Protein AF-0000000067862791 (afdb_homodimer)

Radius of gyration: 26.15 Å; Cα contacts (8 Å, |Δi|>4): 998; chains: 2; bounding box: 47×84×60 Å

pLDDT: mean 82.41, std 15.33, range [27.98, 96.81]

Nearest PDB structures (foldseek):
  5cky-assembly1_O  TM=2.745E-01  e=9.395E-01  Homo sapiens
  5crk-assembly1_O  TM=2.678E-01  e=3.124E+00  Homo sapiens
  5qt4-assembly1_A  TM=1.601E-01  e=5.355E+00  Trypanosoma brucei
  5h5m-assembly1_A  TM=1.090E-01  e=4.929E+00  Caenorhabditis elegans
  5cky-assembly1_O  TM=2.744E-01  e=4.461E-01  Homo sapiens

Foldseek 3Di:
DDPPPDDDPVLLVVQLVQQLVLLVVLPDPDDDSVVSSVVSNVQSVVVHHDDSPVVVVVVVVVCVVVPVQDDQDPLLVVLLCVLCVVVVNNDPVLVVQLVVLLVLLVVLPADRDNLSSLLSNLLSLPPDSNQLSVQLVVLLVLVCVVPVPARDSNCSNLSSLLSRDPDSPSVLLSVQLVLQLVLVVVVPDDDHVLSSLLSSLVCNVPVHRDCVLVVLLSVLCVLCVVVVHDDDSLQRLLSSLLSVLCVPPHDDCQLVVQLVVQCPDPPNVPDSNVSSNVSSLVSSLVSNVPDDNVSNSSSSSSSSSSNSVVVVVCVVVCVVVVVVVVVD/DDPPPDDDPVLLVVQLVQQLVLLVVLPDPDDDSVVSSVVSNVQSVVVHHDDSPVVVVVVVVVCVVVPVQDDLPPLLVVLLCVLCVVVVNNDPVLVVQLVVLLVLLVVLPADRDNLSSLLSNLLSLPPDSNQLSVQLVVLLVLVCVVPVPARDSNCSNLSSLLSRDPDSPSVQLSVQLVLQLVLVVVVPADDHVLSSLLSSLVCLVPVHRDCVLVVLLSVLCVLCVVVVHDDDSLQRLLSSLLSVLCVPPHDDCQLVVQLVVQCPDPPNVPDSNVSSNVSSLVVSLVSNVPDDNVSNSSSSSSSSSSNSVVVVVVVVVCVVVVVVVVVD

Secondary structure (DSSP, 8-state):
--GGG---HHHHHHHHHHHHHHHHTSS-----HHHHHHHHHHHHHTT----HHHHHHHHHHHHHHH-S-----HHHHHHHHHHHHHTT--SHHHHHHHHHHHHHHHHHT---SHHHHHHHHHGGG-SSHHHHHHHHHHHHHHHHHH-TTT--TTHHHHHHHHHTSS---HHHHHHHHHHHHHHHHHTT--SSHHHHHHHHHHHHHHSS--HHHHHHHHHHHHHHHHTTPPP-GGGHHHHHHHHHHHTTPPP-HHHHHHHHHHHHSTT-SS-HHHHHHHHHHHHHHHH-TTS-HHHHHHHHHHHHHHHHHHHHHHHHHHHHHHHHHTT-/--GGG---HHHHHHHHHHHHHHHHTSS-----HHHHHHHHHHHHHTT----HHHHHHHHHHHHHHH-S-----HHHHHHHHHHHHHTT--SHHHHHHHHHHHHHHHHHT---SHHHHHHHHHGGG-SSHHHHHHHHHHHHHHHHHH-TTT--TTHHHHHHHHHTSS---HHHHHHHHHHHHHHHHHTT--SSHHHHHHHHHHHHHHSS--HHHHHHHHHHHHHHHHTTPPP-GGGHHHHHHHHHHHTTPPP-HHHHHHHHHHHHSTT-SS-HHHHHHHHHHHHHHH--TTS-HHHHHHHHHHHHHHHHHHHHHHHHHHHHHHHHHTT-

Organism: Listeria monocytogenes serovar 1/2a (strain ATCC BAA-679 / EGD-e) (NCBI:txid169963)

InterPro domains:
  IPR025062 Protein of unknown function DUF4003 [PF13170] (19-312)

Sequence (656 aa):
MDSAYVFDSEQATKLLMKNYELVKTSGVSFIDKRIRFLIARLFAGNNEVVNPERFNEINKEIKRQLGMFTALNGNVRASLVGLLMANNNASRESVQQVIANYNTLIQAGFQRTEYTYFAAYLLLESENPTKTAQKAKTIHQLFKKDHPFLTKSEDVTTAVFLANLPEENTTELAEVTEYYFQEFAAKGFRKNDSLQFLATTGTLLYGEKDSKFIRRVDNIVEELRQKGIKVKPIHYSSIGILAFVMDGRKIDSGLVNLIDELQQQPGLRFGREFVTALAISLYTEKQSGQMSKEQLEGLMVNVHILIAMEQAAAVSAAAAASAAAASSMDSAYVFDSEQATKLLMKNYELVKTSGVSFIDKRIRFLIARLFAGNNEVVNPERFNEINKEIKRQLGMFTALNGNVRASLVGLLMANNNASRESVQQVIANYNTLIQAGFQRTEYTYFAAYLLLESENPTKTAQKAKTIHQLFKKDHPFLTKSEDVTTAVFLANLPEENTTELAEVTEYYFQEFAAKGFRKNDSLQFLATTGTLLYGEKDSKFIRRVDNIVEELRQKGIKVKPIHYSSIGILAFVMDGRKIDSGLVNLIDELQQQPGLRFGREFVTALAISLYTEKQSGQMSKEQLEGLMVNVHILIAMEQAAAVSAAAAASAAAASS

Solvent-accessible surface area (backbone atoms only — not comparable to full-atom values): 33905 Å² total; per-residue (Å²): 129,80,80,83,76,67,60,60,35,66,60,51,50,51,42,27,52,51,24,27,52,36,52,66,68,24,75,55,73,78,55,49,69,68,54,40,46,52,39,11,42,51,24,33,51,67,73,45,74,69,55,27,66,59,50,34,50,48,45,50,48,48,37,63,72,55,40,78,46,54,20,62,47,58,49,59,45,51,46,50,39,38,52,27,49,63,68,71,47,66,44,73,66,46,48,51,46,28,56,51,34,32,49,45,33,42,71,49,66,47,69,93,49,64,49,35,51,57,23,9,50,60,38,68,78,43,92,47,49,63,61,34,31,43,46,12,43,54,32,41,51,52,47,28,71,78,31,62,85,64,52,50,75,68,41,46,35,57,21,38,59,56,32,66,42,86,70,76,56,49,68,56,55,46,48,36,21,49,49,40,36,52,52,44,40,72,75,65,47,49,84,27,54,34,37,50,45,24,12,43,48,48,33,70,74,63,71,47,81,54,69,64,56,56,52,37,33,51,50,46,53,51,52,38,43,75,72,70,43,82,87,38,25,82,34,37,39,44,43,46,52,34,25,60,55,40,66,83,56,78,84,60,69,33,54,61,50,27,32,57,52,48,42,67,34,89,88,36,69,64,55,67,67,58,41,43,36,52,32,48,46,46,48,39,52,72,48,34,78,86,52,53,69,67,64,49,48,58,53,48,47,52,42,49,51,52,51,46,49,42,50,52,17,35,50,36,7,45,57,8,34,50,40,45,54,23,26,101,128,81,82,83,78,67,61,58,35,66,59,53,50,50,41,26,50,51,22,27,52,35,52,67,67,23,76,56,74,80,56,49,69,70,54,42,46,53,39,10,40,52,24,31,50,68,75,44,74,69,56,28,65,60,49,34,50,50,46,49,50,48,37,63,72,54,40,79,46,54,20,61,46,55,49,57,44,52,47,51,40,36,51,27,49,62,68,73,48,66,44,73,66,45,49,51,48,28,56,50,34,32,50,44,33,41,73,50,65,47,69,93,48,62,49,34,50,57,25,10,50,61,39,70,78,41,92,48,50,63,62,33,31,44,46,11,43,53,32,41,51,53,47,28,72,77,32,62,85,65,53,50,76,68,41,48,36,57,21,36,59,55,34,66,41,87,72,78,57,48,68,58,56,45,49,35,23,48,49,42,36,50,52,43,40,72,73,65,47,48,81,28,54,35,37,49,45,24,12,43,48,47,33,72,74,62,70,49,83,52,70,65,57,54,51,37,33,50,50,46,53,52,51,37,44,76,72,68,44,82,87,40,28,83,34,36,38,44,44,45,52,35,26,61,52,41,65,84,56,78,84,62,68,32,55,61,50,26,32,57,53,47,41,68,34,90,88,36,67,65,53,67,68,58,40,42,35,54,31,48,48,46,47,38,52,72,46,33,77,88,53,54,68,67,62,47,49,59,54,46,48,53,42,50,51,53,50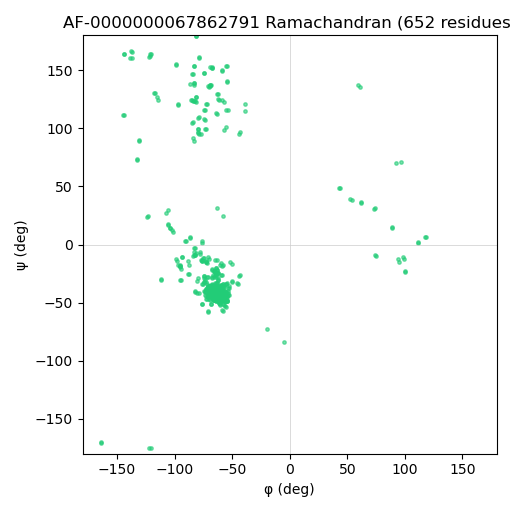,48,50,45,49,53,18,35,51,36,7,45,59,6,35,51,41,46,54,24,25,101

Structure (mmCIF, N/CA/C/O backbone):
data_AF-0000000067862791-model_v1
#
loop_
_entity.id
_entity.type
_entity.pdbx_description
1 polymer 'Lmo2643 protein'
#
loop_
_atom_site.group_PDB
_atom_site.id
_atom_site.type_symbol
_atom_site.label_atom_id
_atom_site.label_alt_id
_atom_site.label_comp_id
_atom_site.label_asym_id
_atom_site.label_entity_id
_atom_site.label_seq_id
_atom_site.pdbx_PDB_ins_code
_atom_site.Cartn_x
_atom_site.Cartn_y
_atom_site.Cartn_z
_atom_site.occupancy
_atom_site.B_iso_or_equiv
_atom_site.auth_seq_id
_atom_site.auth_comp_id
_atom_site.auth_asym_id
_atom_site.auth_atom_id
_atom_site.pdbx_PDB_model_num
ATOM 1 N N . MET A 1 1 ? 5.395 48.75 0.329 1 32.78 1 MET A N 1
ATOM 2 C CA . MET A 1 1 ? 5.285 47.344 0.597 1 32.78 1 MET A CA 1
ATOM 3 C C . MET A 1 1 ? 6.238 46.906 1.708 1 32.78 1 MET A C 1
ATOM 5 O O . MET A 1 1 ? 7.445 47.156 1.616 1 32.78 1 MET A O 1
ATOM 9 N N . ASP A 1 2 ? 5.918 46.875 2.928 1 36.31 2 ASP A N 1
ATOM 10 C CA . ASP A 1 2 ? 6.801 46.844 4.086 1 36.31 2 ASP A CA 1
ATOM 11 C C . ASP A 1 2 ? 7.801 45.688 3.986 1 36.31 2 ASP A C 1
ATOM 13 O O . ASP A 1 2 ? 7.445 44.594 3.574 1 36.31 2 ASP A O 1
ATOM 17 N N . SER A 1 3 ? 9.031 45.875 3.895 1 44.28 3 SER A N 1
ATOM 18 C CA . SER A 1 3 ? 10.305 45.188 3.732 1 44.28 3 SER A CA 1
ATOM 19 C C . SER A 1 3 ? 10.375 43.938 4.621 1 44.28 3 SER A C 1
ATOM 21 O O . SER A 1 3 ? 11.289 43.125 4.484 1 44.28 3 SER A O 1
ATOM 23 N N . ALA A 1 4 ? 9.68 43.812 5.734 1 47.25 4 ALA A N 1
ATOM 24 C CA . ALA A 1 4 ? 9.836 42.938 6.91 1 47.25 4 ALA A CA 1
ATOM 25 C C . ALA A 1 4 ? 9.297 41.531 6.641 1 47.25 4 ALA A C 1
ATOM 27 O O . ALA A 1 4 ? 9.758 40.562 7.238 1 47.25 4 ALA A O 1
ATOM 28 N N . TYR A 1 5 ? 8.312 41.375 5.773 1 54.78 5 TYR A N 1
ATOM 29 C CA . TYR A 1 5 ? 7.719 40.062 5.699 1 54.78 5 TYR A CA 1
ATOM 30 C C . TYR A 1 5 ? 8.125 39.344 4.41 1 54.78 5 TYR A C 1
ATOM 32 O O . TYR A 1 5 ? 7.32 38.625 3.799 1 54.78 5 TYR A O 1
ATOM 40 N N . VAL A 1 6 ? 9.328 39.719 3.867 1 63.31 6 VAL A N 1
ATOM 41 C CA . VAL A 1 6 ? 9.711 39.062 2.623 1 63.31 6 VAL A CA 1
ATOM 42 C C . VAL A 1 6 ? 10.156 37.625 2.906 1 63.31 6 VAL A C 1
ATOM 44 O O . VAL A 1 6 ? 11.062 37.406 3.709 1 63.31 6 VAL A O 1
ATOM 47 N N . PHE A 1 7 ? 9.414 36.656 2.375 1 78.25 7 PHE A N 1
ATOM 48 C CA . PHE A 1 7 ? 9.766 35.25 2.498 1 78.25 7 PHE A CA 1
ATOM 49 C C . PHE A 1 7 ? 11.078 34.969 1.778 1 78.25 7 PHE A C 1
ATOM 51 O O . PHE A 1 7 ? 11.227 35.281 0.594 1 78.25 7 PHE A O 1
ATOM 58 N N . ASP A 1 8 ? 12.109 34.625 2.523 1 82.19 8 ASP A N 1
ATOM 59 C CA . ASP A 1 8 ? 13.406 34.25 1.972 1 82.19 8 ASP A CA 1
ATOM 60 C C . ASP A 1 8 ? 13.391 32.812 1.455 1 82.19 8 ASP A C 1
ATOM 62 O O . ASP A 1 8 ? 13.711 31.891 2.193 1 82.19 8 ASP A O 1
ATOM 66 N N . SER A 1 9 ? 13.148 32.688 0.189 1 86.62 9 SER A N 1
ATOM 67 C CA . SER A 1 9 ? 13.008 31.375 -0.435 1 86.62 9 SER A CA 1
ATOM 68 C C . SER A 1 9 ? 14.336 30.641 -0.46 1 86.62 9 SER A C 1
ATOM 70 O O . SER A 1 9 ? 14.367 29.422 -0.273 1 86.62 9 SER A O 1
ATOM 72 N N . GLU A 1 10 ? 15.375 31.328 -0.644 1 87.12 10 GLU A N 1
ATOM 73 C CA . GLU A 1 10 ? 16.688 30.688 -0.723 1 87.12 10 GLU A CA 1
ATOM 74 C C . GLU A 1 10 ? 17.078 30.062 0.609 1 87.12 10 GLU A C 1
ATOM 76 O O . GLU A 1 10 ? 17.609 28.953 0.642 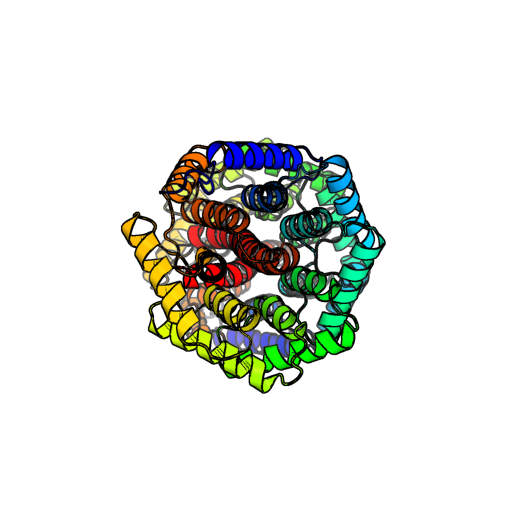1 87.12 10 GLU A O 1
ATOM 81 N N . GLN A 1 11 ? 16.844 30.828 1.634 1 89.19 11 GLN A N 1
ATOM 82 C CA . GLN A 1 11 ? 17.141 30.297 2.959 1 89.19 11 GLN A CA 1
ATOM 83 C C . GLN A 1 11 ? 16.281 29.078 3.279 1 89.19 11 GLN A C 1
ATOM 85 O O . GLN A 1 11 ? 16.766 28.109 3.873 1 89.19 11 GLN A O 1
ATOM 90 N N . ALA A 1 12 ? 15.039 29.141 2.959 1 88.38 12 ALA A N 1
ATOM 91 C CA . ALA A 1 12 ? 14.125 28.031 3.186 1 88.38 12 ALA A CA 1
ATOM 92 C C . ALA A 1 12 ? 14.57 26.781 2.424 1 88.38 12 ALA A C 1
ATOM 94 O O . ALA A 1 12 ? 14.547 25.672 2.961 1 88.38 12 ALA A O 1
ATOM 95 N N . THR A 1 13 ? 15 26.984 1.169 1 90.81 13 THR A N 1
ATOM 96 C CA . THR A 1 13 ? 15.461 25.875 0.332 1 90.81 13 THR A CA 1
ATOM 97 C C . THR A 1 13 ? 16.734 25.266 0.907 1 90.81 13 THR A C 1
ATOM 99 O O . THR A 1 13 ? 16.859 24.031 0.967 1 90.81 13 THR A O 1
ATOM 102 N N . LYS A 1 14 ? 17.609 26.094 1.325 1 91.75 14 LYS A N 1
ATOM 103 C CA . LYS A 1 14 ? 18.875 25.625 1.879 1 91.75 14 LYS A CA 1
ATOM 104 C C . LYS A 1 14 ? 18.656 24.781 3.137 1 91.75 14 LYS A C 1
ATOM 106 O O . LYS A 1 14 ? 19.266 23.734 3.309 1 91.75 14 LYS A O 1
ATOM 111 N N . LEU A 1 15 ? 17.797 25.344 3.967 1 92.88 15 LEU A N 1
ATOM 112 C CA . LEU A 1 15 ? 17.531 24.641 5.215 1 92.88 15 LEU A CA 1
ATOM 113 C C . LEU A 1 15 ? 16.797 23.328 4.945 1 92.88 15 LEU A C 1
ATOM 115 O O . LEU A 1 15 ? 17.062 22.328 5.621 1 92.88 15 LEU A O 1
ATOM 119 N N . LEU A 1 16 ? 15.875 23.328 3.996 1 92.38 16 LEU A N 1
ATOM 120 C CA . LEU A 1 16 ? 15.18 22.109 3.592 1 92.38 16 LEU A CA 1
ATOM 121 C C . LEU A 1 16 ? 16.172 21.062 3.086 1 92.38 16 LEU A C 1
ATOM 123 O O . LEU A 1 16 ? 16.109 19.891 3.5 1 92.38 16 LEU A O 1
ATOM 127 N N . MET A 1 17 ? 17.047 21.469 2.207 1 92.81 17 MET A N 1
ATOM 128 C CA . MET A 1 17 ? 18 20.547 1.594 1 92.81 17 MET A CA 1
ATOM 129 C C . MET A 1 17 ? 18.984 20.016 2.627 1 92.81 17 MET A C 1
ATOM 131 O O . MET A 1 17 ? 19.422 18.875 2.551 1 92.81 17 MET A O 1
ATOM 135 N N . LYS A 1 18 ? 19.344 20.859 3.518 1 94.25 18 LYS A N 1
ATOM 136 C CA . LYS A 1 18 ? 20.234 20.438 4.598 1 94.25 18 LYS A CA 1
ATOM 137 C C . LYS A 1 18 ? 19.578 19.328 5.422 1 94.25 18 LYS A C 1
ATOM 139 O O . LYS A 1 18 ? 20.203 18.297 5.688 1 94.25 18 LYS A O 1
ATOM 144 N N . ASN A 1 19 ? 18.359 19.562 5.863 1 93.25 19 ASN A N 1
ATOM 145 C CA . ASN A 1 19 ? 17.656 18.562 6.637 1 93.25 19 ASN A CA 1
ATOM 146 C C . ASN A 1 19 ? 17.422 17.281 5.824 1 93.25 19 ASN A C 1
ATOM 148 O O . ASN A 1 19 ? 17.469 16.188 6.363 1 93.25 19 ASN A O 1
ATOM 152 N N . TYR A 1 20 ? 17.125 17.438 4.512 1 92.38 20 TYR A N 1
ATOM 153 C CA . TYR A 1 20 ? 16.969 16.281 3.633 1 92.38 20 TYR A CA 1
ATOM 154 C C . TYR A 1 20 ? 18.203 15.398 3.65 1 92.38 20 TYR A C 1
ATOM 156 O O . TYR A 1 20 ? 18.109 14.172 3.795 1 92.38 20 TYR A O 1
ATOM 164 N N . GLU A 1 21 ? 19.344 16.016 3.516 1 92.12 21 GLU A N 1
ATOM 165 C CA . GLU A 1 21 ? 20.594 15.281 3.473 1 92.12 21 GLU A CA 1
ATOM 166 C C . GLU A 1 21 ? 20.875 14.586 4.805 1 92.12 21 GLU A C 1
ATOM 168 O O . GLU A 1 21 ? 21.422 13.477 4.828 1 92.12 21 GLU A O 1
ATOM 173 N N . LEU A 1 22 ? 20.516 15.211 5.836 1 93.19 22 LEU A N 1
ATOM 174 C CA . LEU A 1 22 ? 20.766 14.648 7.16 1 93.19 22 LEU A CA 1
ATOM 175 C C . LEU A 1 22 ? 19.859 13.453 7.426 1 93.19 22 LEU A C 1
ATOM 177 O O . LEU A 1 22 ? 20.281 12.477 8.047 1 93.19 22 LEU A O 1
ATOM 181 N N . VAL A 1 23 ? 18.625 13.484 6.992 1 91.12 23 VAL A N 1
ATOM 182 C CA . VAL A 1 23 ? 17.719 12.336 7.113 1 91.12 23 VAL A CA 1
ATOM 183 C C . VAL A 1 23 ? 18.219 11.188 6.242 1 91.12 23 VAL A C 1
ATOM 185 O O . VAL A 1 23 ? 18.203 10.031 6.656 1 91.12 23 VAL A O 1
ATOM 188 N N . LYS A 1 24 ? 18.656 11.57 5.02 1 88.5 24 LYS A N 1
ATOM 189 C CA . LYS A 1 24 ? 19.156 10.594 4.062 1 88.5 24 LYS A CA 1
ATOM 190 C C . LYS A 1 24 ? 20.359 9.844 4.629 1 88.5 24 LYS A C 1
ATOM 192 O O . LYS A 1 24 ? 20.516 8.641 4.402 1 88.5 24 LYS A O 1
ATOM 197 N N . THR A 1 25 ? 21.172 10.516 5.398 1 89.38 25 THR A N 1
ATOM 198 C CA . THR A 1 25 ? 22.406 9.938 5.895 1 89.38 25 THR A CA 1
ATOM 199 C C . THR A 1 25 ? 22.266 9.547 7.363 1 89.38 25 THR A C 1
ATOM 201 O O . THR A 1 25 ? 23.281 9.406 8.07 1 89.38 25 THR A O 1
ATOM 204 N N . SER A 1 26 ? 21.125 9.484 7.887 1 87.88 26 SER A N 1
ATOM 205 C CA . SER A 1 26 ? 20.859 9.234 9.305 1 87.88 26 SER A CA 1
ATOM 206 C C . SER A 1 26 ? 21.125 7.785 9.672 1 87.88 26 SER A C 1
ATOM 208 O O . SER A 1 26 ? 21.203 7.441 10.852 1 87.88 26 SER A O 1
ATOM 210 N N . GLY A 1 27 ? 21.25 6.922 8.688 1 82.06 27 GLY A N 1
ATOM 211 C CA . GLY A 1 27 ? 21.406 5.496 8.922 1 82.06 27 GLY A CA 1
ATOM 212 C C . GLY A 1 27 ? 20.109 4.719 8.781 1 82.06 27 GLY A C 1
ATOM 213 O O . GLY A 1 27 ? 20.125 3.486 8.805 1 82.06 27 GLY A O 1
ATOM 214 N N . VAL A 1 28 ? 19 5.402 8.695 1 76.38 28 VAL A N 1
ATOM 215 C CA . VAL A 1 28 ? 17.734 4.734 8.43 1 76.38 28 VAL A CA 1
ATOM 216 C C . VAL A 1 28 ? 17.578 4.5 6.93 1 76.38 28 VAL A C 1
ATOM 218 O O . VAL A 1 28 ? 17.594 5.445 6.145 1 76.38 28 VAL A O 1
ATOM 221 N N . SER A 1 29 ? 17.391 3.297 6.562 1 66.75 29 SER A N 1
ATOM 222 C CA . SER A 1 29 ? 17.391 2.93 5.148 1 66.75 29 SER A CA 1
ATOM 223 C C . SER A 1 29 ? 15.969 2.814 4.609 1 66.75 29 SER A C 1
ATOM 225 O O . SER A 1 29 ? 15.008 2.783 5.379 1 66.75 29 SER A O 1
ATOM 227 N N . PHE A 1 30 ? 15.781 3 3.303 1 58.81 30 PHE A N 1
ATOM 228 C CA . PHE A 1 30 ? 14.602 2.658 2.521 1 58.81 30 PHE A CA 1
ATOM 229 C C . PHE A 1 30 ? 13.461 3.627 2.814 1 58.81 30 PHE A C 1
ATOM 231 O O . PHE A 1 30 ? 12.305 3.221 2.898 1 58.81 30 PHE A O 1
ATOM 238 N N . ILE A 1 31 ? 13.922 4.863 3.129 1 73.12 31 ILE A N 1
ATOM 239 C CA . ILE A 1 31 ? 12.914 5.91 3.162 1 73.12 31 ILE A CA 1
ATOM 240 C C . ILE A 1 31 ? 12.703 6.477 1.758 1 73.12 31 ILE A C 1
ATOM 242 O O . ILE A 1 31 ? 13.664 6.879 1.099 1 73.12 31 ILE A O 1
ATOM 246 N N . ASP A 1 32 ? 11.469 6.438 1.326 1 67.19 32 ASP A N 1
ATOM 247 C CA . ASP A 1 32 ? 11.148 7.062 0.046 1 67.19 32 ASP A CA 1
ATOM 248 C C . ASP A 1 32 ? 11.594 8.523 0.021 1 67.19 32 ASP A C 1
ATOM 250 O O . ASP A 1 32 ? 11.461 9.234 1.018 1 67.19 32 ASP A O 1
ATOM 254 N N . LYS A 1 33 ? 12.109 8.945 -1.125 1 76.62 33 LYS A N 1
ATOM 255 C CA . LYS A 1 33 ? 12.641 10.297 -1.283 1 76.62 33 LYS A CA 1
ATOM 256 C C . LYS A 1 33 ? 11.609 11.344 -0.875 1 76.62 33 LYS A C 1
ATOM 258 O O . LYS A 1 33 ? 11.953 12.344 -0.243 1 76.62 33 LYS A O 1
ATOM 263 N N . ARG A 1 34 ? 10.336 11.25 -1.233 1 80.81 34 ARG A N 1
ATOM 264 C CA . ARG A 1 34 ? 9.281 12.211 -0.931 1 80.81 34 ARG A CA 1
ATOM 265 C C . ARG A 1 34 ? 9.031 12.297 0.572 1 80.81 34 ARG A C 1
ATOM 267 O O . ARG A 1 34 ? 8.797 13.383 1.104 1 80.81 34 ARG A O 1
ATOM 274 N N . ILE A 1 35 ? 9.102 11.07 1.202 1 80.69 35 ILE A N 1
ATOM 275 C CA . ILE A 1 35 ? 8.93 11.055 2.65 1 80.69 35 ILE A CA 1
ATOM 276 C C . ILE A 1 35 ? 10.109 11.742 3.324 1 80.69 35 ILE A C 1
ATOM 278 O O . ILE A 1 35 ? 9.938 12.453 4.316 1 80.69 35 ILE A O 1
ATOM 282 N N . ARG A 1 36 ? 11.273 11.609 2.85 1 86.5 36 ARG A N 1
ATOM 283 C CA . ARG A 1 36 ? 12.461 12.281 3.371 1 86.5 36 ARG A CA 1
ATOM 284 C C . ARG A 1 36 ? 12.305 13.797 3.309 1 86.5 36 ARG A C 1
ATOM 286 O O . ARG A 1 36 ? 12.672 14.5 4.25 1 86.5 36 ARG A O 1
ATOM 293 N N . PHE A 1 37 ? 11.773 14.328 2.213 1 88.06 37 PHE A N 1
ATOM 294 C CA . PHE A 1 37 ? 11.547 15.758 2.061 1 88.06 37 PHE A CA 1
ATOM 295 C C . PHE A 1 37 ? 10.492 16.25 3.043 1 88.06 37 PHE A C 1
ATOM 297 O O . PHE A 1 37 ? 10.594 17.359 3.576 1 88.06 37 PHE A O 1
ATOM 304 N N . LEU A 1 38 ? 9.445 15.406 3.248 1 85.94 38 LEU A N 1
ATOM 305 C CA . LEU A 1 38 ? 8.414 15.797 4.199 1 85.94 38 LEU A CA 1
ATOM 306 C C . LEU A 1 38 ? 8.984 15.914 5.609 1 85.94 38 LEU A C 1
ATOM 308 O O . LEU A 1 38 ? 8.633 16.828 6.352 1 85.94 38 LEU A O 1
ATOM 312 N N . ILE A 1 39 ? 9.836 14.953 5.953 1 89.88 39 ILE A N 1
ATOM 313 C CA . ILE A 1 39 ? 10.484 15 7.258 1 89.88 39 ILE A CA 1
ATOM 314 C C . ILE A 1 39 ? 11.391 16.219 7.344 1 89.88 39 ILE A C 1
ATOM 316 O O . ILE A 1 39 ? 11.383 16.938 8.344 1 89.88 39 ILE A O 1
ATOM 320 N N . ALA A 1 40 ? 12.164 16.484 6.293 1 91.75 40 ALA A N 1
ATOM 321 C CA . ALA A 1 40 ? 13.031 17.656 6.234 1 91.75 40 ALA A CA 1
ATOM 322 C C . ALA A 1 40 ? 12.227 18.938 6.422 1 91.75 40 ALA A C 1
ATOM 324 O O . ALA A 1 40 ? 12.68 19.875 7.09 1 91.75 40 ALA A O 1
ATOM 325 N N . ARG A 1 41 ? 11.062 18.953 5.801 1 89.12 41 ARG A N 1
ATOM 326 C CA . ARG A 1 41 ? 10.18 20.125 5.883 1 89.12 41 ARG A CA 1
ATOM 327 C C . ARG A 1 41 ? 9.766 20.391 7.328 1 89.12 41 ARG A C 1
ATOM 329 O O . ARG A 1 41 ? 9.648 21.547 7.738 1 89.12 41 ARG A O 1
ATOM 336 N N . LEU A 1 42 ? 9.492 19.312 8.117 1 86.88 42 LEU A N 1
ATOM 337 C CA . LEU A 1 42 ? 9.109 19.484 9.516 1 86.88 42 LEU A CA 1
ATOM 338 C C . LEU A 1 42 ? 10.141 20.312 10.273 1 86.88 42 LEU A C 1
ATOM 340 O O . LEU A 1 42 ? 9.797 21.266 10.961 1 86.88 42 LEU A O 1
ATOM 344 N N . PHE A 1 43 ? 11.383 20.047 10.078 1 89.69 43 PHE A N 1
ATOM 345 C CA . PHE A 1 43 ? 12.461 20.703 10.805 1 89.69 43 PHE A CA 1
ATOM 346 C C . PHE A 1 43 ? 12.75 22.078 10.203 1 89.69 43 PHE A C 1
ATOM 348 O O . PHE A 1 43 ? 12.977 23.047 10.93 1 89.69 43 PHE A O 1
ATOM 355 N N . ALA A 1 44 ? 12.75 22.141 8.875 1 89.38 44 ALA A N 1
ATOM 356 C CA . ALA A 1 44 ? 12.969 23.422 8.219 1 89.38 44 ALA A CA 1
ATOM 357 C C . ALA A 1 44 ? 11.906 24.438 8.625 1 89.38 44 ALA A C 1
ATOM 359 O O . ALA A 1 44 ? 12.203 25.625 8.828 1 89.38 44 ALA A O 1
ATOM 360 N N . GLY A 1 45 ? 10.688 23.969 8.672 1 83.81 45 GLY A N 1
ATOM 361 C CA . GLY A 1 45 ? 9.602 24.828 9.102 1 83.81 45 GLY A CA 1
ATOM 362 C C . GLY A 1 45 ? 9.805 25.406 10.492 1 83.81 45 GLY A C 1
ATOM 363 O O . GLY A 1 45 ? 9.422 26.547 10.758 1 83.81 45 GLY A O 1
ATOM 364 N N . ASN A 1 46 ? 10.43 24.656 11.391 1 82.56 46 ASN A N 1
ATOM 365 C CA . ASN A 1 46 ? 10.719 25.062 12.758 1 82.56 46 ASN A CA 1
ATOM 366 C C . ASN A 1 46 ? 12.039 25.828 12.844 1 82.56 46 ASN A C 1
ATOM 368 O O . ASN A 1 46 ? 12.492 26.172 13.938 1 82.56 46 ASN A O 1
ATOM 372 N N . ASN A 1 47 ? 12.617 26.094 11.711 1 87.62 47 ASN A N 1
ATOM 373 C CA . ASN A 1 47 ? 13.953 26.688 11.672 1 87.62 47 ASN A CA 1
ATOM 374 C C . ASN A 1 47 ? 14.953 25.875 12.484 1 87.62 47 ASN A C 1
ATOM 376 O O . ASN A 1 47 ? 15.75 26.438 13.234 1 87.62 47 ASN A O 1
ATOM 380 N N . GLU A 1 48 ? 14.805 24.547 12.406 1 90.81 48 GLU A N 1
ATOM 381 C CA . GLU A 1 48 ? 15.672 23.609 13.125 1 90.81 48 GLU A CA 1
ATOM 382 C C . GLU A 1 48 ? 16.391 22.672 12.164 1 90.81 48 GLU A C 1
ATOM 384 O O . GLU A 1 48 ? 16.047 22.609 10.977 1 90.81 48 GLU A O 1
ATOM 389 N N . VAL A 1 49 ? 17.375 22.078 12.711 1 95 49 VAL A N 1
ATOM 390 C CA . VAL A 1 49 ? 18.125 21.062 11.977 1 95 49 VAL A CA 1
ATOM 391 C C . VAL A 1 49 ? 18 19.719 12.68 1 95 49 VAL A C 1
ATOM 393 O O . VAL A 1 49 ? 18.172 19.625 13.898 1 95 49 VAL A O 1
ATOM 396 N N . VAL A 1 50 ? 17.656 18.688 11.914 1 94.31 50 VAL A N 1
ATOM 397 C CA . VAL A 1 50 ? 17.422 17.359 12.469 1 94.31 50 VAL A CA 1
ATOM 398 C C . VAL A 1 50 ? 18.734 16.766 12.961 1 94.31 50 VAL A C 1
ATOM 400 O O . VAL A 1 50 ? 19.797 16.984 12.352 1 94.31 50 VAL A O 1
ATOM 403 N N . ASN A 1 51 ? 18.688 16.156 14.109 1 93.81 51 ASN A N 1
ATOM 404 C CA . ASN A 1 51 ? 19.797 15.344 14.594 1 93.81 51 ASN A CA 1
ATOM 405 C C . ASN A 1 51 ? 19.719 13.914 14.047 1 93.81 51 ASN A C 1
ATOM 407 O O . ASN A 1 51 ? 18.906 13.109 14.516 1 93.81 51 ASN A O 1
ATOM 411 N N . PRO A 1 52 ? 20.578 13.609 13.07 1 93.12 52 PRO A N 1
ATOM 412 C CA . PRO A 1 52 ? 20.453 12.32 12.391 1 93.12 52 PRO A CA 1
ATOM 413 C C . PRO A 1 52 ? 20.672 11.133 13.32 1 93.12 52 PRO A C 1
ATOM 415 O O . PRO A 1 52 ? 20.047 10.086 13.156 1 93.12 52 PRO A O 1
ATOM 418 N N . GLU A 1 53 ? 21.531 11.242 14.312 1 90.69 53 GLU A N 1
ATOM 419 C CA . GLU A 1 53 ? 21.766 10.164 15.266 1 90.69 53 GLU A CA 1
ATOM 420 C C . GLU A 1 53 ? 20.531 9.891 16.109 1 90.69 53 GLU A C 1
ATOM 422 O O . GLU A 1 53 ? 20.156 8.734 16.328 1 90.69 53 GLU A O 1
ATOM 427 N N . ARG A 1 54 ? 20.016 11.008 16.594 1 91 54 ARG A N 1
ATOM 428 C CA . ARG A 1 54 ? 18.797 10.867 17.406 1 91 54 ARG A CA 1
ATOM 429 C C . ARG A 1 54 ? 17.656 10.305 16.562 1 91 54 ARG A C 1
ATOM 431 O O . ARG A 1 54 ? 16.859 9.508 17.062 1 91 54 ARG A O 1
ATOM 438 N N . PHE A 1 55 ? 17.562 10.766 15.32 1 93.12 55 PHE A N 1
ATOM 439 C CA . PHE A 1 55 ? 16.562 10.258 14.383 1 93.12 55 PHE A CA 1
ATOM 440 C C . PHE A 1 55 ? 16.672 8.742 14.25 1 93.12 55 PHE A C 1
ATOM 442 O O . PHE A 1 55 ? 15.664 8.031 14.336 1 93.12 55 PHE A O 1
ATOM 449 N N . ASN A 1 56 ? 17.828 8.211 14.047 1 90.5 56 ASN A N 1
ATOM 450 C CA . ASN A 1 56 ? 18.094 6.777 13.93 1 90.5 56 ASN A CA 1
ATOM 451 C C . ASN A 1 56 ? 17.75 6.035 15.219 1 90.5 56 ASN A C 1
ATOM 453 O O . ASN A 1 56 ? 17.203 4.926 15.172 1 90.5 56 ASN A O 1
ATOM 457 N N . GLU A 1 57 ? 18.062 6.609 16.297 1 88.5 57 GLU A N 1
ATOM 458 C CA . GLU A 1 57 ? 17.812 6.004 17.609 1 88.5 57 GLU A CA 1
ATOM 459 C C . GLU A 1 57 ? 16.312 5.809 17.844 1 88.5 57 GLU A C 1
ATOM 461 O O . GLU A 1 57 ? 15.891 4.754 18.312 1 88.5 57 GLU A O 1
ATOM 466 N N . ILE A 1 58 ? 15.586 6.848 17.578 1 88.06 58 ILE A N 1
ATOM 467 C CA . ILE A 1 58 ? 14.141 6.773 17.797 1 88.06 58 ILE A CA 1
ATOM 468 C C . ILE A 1 58 ? 13.523 5.773 16.828 1 88.06 58 ILE A C 1
ATOM 470 O O . ILE A 1 58 ? 12.594 5.043 17.188 1 88.06 58 ILE A O 1
ATOM 474 N N . ASN A 1 59 ? 14.008 5.785 15.57 1 85.25 59 ASN A N 1
ATOM 475 C CA . ASN A 1 59 ? 13.547 4.809 14.586 1 85.25 59 ASN A CA 1
ATOM 476 C C . ASN A 1 59 ? 13.758 3.379 15.078 1 85.25 59 ASN A C 1
ATOM 478 O O . ASN A 1 59 ? 12.859 2.537 14.961 1 85.25 59 ASN A O 1
ATOM 482 N N . LYS A 1 60 ? 14.898 3.121 15.617 1 79.62 60 LYS A N 1
ATOM 483 C CA . LYS A 1 60 ? 15.219 1.803 16.156 1 79.62 60 LYS A CA 1
ATOM 484 C C . LYS A 1 60 ? 14.328 1.461 17.344 1 79.62 60 LYS A C 1
ATOM 486 O O . LYS A 1 60 ? 13.953 0.301 17.531 1 79.62 60 LYS A O 1
ATOM 491 N N . GLU A 1 61 ? 14.078 2.453 18.172 1 81.88 61 GLU A N 1
ATOM 492 C CA . GLU A 1 61 ? 13.211 2.25 19.328 1 81.88 61 GLU A CA 1
ATOM 493 C C . GLU A 1 61 ? 11.812 1.815 18.906 1 81.88 61 GLU A C 1
ATOM 495 O O . GLU A 1 61 ? 11.219 0.923 19.516 1 81.88 61 GLU A O 1
ATOM 500 N N . ILE A 1 62 ? 11.242 2.473 17.891 1 79.06 62 ILE A N 1
ATOM 501 C CA . ILE A 1 62 ? 9.93 2.1 17.359 1 79.06 62 ILE A CA 1
ATOM 502 C C . ILE A 1 62 ? 9.969 0.664 16.844 1 79.06 62 ILE A C 1
ATOM 504 O O . ILE A 1 62 ? 9.062 -0.127 17.125 1 79.06 62 ILE A O 1
ATOM 508 N N . LYS A 1 63 ? 10.977 0.322 16.125 1 72.06 63 LYS A N 1
ATOM 509 C CA . LYS A 1 63 ? 11.133 -1.028 15.586 1 72.06 63 LYS A CA 1
ATOM 510 C C . LYS A 1 63 ? 11.18 -2.061 16.703 1 72.06 63 LYS A C 1
ATOM 512 O O . LYS A 1 63 ? 10.586 -3.135 16.594 1 72.06 63 LYS A O 1
ATOM 517 N N . ARG A 1 64 ? 11.984 -1.728 17.656 1 71.31 64 ARG A N 1
ATOM 518 C CA . ARG A 1 64 ? 12.172 -2.639 18.781 1 71.31 64 ARG A CA 1
ATOM 519 C C . ARG A 1 64 ? 10.844 -2.92 19.469 1 71.31 64 ARG A C 1
ATOM 521 O O . ARG A 1 64 ? 10.562 -4.059 19.859 1 71.31 64 ARG A O 1
ATOM 528 N N . GLN A 1 65 ? 10.133 -1.909 19.719 1 68.5 65 GLN A N 1
ATOM 529 C CA . GLN A 1 65 ? 8.875 -2.045 20.453 1 68.5 65 GLN A CA 1
ATOM 530 C C . GLN A 1 65 ? 7.812 -2.732 19.609 1 68.5 65 GLN A C 1
ATOM 532 O O . GLN A 1 65 ? 6.953 -3.441 20.125 1 68.5 65 GLN A O 1
ATOM 537 N N . LEU A 1 66 ? 7.715 -2.338 18.375 1 63.09 66 LEU A N 1
ATOM 538 C CA . LEU A 1 66 ? 6.695 -2.912 17.5 1 63.09 66 LEU A CA 1
ATOM 539 C C . LEU A 1 66 ? 7.098 -4.309 17.047 1 63.09 66 LEU A C 1
ATOM 541 O O . LEU A 1 66 ? 6.25 -5.09 16.609 1 63.09 66 LEU A O 1
ATOM 545 N N . GLY A 1 67 ? 8.164 -4.758 17.469 1 52.78 67 GLY A N 1
ATOM 546 C CA . GLY A 1 67 ? 8.672 -5.969 16.844 1 52.78 67 GLY A CA 1
ATOM 547 C C . GLY A 1 67 ? 8.945 -5.805 15.359 1 52.78 67 GLY A C 1
ATOM 548 O O . GLY A 1 67 ? 8.477 -4.844 14.742 1 52.78 67 GLY A O 1
ATOM 549 N N . MET A 1 68 ? 10.016 -6.277 14.898 1 48.75 68 MET A N 1
ATOM 550 C CA . MET A 1 68 ? 10.539 -6.125 13.539 1 48.75 68 MET A CA 1
ATOM 551 C C . MET A 1 68 ? 9.469 -6.48 12.508 1 48.75 68 MET A C 1
ATOM 553 O O . MET A 1 68 ? 9.742 -6.465 11.305 1 48.75 68 MET A O 1
ATOM 557 N N . PHE A 1 69 ? 8.406 -7.176 12.953 1 48.41 69 PHE A N 1
ATOM 558 C CA . PHE A 1 69 ? 7.676 -7.758 11.836 1 48.41 69 PHE A CA 1
ATOM 559 C C . PHE A 1 69 ? 6.781 -6.715 11.172 1 48.41 69 PHE A C 1
ATOM 561 O O . PHE A 1 69 ? 6.168 -5.891 11.852 1 48.41 69 PHE A O 1
ATOM 568 N N . THR A 1 70 ? 7.309 -6.238 10.133 1 48.56 70 THR A N 1
ATOM 569 C CA . THR A 1 70 ? 6.535 -5.414 9.211 1 48.56 70 THR A CA 1
ATOM 570 C C . THR A 1 70 ? 5.121 -5.961 9.055 1 48.56 70 THR A C 1
ATOM 572 O O . THR A 1 70 ? 4.91 -7.176 9.102 1 48.56 70 THR A O 1
ATOM 575 N N . ALA A 1 71 ? 4.078 -5.371 9.414 1 49.69 71 ALA A N 1
ATOM 576 C CA . ALA A 1 71 ? 2.65 -5.676 9.461 1 49.69 71 ALA A CA 1
ATOM 577 C C . ALA A 1 71 ? 2.201 -6.375 8.18 1 49.69 71 ALA A C 1
ATOM 579 O O . ALA A 1 71 ? 2.34 -5.824 7.082 1 49.69 71 ALA A O 1
ATOM 580 N N . LEU A 1 72 ? 2.139 -7.711 8.211 1 62.81 72 LEU A N 1
ATOM 581 C CA . LEU A 1 72 ? 1.4 -8.508 7.242 1 62.81 72 LEU A CA 1
ATOM 582 C C . LEU A 1 72 ? -0.057 -8.07 7.172 1 62.81 72 LEU A C 1
ATOM 584 O O . LEU A 1 72 ? -0.784 -8.141 8.164 1 62.81 72 LEU A O 1
ATOM 588 N N . ASN A 1 73 ? -0.332 -7.305 6.141 1 64 73 ASN A N 1
ATOM 589 C CA . ASN A 1 73 ? -1.715 -6.871 5.977 1 64 73 ASN A CA 1
ATOM 590 C C . ASN A 1 73 ? -2.674 -8.055 5.926 1 64 73 ASN A C 1
ATOM 592 O O . ASN A 1 73 ? -2.258 -9.188 5.652 1 64 73 ASN A O 1
ATOM 596 N N . GLY A 1 74 ? -3.889 -7.836 6.305 1 66.94 74 GLY A N 1
ATOM 597 C CA . GLY A 1 74 ? -4.895 -8.883 6.41 1 66.94 74 GLY A CA 1
ATOM 598 C C . GLY A 1 74 ? -5.078 -9.664 5.125 1 66.94 74 GLY A C 1
ATOM 599 O O . GLY A 1 74 ? -5.297 -10.875 5.156 1 66.94 74 GLY A O 1
ATOM 600 N N . ASN A 1 75 ? -4.945 -9.031 3.99 1 69.88 75 ASN A N 1
ATOM 601 C CA . ASN A 1 75 ? -5.113 -9.688 2.701 1 69.88 75 ASN A CA 1
ATOM 602 C C . ASN A 1 75 ? -3.975 -10.672 2.418 1 69.88 75 ASN A C 1
ATOM 604 O O . ASN A 1 75 ? -4.211 -11.797 1.979 1 69.88 75 ASN A O 1
ATOM 608 N N . VAL A 1 76 ? -2.762 -10.18 2.643 1 76.06 76 VAL A N 1
ATOM 609 C CA . VAL A 1 76 ? -1.605 -11.047 2.42 1 76.06 76 VAL A CA 1
ATOM 610 C C . VAL A 1 76 ? -1.62 -12.203 3.418 1 76.06 76 VAL A C 1
ATOM 612 O O . VAL A 1 76 ? -1.341 -13.344 3.055 1 76.06 76 VAL A O 1
ATOM 615 N N . ARG A 1 77 ? -1.989 -11.914 4.617 1 81.5 77 ARG A N 1
ATOM 616 C CA . ARG A 1 77 ? -2.082 -12.953 5.641 1 81.5 77 ARG A CA 1
ATOM 617 C C . ARG A 1 77 ? -3.1 -14.016 5.25 1 81.5 77 ARG A C 1
ATOM 619 O O . ARG A 1 77 ? -2.816 -15.211 5.336 1 81.5 77 ARG A O 1
ATOM 626 N N . ALA A 1 78 ? -4.297 -13.555 4.879 1 81.31 78 ALA A N 1
ATOM 627 C CA . ALA A 1 78 ? -5.344 -14.492 4.473 1 81.31 78 ALA A CA 1
ATOM 628 C C . ALA A 1 78 ? -4.898 -15.336 3.283 1 81.31 78 ALA A C 1
ATOM 630 O O . ALA A 1 78 ? -5.195 -16.531 3.213 1 81.31 78 ALA A O 1
ATOM 631 N N . SER A 1 79 ? -4.25 -14.688 2.35 1 85.25 79 SER A N 1
ATOM 632 C CA . SER A 1 79 ? -3.734 -15.406 1.189 1 85.25 79 SER A CA 1
ATOM 633 C C . SER A 1 79 ? -2.752 -16.5 1.607 1 85.25 79 SER A C 1
ATOM 635 O O . SER A 1 79 ? -2.779 -17.609 1.066 1 85.25 79 SER A O 1
ATOM 637 N N . LEU A 1 80 ? -1.896 -16.172 2.578 1 86.38 80 LEU A N 1
ATOM 638 C CA . LEU A 1 80 ? -0.922 -17.141 3.072 1 86.38 80 LEU A CA 1
ATOM 639 C C . LEU A 1 80 ? -1.619 -18.312 3.748 1 86.38 80 LEU A C 1
ATOM 641 O O . LEU A 1 80 ? -1.213 -19.453 3.576 1 86.38 80 LEU A O 1
ATOM 645 N N . VAL A 1 81 ? -2.637 -18 4.512 1 88.44 81 VAL A N 1
ATOM 646 C CA . VAL A 1 81 ? -3.412 -19.062 5.156 1 88.44 81 VAL A CA 1
ATOM 647 C C . VAL A 1 81 ? -4.008 -19.984 4.094 1 88.44 81 VAL A C 1
ATOM 649 O O . VAL A 1 81 ? -3.92 -21.203 4.211 1 88.44 81 VAL A O 1
ATOM 652 N N . GLY A 1 82 ? -4.652 -19.391 3.033 1 89.5 82 GLY A N 1
ATOM 653 C CA . GLY A 1 82 ? -5.207 -20.172 1.939 1 89.5 82 GLY A CA 1
ATOM 654 C C . GLY A 1 82 ? -4.184 -21.078 1.273 1 89.5 82 GLY A C 1
ATOM 655 O O . GLY A 1 82 ? -4.461 -22.25 0.998 1 89.5 82 GLY A O 1
ATOM 656 N N . LEU A 1 83 ? -2.992 -20.531 1.048 1 89.38 83 LEU A N 1
ATOM 657 C CA . LEU A 1 83 ? -1.927 -21.297 0.394 1 89.38 83 LEU A CA 1
ATOM 658 C C . LEU A 1 83 ? -1.475 -22.453 1.266 1 89.38 83 LEU A C 1
ATOM 660 O O . LEU A 1 83 ? -1.331 -23.578 0.779 1 89.38 83 LEU A O 1
ATOM 664 N N . LEU A 1 84 ? -1.271 -22.188 2.523 1 89.44 84 LEU A N 1
ATOM 665 C CA . LEU A 1 84 ? -0.833 -23.219 3.441 1 89.44 84 LEU A CA 1
ATOM 666 C C . LEU A 1 84 ? -1.866 -24.344 3.525 1 89.44 84 LEU A C 1
ATOM 668 O O . LEU A 1 84 ? -1.514 -25.531 3.484 1 89.44 84 LEU A O 1
ATOM 672 N N . MET A 1 85 ? -3.086 -24 3.602 1 88.62 85 MET A N 1
ATOM 673 C CA . MET A 1 85 ? -4.156 -24.984 3.758 1 88.62 85 MET A CA 1
ATOM 674 C C . MET A 1 85 ? -4.379 -25.75 2.461 1 88.62 85 MET A C 1
ATOM 676 O O . MET A 1 85 ? -4.539 -26.969 2.48 1 88.62 85 MET A O 1
ATOM 680 N N . ALA A 1 86 ? -4.402 -25.016 1.312 1 85.56 86 ALA A N 1
ATOM 681 C CA . ALA A 1 86 ? -4.664 -25.656 0.025 1 85.56 86 ALA A CA 1
ATOM 682 C C . ALA A 1 86 ? -3.557 -26.656 -0.33 1 85.56 86 ALA A C 1
ATOM 684 O O . ALA A 1 86 ? -3.785 -27.609 -1.075 1 85.56 86 ALA A O 1
ATOM 685 N N . ASN A 1 87 ? -2.344 -26.453 0.192 1 84.5 87 ASN A N 1
ATOM 686 C CA . ASN A 1 87 ? -1.223 -27.344 -0.093 1 84.5 87 ASN A CA 1
ATOM 687 C C . ASN A 1 87 ? -0.959 -28.297 1.066 1 84.5 87 ASN A C 1
ATOM 689 O O . ASN A 1 87 ? 0.125 -28.875 1.164 1 84.5 87 ASN A O 1
ATOM 693 N N . ASN A 1 88 ? -1.853 -28.344 1.94 1 80.69 88 ASN A N 1
ATOM 694 C CA . ASN A 1 88 ? -1.862 -29.297 3.055 1 80.69 88 ASN A CA 1
ATOM 695 C C . ASN A 1 88 ? -0.647 -29.109 3.959 1 80.69 88 ASN A C 1
ATOM 697 O O . ASN A 1 88 ? -0.05 -30.078 4.414 1 80.69 88 ASN A O 1
ATOM 701 N N . ASN A 1 89 ? -0.272 -27.938 4.121 1 84.25 89 ASN A N 1
ATOM 702 C CA . ASN A 1 89 ? 0.871 -27.609 4.961 1 84.25 89 ASN A CA 1
ATOM 703 C C . ASN A 1 89 ? 0.49 -26.609 6.051 1 84.25 89 ASN A C 1
ATOM 705 O O . ASN A 1 89 ? 1.331 -25.828 6.512 1 84.25 89 ASN A O 1
ATOM 709 N N . ALA A 1 90 ? -0.786 -26.609 6.34 1 85.56 90 ALA A N 1
ATOM 710 C CA . ALA A 1 90 ? -1.242 -25.641 7.328 1 85.56 90 ALA A CA 1
ATOM 711 C C . ALA A 1 90 ? -1.019 -26.156 8.75 1 85.56 90 ALA A C 1
ATOM 713 O O . ALA A 1 90 ? -1.84 -26.906 9.281 1 85.56 90 ALA A O 1
ATOM 714 N N . SER A 1 91 ? 0.069 -25.922 9.328 1 87.69 91 SER A N 1
ATOM 715 C CA . SER A 1 91 ? 0.427 -26.281 10.695 1 87.69 91 SER A CA 1
ATOM 716 C C . SER A 1 91 ? 1.142 -25.141 11.406 1 87.69 91 SER A C 1
ATOM 718 O O . SER A 1 91 ? 1.585 -24.188 10.766 1 87.69 91 SER A O 1
ATOM 720 N N . ARG A 1 92 ? 1.154 -25.203 12.664 1 85.62 92 ARG A N 1
ATOM 721 C CA . ARG A 1 92 ? 1.886 -24.234 13.469 1 85.62 92 ARG A CA 1
ATOM 722 C C . ARG A 1 92 ? 3.354 -24.172 13.055 1 85.62 92 ARG A C 1
ATOM 724 O O . ARG A 1 92 ? 3.947 -23.094 13 1 85.62 92 ARG A O 1
ATOM 731 N N . GLU A 1 93 ? 3.857 -25.312 12.812 1 88.38 93 GLU A N 1
ATOM 732 C CA . GLU A 1 93 ? 5.258 -25.422 12.406 1 88.38 93 GLU A CA 1
ATOM 733 C C . GLU A 1 93 ? 5.5 -24.719 11.07 1 88.38 93 GLU A C 1
ATOM 735 O O . GLU A 1 93 ? 6.52 -24.047 10.891 1 88.38 93 GLU A O 1
ATOM 740 N N . SER A 1 94 ? 4.555 -24.953 10.141 1 90.38 94 SER A N 1
ATOM 741 C CA . SER A 1 94 ? 4.695 -24.328 8.836 1 90.38 94 SER A CA 1
ATOM 742 C C . SER A 1 94 ? 4.621 -22.797 8.953 1 90.38 94 SER A C 1
ATOM 744 O O . SER A 1 94 ? 5.344 -22.094 8.25 1 90.38 94 SER A O 1
ATOM 746 N N . VAL A 1 95 ? 3.754 -22.344 9.812 1 88.5 95 VAL A N 1
ATOM 747 C CA . VAL A 1 95 ? 3.625 -20.906 10.039 1 88.5 95 VAL A CA 1
ATOM 748 C C . VAL A 1 95 ? 4.93 -20.359 10.609 1 88.5 95 VAL A C 1
ATOM 750 O O . VAL A 1 95 ? 5.426 -19.312 10.148 1 88.5 95 VAL A O 1
ATOM 753 N N . GLN A 1 96 ? 5.438 -20.984 11.547 1 87.25 96 GLN A N 1
ATOM 754 C CA . GLN A 1 96 ? 6.707 -20.594 12.148 1 87.25 96 GLN A CA 1
ATOM 755 C C . GLN A 1 96 ? 7.82 -20.562 11.102 1 87.25 96 GLN A C 1
ATOM 757 O O . GLN A 1 96 ? 8.664 -19.672 11.109 1 87.25 96 GLN A O 1
ATOM 762 N N . GLN A 1 97 ? 7.758 -21.609 10.312 1 91.25 97 GLN A N 1
ATOM 763 C CA . GLN A 1 97 ? 8.781 -21.703 9.273 1 91.25 97 GLN A CA 1
ATOM 764 C C . GLN A 1 97 ? 8.664 -20.547 8.273 1 91.25 97 GLN A C 1
ATOM 766 O O . GLN A 1 97 ? 9.68 -20.016 7.812 1 91.25 97 GLN A O 1
ATOM 771 N N . VAL A 1 98 ? 7.434 -20.203 7.91 1 90.56 98 VAL A N 1
ATOM 772 C CA . VAL A 1 98 ? 7.234 -19.078 6.996 1 90.56 98 VAL A CA 1
ATOM 773 C C . VAL A 1 98 ? 7.805 -17.812 7.609 1 90.56 98 VAL A C 1
ATOM 775 O O . VAL A 1 98 ? 8.469 -17.031 6.93 1 90.56 98 VAL A O 1
ATOM 778 N N . ILE A 1 99 ? 7.551 -17.578 8.867 1 84.31 99 ILE A N 1
ATOM 779 C CA . ILE A 1 99 ? 8.031 -16.391 9.57 1 84.31 99 ILE A CA 1
ATOM 780 C C . ILE A 1 99 ? 9.555 -16.422 9.641 1 84.31 99 ILE A C 1
ATOM 782 O O . ILE A 1 99 ? 10.211 -15.391 9.445 1 84.31 99 ILE A O 1
ATOM 786 N N . ALA A 1 100 ? 10.094 -17.562 9.906 1 87 100 ALA A N 1
ATOM 787 C CA . ALA A 1 100 ? 11.547 -17.703 9.922 1 87 100 ALA A CA 1
ATOM 788 C C . ALA A 1 100 ? 12.141 -17.453 8.539 1 87 100 ALA A C 1
ATOM 790 O O . ALA A 1 100 ? 13.195 -16.828 8.414 1 87 100 ALA A O 1
ATOM 791 N N . ASN A 1 101 ? 11.477 -18.016 7.543 1 92.81 101 ASN A N 1
ATOM 792 C CA . ASN A 1 101 ? 11.914 -17.812 6.168 1 92.81 101 ASN A CA 1
ATOM 793 C C . ASN A 1 101 ? 11.898 -16.328 5.797 1 92.81 101 ASN A C 1
ATOM 795 O O . ASN A 1 101 ? 12.742 -15.875 5.023 1 92.81 101 ASN A O 1
ATOM 799 N N . TYR A 1 102 ? 10.883 -15.633 6.266 1 87.56 102 TYR A N 1
ATOM 800 C CA . TYR A 1 102 ? 10.82 -14.195 6.059 1 87.56 102 TYR A CA 1
ATOM 801 C C . TYR A 1 102 ? 12.086 -13.516 6.555 1 87.56 102 TYR A C 1
ATOM 803 O O . TYR A 1 102 ? 12.688 -12.703 5.84 1 87.56 102 TYR A O 1
ATOM 811 N N . ASN A 1 103 ? 12.461 -13.852 7.719 1 83.56 103 ASN A N 1
ATOM 812 C CA . ASN A 1 103 ? 13.672 -13.281 8.297 1 83.56 103 ASN A CA 1
ATOM 813 C C . ASN A 1 103 ? 14.914 -13.68 7.508 1 83.56 103 ASN A C 1
ATOM 815 O O . ASN A 1 103 ? 15.852 -12.898 7.375 1 83.56 103 ASN A O 1
ATOM 819 N N . THR A 1 104 ? 14.93 -14.883 7.062 1 91.06 104 THR A N 1
ATOM 820 C CA . THR A 1 104 ? 16.031 -15.367 6.246 1 91.06 104 THR A CA 1
ATOM 821 C C . THR A 1 104 ? 16.172 -14.523 4.98 1 91.06 104 THR A C 1
ATOM 823 O O . THR A 1 104 ? 17.297 -14.203 4.566 1 91.06 104 THR A O 1
ATOM 826 N N . LEU A 1 105 ? 15.094 -14.188 4.418 1 90.75 105 LEU A N 1
ATOM 827 C CA . LEU A 1 105 ? 15.109 -13.367 3.213 1 90.75 105 LEU A CA 1
ATOM 828 C C . LEU A 1 105 ? 15.602 -11.961 3.521 1 90.75 105 LEU A C 1
ATOM 830 O O . LEU A 1 105 ? 16.344 -11.367 2.73 1 90.75 105 LEU A O 1
ATOM 834 N N . ILE A 1 106 ? 15.133 -11.438 4.672 1 83.06 106 ILE A N 1
ATOM 835 C CA . ILE A 1 106 ? 15.586 -10.117 5.094 1 83.06 106 ILE A CA 1
ATOM 836 C C . ILE A 1 106 ? 17.094 -10.133 5.305 1 83.06 106 ILE A C 1
ATOM 838 O O . ILE A 1 106 ? 17.797 -9.211 4.891 1 83.06 106 ILE A O 1
ATOM 842 N N . GLN A 1 107 ? 17.531 -11.117 5.891 1 85 107 GLN A N 1
ATOM 843 C CA . GLN A 1 107 ? 18.969 -11.25 6.16 1 85 107 GLN A CA 1
ATOM 844 C C . GLN A 1 107 ? 19.766 -11.367 4.863 1 85 107 GLN A C 1
ATOM 846 O O . GLN A 1 107 ? 20.906 -10.906 4.789 1 85 107 GLN A O 1
ATOM 851 N N . ALA A 1 108 ? 19.188 -11.977 3.875 1 90.62 108 ALA A N 1
ATOM 852 C CA . ALA A 1 108 ? 19.828 -12.117 2.572 1 90.62 108 ALA A CA 1
ATOM 853 C C . ALA A 1 108 ? 19.859 -10.781 1.833 1 90.62 108 ALA A C 1
ATOM 855 O O . ALA A 1 108 ? 20.547 -10.641 0.82 1 90.62 108 ALA A O 1
ATOM 856 N N . GLY A 1 109 ? 19.078 -9.891 2.311 1 83.44 109 GLY A N 1
ATOM 857 C CA . GLY A 1 109 ? 19.156 -8.547 1.75 1 83.44 109 GLY A CA 1
ATOM 858 C C . GLY A 1 109 ? 17.875 -8.094 1.088 1 83.44 109 GLY A C 1
ATOM 859 O O . GLY A 1 109 ? 17.828 -7.02 0.489 1 83.44 109 GLY A O 1
ATOM 860 N N . PHE A 1 110 ? 16.844 -8.859 1.198 1 83.44 110 PHE A N 1
ATOM 861 C CA . PHE A 1 110 ? 15.555 -8.438 0.633 1 83.44 110 PHE A CA 1
ATOM 862 C C . PHE A 1 110 ? 14.867 -7.43 1.542 1 83.44 110 PHE A C 1
ATOM 864 O O . PHE A 1 110 ? 15.18 -7.348 2.732 1 83.44 110 PHE A O 1
ATOM 871 N N . GLN A 1 111 ? 13.945 -6.723 0.972 1 71.75 111 GLN A N 1
ATOM 872 C CA . GLN A 1 111 ? 13.242 -5.676 1.704 1 71.75 111 GLN A CA 1
ATOM 873 C C . GLN A 1 111 ? 12.094 -6.254 2.527 1 71.75 111 GLN A C 1
ATOM 875 O O . GLN A 1 111 ? 11.531 -7.289 2.172 1 71.75 111 GLN A O 1
ATOM 880 N N . ARG A 1 112 ? 11.797 -5.531 3.561 1 69.88 112 ARG A N 1
ATOM 881 C CA . ARG A 1 112 ? 10.641 -5.875 4.379 1 69.88 112 ARG A CA 1
ATOM 882 C C . ARG A 1 112 ? 9.344 -5.387 3.736 1 69.88 112 ARG A C 1
ATOM 884 O O . ARG A 1 112 ? 9 -4.207 3.844 1 69.88 112 ARG A O 1
ATOM 891 N N . THR A 1 113 ? 8.711 -6.297 3.027 1 69 113 THR A N 1
ATOM 892 C CA . THR A 1 113 ? 7.441 -5.953 2.393 1 69 113 THR A CA 1
ATOM 893 C C . THR A 1 113 ? 6.426 -7.078 2.564 1 69 113 THR A C 1
ATOM 895 O O . THR A 1 113 ? 6.785 -8.188 2.965 1 69 113 THR A O 1
ATOM 898 N N . GLU A 1 114 ? 5.223 -6.793 2.309 1 70.38 114 GLU A N 1
ATOM 899 C CA . GLU A 1 114 ? 4.188 -7.824 2.344 1 70.38 114 GLU A CA 1
ATOM 900 C C . GLU A 1 114 ? 4.445 -8.898 1.294 1 70.38 114 GLU A C 1
ATOM 902 O O . GLU A 1 114 ? 4.113 -10.07 1.502 1 70.38 114 GLU A O 1
ATOM 907 N N . TYR A 1 115 ? 5.164 -8.578 0.234 1 75.69 115 TYR A N 1
ATOM 908 C CA . TYR A 1 115 ? 5.473 -9.523 -0.833 1 75.69 115 TYR A CA 1
ATOM 909 C C . TYR A 1 115 ? 6.52 -10.539 -0.382 1 75.69 115 TYR A C 1
ATOM 911 O O . TYR A 1 115 ? 6.512 -11.688 -0.829 1 75.69 115 TYR A O 1
ATOM 919 N N . THR A 1 116 ? 7.363 -10.055 0.499 1 84.44 116 THR A N 1
ATOM 920 C CA . THR A 1 116 ? 8.414 -10.93 1.012 1 84.44 116 THR A CA 1
ATOM 921 C C . THR A 1 116 ? 7.812 -12.109 1.772 1 84.44 116 THR A C 1
ATOM 923 O O . THR A 1 116 ? 8.406 -13.188 1.825 1 84.44 116 THR A O 1
ATOM 926 N N . TYR A 1 117 ? 6.527 -11.945 2.256 1 84.31 117 TYR A N 1
ATOM 927 C CA . TYR A 1 117 ? 5.863 -13.055 2.932 1 84.31 117 TYR A CA 1
ATOM 928 C C . TYR A 1 117 ? 5.504 -14.156 1.945 1 84.31 117 TYR A C 1
ATOM 930 O O . TYR A 1 117 ? 5.566 -15.344 2.281 1 84.31 117 TYR A O 1
ATOM 938 N N . PHE A 1 118 ? 5.129 -13.75 0.737 1 87.75 118 PHE A N 1
ATOM 939 C CA . PHE A 1 118 ? 4.855 -14.75 -0.289 1 87.75 118 PHE A CA 1
ATOM 940 C C . PHE A 1 118 ? 6.125 -15.508 -0.661 1 87.75 118 PHE A C 1
ATOM 942 O O . PHE A 1 118 ? 6.098 -16.719 -0.85 1 87.75 118 PHE A O 1
ATOM 949 N N . ALA A 1 119 ? 7.219 -14.727 -0.78 1 91.25 119 ALA A N 1
ATOM 950 C CA . ALA A 1 119 ? 8.5 -15.359 -1.062 1 91.25 119 ALA A CA 1
ATOM 951 C C . ALA A 1 119 ? 8.906 -16.312 0.06 1 91.25 119 ALA A C 1
ATOM 953 O O . ALA A 1 119 ? 9.461 -17.375 -0.195 1 91.25 119 ALA A O 1
ATOM 954 N N . ALA A 1 120 ? 8.641 -15.875 1.279 1 91.75 120 ALA A N 1
ATOM 955 C CA . ALA A 1 120 ? 8.922 -16.703 2.445 1 91.75 120 ALA A CA 1
ATOM 956 C C . ALA A 1 120 ? 8.148 -18.016 2.387 1 91.75 120 ALA A C 1
ATOM 958 O O . ALA A 1 120 ? 8.664 -19.078 2.768 1 91.75 120 ALA A O 1
ATOM 959 N N . TYR A 1 121 ? 6.934 -17.969 1.975 1 92.5 121 TYR A N 1
ATOM 960 C CA . TYR A 1 121 ? 6.125 -19.172 1.771 1 92.5 121 TYR A CA 1
ATOM 961 C C . TYR A 1 121 ? 6.785 -20.109 0.767 1 92.5 121 TYR A C 1
ATOM 963 O O . TYR A 1 121 ? 6.824 -21.328 0.976 1 92.5 121 TYR A O 1
ATOM 971 N N . LEU A 1 122 ? 7.293 -19.562 -0.317 1 92.44 122 LEU A N 1
ATOM 972 C CA . LEU A 1 122 ? 7.906 -20.375 -1.366 1 92.44 122 LEU A CA 1
ATOM 973 C C . LEU A 1 122 ? 9.156 -21.062 -0.853 1 92.44 122 LEU A C 1
ATOM 975 O O . LEU A 1 122 ? 9.523 -22.141 -1.346 1 92.44 122 LEU A O 1
ATOM 979 N N . LEU A 1 123 ? 9.734 -20.5 0.167 1 94.19 123 LEU A N 1
ATOM 980 C CA . LEU A 1 123 ? 10.961 -21.062 0.727 1 94.19 123 LEU A CA 1
ATOM 981 C C . LEU A 1 123 ? 10.664 -22.328 1.53 1 94.19 123 LEU A C 1
ATOM 983 O O . LEU A 1 123 ? 11.578 -23.078 1.88 1 94.19 123 LEU A O 1
ATOM 987 N N . LEU A 1 124 ? 9.414 -22.562 1.793 1 92 124 LEU A N 1
ATOM 988 C CA . LEU A 1 124 ? 9.047 -23.766 2.52 1 92 124 LEU A CA 1
ATOM 989 C C . LEU A 1 124 ? 9.5 -25.016 1.766 1 92 124 LEU A C 1
ATOM 991 O O . LEU A 1 124 ? 9.758 -26.047 2.375 1 92 124 LEU A O 1
ATOM 995 N N . GLU A 1 125 ? 9.625 -24.891 0.429 1 87.62 125 GLU A N 1
ATOM 996 C CA . GLU A 1 125 ? 9.984 -26.031 -0.417 1 87.62 125 GLU A CA 1
ATOM 997 C C . GLU A 1 125 ? 11.492 -26.266 -0.427 1 87.62 125 GLU A C 1
ATOM 999 O O . GLU A 1 125 ? 11.961 -27.312 -0.874 1 87.62 125 GLU A O 1
ATOM 1004 N N . SER A 1 126 ? 12.211 -25.359 0.13 1 92 126 SER A N 1
ATOM 1005 C CA . SER A 1 126 ? 13.664 -25.438 0.086 1 92 126 SER A CA 1
ATOM 1006 C C . SER A 1 126 ? 14.211 -26.344 1.187 1 92 126 SER A C 1
ATOM 1008 O O . SER A 1 126 ? 13.719 -26.312 2.316 1 92 126 SER A O 1
ATOM 1010 N N . GLU A 1 127 ? 15.18 -27.125 0.831 1 90.25 127 GLU A N 1
ATOM 1011 C CA . GLU A 1 127 ? 15.883 -27.938 1.824 1 90.25 127 GLU A CA 1
ATOM 1012 C C . GLU A 1 127 ? 16.828 -27.078 2.668 1 90.25 127 GLU A C 1
ATOM 1014 O O . GLU A 1 127 ? 17.078 -27.391 3.834 1 90.25 127 GLU A O 1
ATOM 1019 N N . ASN A 1 128 ? 17.312 -26.125 2.082 1 94.19 128 ASN A N 1
ATOM 1020 C CA . ASN A 1 128 ? 18.203 -25.156 2.736 1 94.19 128 ASN A CA 1
ATOM 1021 C C . ASN A 1 128 ? 17.766 -23.719 2.453 1 94.19 128 ASN A C 1
ATOM 1023 O O . ASN A 1 128 ? 18.344 -23.062 1.581 1 94.19 128 ASN A O 1
ATOM 1027 N N . PRO A 1 129 ? 16.906 -23.156 3.285 1 95.19 129 PRO A N 1
ATOM 1028 C CA . PRO A 1 129 ? 16.312 -21.828 3.043 1 95.19 129 PRO A CA 1
ATOM 1029 C C . PRO A 1 129 ? 17.375 -20.734 2.961 1 95.19 129 PRO A C 1
ATOM 1031 O O . PRO A 1 129 ? 17.234 -19.797 2.166 1 95.19 129 PRO A O 1
ATOM 1034 N N . THR A 1 130 ? 18.406 -20.828 3.746 1 95.44 130 THR A N 1
ATOM 1035 C CA . THR A 1 130 ? 19.438 -19.797 3.754 1 95.44 130 THR A CA 1
ATOM 1036 C C . THR A 1 130 ? 20.172 -19.75 2.414 1 95.44 130 THR A C 1
ATOM 1038 O O . THR A 1 130 ? 20.359 -18.672 1.84 1 95.44 130 THR A O 1
ATOM 1041 N N . LYS A 1 131 ? 20.562 -20.906 1.953 1 95.94 131 LYS A N 1
ATOM 1042 C CA . LYS A 1 131 ? 21.234 -21 0.664 1 95.94 131 LYS A CA 1
ATOM 1043 C C . LYS A 1 131 ? 20.328 -20.547 -0.47 1 95.94 131 LYS A C 1
ATOM 1045 O O . LYS A 1 131 ? 20.75 -19.828 -1.38 1 95.94 131 LYS A O 1
ATOM 1050 N N . THR A 1 132 ? 19.125 -20.969 -0.4 1 96.75 132 THR A N 1
ATOM 1051 C CA . THR A 1 132 ? 18.156 -20.609 -1.425 1 96.75 132 THR A CA 1
ATOM 1052 C C . THR A 1 132 ? 17.906 -19.094 -1.428 1 96.75 132 THR A C 1
ATOM 1054 O O . THR A 1 132 ? 17.781 -18.484 -2.49 1 96.75 132 THR A O 1
ATOM 1057 N N . ALA A 1 133 ? 17.812 -18.516 -0.234 1 96.38 133 ALA A N 1
ATOM 1058 C CA . ALA A 1 133 ? 17.609 -17.062 -0.118 1 96.38 133 ALA A CA 1
ATOM 1059 C C . ALA A 1 133 ? 18.781 -16.297 -0.728 1 96.38 133 ALA A C 1
ATOM 1061 O O . ALA A 1 133 ? 18.578 -15.281 -1.396 1 96.38 133 ALA A O 1
ATOM 1062 N N . GLN A 1 134 ? 19.938 -16.75 -0.508 1 96.31 134 GLN A N 1
ATOM 1063 C CA . GLN A 1 134 ? 21.125 -16.109 -1.073 1 96.31 134 GLN A CA 1
ATOM 1064 C C . GLN A 1 134 ? 21.156 -16.25 -2.592 1 96.31 134 GLN A C 1
ATOM 1066 O O . GLN A 1 134 ? 21.484 -15.289 -3.303 1 96.31 134 GLN A O 1
ATOM 1071 N N . LYS A 1 135 ? 20.875 -17.438 -3.025 1 96.81 135 LYS A N 1
ATOM 1072 C CA . LYS A 1 135 ? 20.734 -17.688 -4.461 1 96.81 135 LYS A CA 1
ATOM 1073 C C . LYS A 1 135 ? 19.688 -16.766 -5.074 1 96.81 135 LYS A C 1
ATOM 1075 O O . LYS A 1 135 ? 19.906 -16.188 -6.145 1 96.81 135 LYS A O 1
ATOM 1080 N N . ALA A 1 136 ? 18.578 -16.609 -4.422 1 96.12 136 ALA A N 1
ATOM 1081 C CA . ALA A 1 136 ? 17.5 -15.734 -4.875 1 96.12 136 ALA A CA 1
ATOM 1082 C C . ALA A 1 136 ? 17.969 -14.289 -4.961 1 96.12 136 ALA A C 1
ATOM 1084 O O . ALA A 1 136 ? 17.625 -13.57 -5.898 1 96.12 136 ALA A O 1
ATOM 1085 N N . LYS A 1 137 ? 18.672 -13.844 -3.971 1 94.75 137 LYS A N 1
ATOM 1086 C CA . LYS A 1 137 ? 19.188 -12.477 -3.957 1 94.75 137 LYS A CA 1
ATOM 1087 C C . LYS A 1 137 ? 20.094 -12.211 -5.156 1 94.75 137 LYS A C 1
ATOM 1089 O O . LYS A 1 137 ? 20.016 -11.148 -5.773 1 94.75 137 LYS A O 1
ATOM 1094 N N . THR A 1 138 ? 20.922 -13.156 -5.434 1 95.31 138 THR A N 1
ATOM 1095 C CA . THR A 1 138 ? 21.797 -13.039 -6.594 1 95.31 138 THR A CA 1
ATOM 1096 C C . THR A 1 138 ? 20.984 -12.93 -7.879 1 95.31 138 THR A C 1
ATOM 1098 O O . THR A 1 138 ? 21.281 -12.102 -8.742 1 95.31 138 THR A O 1
ATOM 1101 N N . ILE A 1 139 ? 20 -13.742 -8.008 1 94.75 139 ILE A N 1
ATOM 1102 C CA . ILE A 1 139 ? 19.125 -13.703 -9.18 1 94.75 139 ILE A CA 1
ATOM 1103 C C . ILE A 1 139 ? 18.438 -12.344 -9.266 1 94.75 139 ILE A C 1
ATOM 1105 O O . ILE A 1 139 ? 18.359 -11.75 -10.344 1 94.75 139 ILE A O 1
ATOM 1109 N N . HIS A 1 140 ? 17.953 -11.898 -8.148 1 92.56 140 HIS A N 1
ATOM 1110 C CA . HIS A 1 140 ? 17.281 -10.609 -8.07 1 92.56 140 HIS A CA 1
ATOM 1111 C C . HIS A 1 140 ? 18.203 -9.477 -8.539 1 92.56 140 HIS A C 1
ATOM 1113 O O . HIS A 1 140 ? 17.75 -8.562 -9.234 1 92.56 140 HIS A O 1
ATOM 1119 N N . GLN A 1 141 ? 19.422 -9.484 -8.141 1 90.88 141 GLN A N 1
ATOM 1120 C CA . GLN A 1 141 ? 20.391 -8.469 -8.547 1 90.88 141 GLN A CA 1
ATOM 1121 C C . GLN A 1 141 ? 20.641 -8.508 -10.047 1 90.88 141 GLN A C 1
ATOM 1123 O O . GLN A 1 141 ? 20.828 -7.469 -10.68 1 90.88 141 GLN A O 1
ATOM 1128 N N . LEU A 1 142 ? 20.672 -9.688 -10.57 1 91.06 142 LEU A N 1
ATOM 1129 C CA . LEU A 1 142 ? 20.828 -9.828 -12.016 1 91.06 142 LEU A CA 1
ATOM 1130 C C . LEU A 1 142 ? 19.641 -9.258 -12.766 1 91.06 142 LEU A C 1
ATOM 1132 O O . LEU A 1 142 ? 19.797 -8.602 -13.797 1 91.06 142 LEU A O 1
ATOM 1136 N N . PHE A 1 143 ? 18.422 -9.562 -12.227 1 86.56 143 PHE A N 1
ATOM 1137 C CA . PHE A 1 143 ? 17.219 -8.961 -12.789 1 86.56 143 PHE A CA 1
ATOM 1138 C C . PHE A 1 143 ? 17.328 -7.438 -12.773 1 86.56 143 PHE A C 1
ATOM 1140 O O . PHE A 1 143 ? 16.969 -6.773 -13.75 1 86.56 143 PHE A O 1
ATOM 1147 N N . LYS A 1 144 ? 17.719 -6.887 -11.617 1 84.56 144 LYS A N 1
ATOM 1148 C CA . LYS A 1 144 ? 17.812 -5.441 -11.422 1 84.56 144 LYS A CA 1
ATOM 1149 C C . LYS A 1 144 ? 18.828 -4.824 -12.391 1 84.56 144 LYS A C 1
ATOM 1151 O O . LYS A 1 144 ? 18.625 -3.701 -12.859 1 84.56 144 LYS A O 1
ATOM 1156 N N . LYS A 1 145 ? 19.859 -5.461 -12.625 1 83.94 145 LYS A N 1
ATOM 1157 C CA . LYS A 1 145 ? 20.844 -4.996 -13.586 1 83.94 145 LYS A CA 1
ATOM 1158 C C . LYS A 1 145 ? 20.25 -4.891 -14.984 1 83.94 145 LYS A C 1
ATOM 1160 O O . LYS A 1 145 ? 20.562 -3.945 -15.727 1 83.94 145 LYS A O 1
ATOM 1165 N N . ASP A 1 146 ? 19.5 -5.859 -15.352 1 79.69 146 ASP A N 1
ATOM 1166 C CA . ASP A 1 146 ? 18.891 -5.887 -16.672 1 79.69 146 ASP A CA 1
ATOM 1167 C C . ASP A 1 146 ? 17.734 -4.898 -16.766 1 79.69 146 ASP A C 1
ATOM 1169 O O . ASP A 1 146 ? 17.5 -4.301 -17.828 1 79.69 146 ASP A O 1
ATOM 1173 N N . HIS A 1 147 ? 17.016 -4.906 -15.625 1 75.44 147 HIS A N 1
ATOM 1174 C CA . HIS A 1 147 ? 15.836 -4.055 -15.617 1 75.44 147 HIS A CA 1
ATOM 1175 C C . HIS A 1 147 ? 15.773 -3.215 -14.344 1 75.44 147 HIS A C 1
ATOM 1177 O O . HIS A 1 147 ? 14.891 -3.412 -13.508 1 75.44 147 HIS A O 1
ATOM 1183 N N . PRO A 1 148 ? 16.531 -2.254 -14.164 1 67.25 148 PRO A N 1
ATOM 1184 C CA . PRO A 1 148 ? 16.641 -1.504 -12.906 1 67.25 148 PRO A CA 1
ATOM 1185 C C . PRO A 1 148 ? 15.336 -0.813 -12.523 1 67.25 148 PRO A C 1
ATOM 1187 O O . PRO A 1 148 ? 15.047 -0.647 -11.328 1 67.25 148 PRO A O 1
ATOM 1190 N N . PHE A 1 149 ? 14.586 -0.586 -13.516 1 57.34 149 PHE A N 1
ATOM 1191 C CA . PHE A 1 149 ? 13.383 0.191 -13.242 1 57.34 149 PHE A CA 1
ATOM 1192 C C . PHE A 1 149 ? 12.188 -0.725 -13 1 57.34 149 PHE A C 1
ATOM 1194 O O . PHE A 1 149 ? 11.211 -0.322 -12.375 1 57.34 149 PHE A O 1
ATOM 1201 N N . LEU A 1 150 ? 12.273 -1.941 -13.43 1 53.09 150 LEU A N 1
ATOM 1202 C CA . LEU A 1 150 ? 11.164 -2.879 -13.32 1 53.09 150 LEU A CA 1
ATOM 1203 C C . LEU A 1 150 ? 11.281 -3.723 -12.055 1 53.09 150 LEU A C 1
ATOM 1205 O O . LEU A 1 150 ? 10.266 -4.16 -11.5 1 53.09 150 LEU A O 1
ATOM 1209 N N . THR A 1 151 ? 12.43 -3.9 -11.734 1 57.25 151 THR A N 1
ATOM 1210 C CA . THR A 1 151 ? 12.656 -4.797 -10.609 1 57.25 151 THR A CA 1
ATOM 1211 C C . THR A 1 151 ? 12.383 -4.086 -9.289 1 57.25 151 THR A C 1
ATOM 1213 O O . THR A 1 151 ? 13.008 -3.07 -8.977 1 57.25 151 THR A O 1
ATOM 1216 N N . LYS A 1 152 ? 11.32 -4.523 -8.719 1 64.44 152 LYS A N 1
ATOM 1217 C CA . LYS A 1 152 ? 10.852 -3.93 -7.473 1 64.44 152 LYS A CA 1
ATOM 1218 C C . LYS A 1 152 ? 10.75 -4.98 -6.371 1 64.44 152 LYS A C 1
ATOM 1220 O O . LYS A 1 152 ? 11.234 -6.102 -6.527 1 64.44 152 LYS A O 1
ATOM 1225 N N . SER A 1 153 ? 10.273 -4.625 -5.289 1 58.66 153 SER A N 1
ATOM 1226 C CA . SER A 1 153 ? 10.133 -5.496 -4.129 1 58.66 153 SER A CA 1
ATOM 1227 C C . SER A 1 153 ? 9.273 -6.715 -4.453 1 58.66 153 SER A C 1
ATOM 1229 O O . SER A 1 153 ? 9.461 -7.781 -3.865 1 58.66 153 SER A O 1
ATOM 1231 N N . GLU A 1 154 ? 8.57 -6.559 -5.492 1 64.44 154 GLU A N 1
ATOM 1232 C CA . GLU A 1 154 ? 7.672 -7.641 -5.883 1 64.44 154 GLU A CA 1
ATOM 1233 C C . GLU A 1 154 ? 8.445 -8.789 -6.527 1 64.44 154 GLU A C 1
ATOM 1235 O O . GLU A 1 154 ? 7.965 -9.922 -6.562 1 64.44 154 GLU A O 1
ATOM 1240 N N . ASP A 1 155 ? 9.664 -8.516 -6.879 1 79.88 155 ASP A N 1
ATOM 1241 C CA . ASP A 1 155 ? 10.438 -9.5 -7.625 1 79.88 155 ASP A CA 1
ATOM 1242 C C . ASP A 1 155 ? 11.047 -10.547 -6.695 1 79.88 155 ASP A C 1
ATOM 1244 O O . ASP A 1 155 ? 11.57 -11.562 -7.152 1 79.88 155 ASP A O 1
ATOM 1248 N N . VAL A 1 156 ? 10.891 -10.266 -5.457 1 86.12 156 VAL A N 1
ATOM 1249 C CA . VAL A 1 156 ? 11.422 -11.227 -4.504 1 86.12 156 VAL A CA 1
ATOM 1250 C C . VAL A 1 156 ? 10.789 -12.594 -4.742 1 86.12 156 VAL A C 1
ATOM 1252 O O . VAL A 1 156 ? 11.461 -13.625 -4.645 1 86.12 156 VAL A O 1
ATOM 1255 N N . THR A 1 157 ? 9.578 -12.641 -5.105 1 88.94 157 THR A N 1
ATOM 1256 C CA . THR A 1 157 ? 8.859 -13.898 -5.27 1 88.94 157 THR A CA 1
ATOM 1257 C C . THR A 1 157 ? 9.359 -14.648 -6.504 1 88.94 157 THR A C 1
ATOM 1259 O O . THR A 1 157 ? 9.641 -15.844 -6.438 1 88.94 157 THR A O 1
ATOM 1262 N N . THR A 1 158 ? 9.531 -13.914 -7.637 1 89.75 158 THR A N 1
ATOM 1263 C CA . THR A 1 158 ? 10.016 -14.562 -8.852 1 89.75 158 THR A CA 1
ATOM 1264 C C . THR A 1 158 ? 11.438 -15.078 -8.656 1 89.75 158 THR A C 1
ATOM 1266 O O . THR A 1 158 ? 11.789 -16.156 -9.141 1 89.75 158 THR A O 1
ATOM 1269 N N . ALA A 1 159 ? 12.219 -14.305 -7.898 1 93.56 159 ALA A N 1
ATOM 1270 C CA . ALA A 1 159 ? 13.602 -14.711 -7.621 1 93.56 159 ALA A CA 1
ATOM 1271 C C . ALA A 1 159 ? 13.641 -16 -6.809 1 93.56 159 ALA A C 1
ATOM 1273 O O . ALA A 1 159 ? 14.422 -16.906 -7.109 1 93.56 159 ALA A O 1
ATOM 1274 N N . VAL A 1 160 ? 12.773 -16.094 -5.824 1 93.69 160 VAL A N 1
ATOM 1275 C CA . VAL A 1 160 ? 12.766 -17.266 -4.957 1 93.69 160 VAL A CA 1
ATOM 1276 C C . VAL A 1 160 ? 12.25 -18.469 -5.727 1 93.69 160 VAL A C 1
ATOM 1278 O O . VAL A 1 160 ? 12.727 -19.594 -5.535 1 93.69 160 VAL A O 1
ATOM 1281 N N . PHE A 1 161 ? 11.273 -18.281 -6.625 1 90.62 161 PHE A N 1
ATOM 1282 C CA . PHE A 1 161 ? 10.805 -19.359 -7.484 1 90.62 161 PHE A CA 1
ATOM 1283 C C . PHE A 1 161 ? 11.961 -19.984 -8.258 1 90.62 161 PHE A C 1
ATOM 1285 O O . PHE A 1 161 ? 12.117 -21.203 -8.273 1 90.62 161 PHE A O 1
ATOM 1292 N N . LEU A 1 162 ? 12.734 -19.156 -8.82 1 93.62 162 LEU A N 1
ATOM 1293 C CA . LEU A 1 162 ? 13.844 -19.625 -9.641 1 93.62 162 LEU A CA 1
ATOM 1294 C C . LEU A 1 162 ? 14.93 -20.25 -8.773 1 93.62 162 LEU A C 1
ATOM 1296 O O . LEU A 1 162 ? 15.555 -21.25 -9.172 1 93.62 162 LEU A O 1
ATOM 1300 N N . ALA A 1 163 ? 15.133 -19.656 -7.629 1 95.38 163 ALA A N 1
ATOM 1301 C CA . ALA A 1 163 ? 16.188 -20.125 -6.738 1 95.38 163 ALA A CA 1
ATOM 1302 C C . ALA A 1 163 ? 15.891 -21.531 -6.223 1 95.38 163 ALA A C 1
ATOM 1304 O O . ALA A 1 163 ? 16.797 -22.266 -5.816 1 95.38 163 ALA A O 1
ATOM 1305 N N . ASN A 1 164 ? 14.641 -21.922 -6.223 1 91.62 164 ASN A N 1
ATOM 1306 C CA . ASN A 1 164 ? 14.242 -23.25 -5.762 1 91.62 164 ASN A CA 1
ATOM 1307 C C . ASN A 1 164 ? 14.562 -24.328 -6.797 1 91.62 164 ASN A C 1
ATOM 1309 O O . ASN A 1 164 ? 14.539 -25.516 -6.488 1 91.62 164 ASN A O 1
ATOM 1313 N N . LEU A 1 165 ? 14.867 -23.906 -8.008 1 89.75 165 LEU A N 1
ATOM 1314 C CA . LEU A 1 165 ? 15.234 -24.875 -9.031 1 89.75 165 LEU A CA 1
ATOM 1315 C C . LEU A 1 165 ? 16.562 -25.531 -8.703 1 89.75 165 LEU A C 1
ATOM 1317 O O . LEU A 1 165 ? 17.422 -24.938 -8.055 1 89.75 165 LEU A O 1
ATOM 1321 N N . PRO A 1 166 ? 16.719 -26.75 -9.172 1 88.56 166 PRO A N 1
ATOM 1322 C CA . PRO A 1 166 ? 17.969 -27.438 -8.914 1 88.56 166 PRO A CA 1
ATOM 1323 C C . PRO A 1 166 ? 19.172 -26.781 -9.602 1 88.56 166 PRO A C 1
ATOM 1325 O O . PRO A 1 166 ? 20.297 -26.906 -9.133 1 88.56 166 PRO A O 1
ATOM 1328 N N . GLU A 1 167 ? 18.969 -26.094 -10.727 1 89.12 167 GLU A N 1
ATOM 1329 C CA . GLU A 1 167 ? 20.031 -25.375 -11.43 1 89.12 167 GLU A CA 1
ATOM 1330 C C . GLU A 1 167 ? 20.703 -24.344 -10.523 1 89.12 167 GLU A C 1
ATOM 1332 O O . GLU A 1 167 ? 20.031 -23.438 -10.016 1 89.12 167 GLU A O 1
ATOM 1337 N N . GLU A 1 168 ? 21.984 -24.438 -10.352 1 90.19 168 GLU A N 1
ATOM 1338 C CA . GLU A 1 168 ? 22.703 -23.578 -9.406 1 90.19 168 GLU A CA 1
ATOM 1339 C C . GLU A 1 168 ? 23.266 -22.344 -10.109 1 90.19 168 GLU A C 1
ATOM 1341 O O . GLU A 1 168 ? 23.578 -21.344 -9.461 1 90.19 168 GLU A O 1
ATOM 1346 N N . ASN A 1 169 ? 23.406 -22.453 -11.406 1 94.38 169 ASN A N 1
ATOM 1347 C CA . ASN A 1 169 ? 23.953 -21.328 -12.156 1 94.38 169 ASN A CA 1
ATOM 1348 C C . ASN A 1 169 ? 22.938 -20.188 -12.266 1 94.38 169 ASN A C 1
ATOM 1350 O O . ASN A 1 169 ? 22.141 -20.156 -13.195 1 94.38 169 ASN A O 1
ATOM 1354 N N . THR A 1 170 ? 23.125 -19.234 -11.43 1 95.5 170 THR A N 1
ATOM 1355 C CA . THR A 1 170 ? 22.188 -18.125 -11.352 1 95.5 170 THR A CA 1
ATOM 1356 C C . THR A 1 170 ? 22.234 -17.281 -12.625 1 95.5 170 THR A C 1
ATOM 1358 O O . THR A 1 170 ? 21.219 -16.75 -13.062 1 95.5 170 THR A O 1
ATOM 1361 N N . THR A 1 171 ? 23.391 -17.125 -13.258 1 94.69 171 THR A N 1
ATOM 1362 C CA . THR A 1 171 ? 23.531 -16.359 -14.484 1 94.69 171 THR A CA 1
ATOM 1363 C C . THR A 1 171 ? 22.734 -16.984 -15.617 1 94.69 171 THR A C 1
ATOM 1365 O O . THR A 1 171 ? 22.078 -16.281 -16.391 1 94.69 171 THR A O 1
ATOM 1368 N N . GLU A 1 172 ? 22.812 -18.281 -15.633 1 94.81 172 GLU A N 1
ATOM 1369 C CA . GLU A 1 172 ? 22.047 -19.016 -16.641 1 94.81 172 GLU A CA 1
ATOM 1370 C C . GLU A 1 172 ? 20.547 -18.828 -16.438 1 94.81 172 GLU A C 1
ATOM 1372 O O . GLU A 1 172 ? 19.812 -18.609 -17.406 1 94.81 172 GLU A O 1
ATOM 1377 N N . LEU A 1 173 ? 20.109 -19 -15.227 1 95.06 173 LEU A N 1
ATOM 1378 C CA . LEU A 1 173 ? 18.703 -18.812 -14.914 1 95.06 173 LEU A CA 1
ATOM 1379 C C . LEU A 1 173 ? 18.234 -17.422 -15.305 1 95.06 173 LEU A C 1
ATOM 1381 O O . LEU A 1 173 ? 17.156 -17.266 -15.883 1 95.06 173 LEU A O 1
ATOM 1385 N N . ALA A 1 174 ? 19.016 -16.406 -14.984 1 94.06 174 ALA A N 1
ATOM 1386 C CA . ALA A 1 174 ? 18.688 -15.016 -15.312 1 94.06 174 ALA A CA 1
ATOM 1387 C C . ALA A 1 174 ? 18.656 -14.805 -16.828 1 94.06 174 ALA A C 1
ATOM 1389 O O . ALA A 1 174 ? 17.797 -14.086 -17.328 1 94.06 174 ALA A O 1
ATOM 1390 N N . GLU A 1 175 ? 19.562 -15.422 -17.531 1 95.19 175 GLU A N 1
ATOM 1391 C CA . GLU A 1 175 ? 19.656 -15.266 -18.969 1 95.19 175 GLU A CA 1
ATOM 1392 C C . GLU A 1 175 ? 18.453 -15.898 -19.672 1 95.19 175 GLU A C 1
ATOM 1394 O O . GLU A 1 175 ? 17.906 -15.32 -20.609 1 95.19 175 GLU A O 1
ATOM 1399 N N . VAL A 1 176 ? 18.125 -17.078 -19.234 1 96.25 176 VAL A N 1
ATOM 1400 C CA . VAL A 1 176 ? 16.953 -17.766 -19.797 1 96.25 176 VAL A CA 1
ATOM 1401 C C . VAL A 1 176 ? 15.695 -16.938 -19.547 1 96.25 176 VAL A C 1
ATOM 1403 O O . VAL A 1 176 ? 14.867 -16.766 -20.438 1 96.25 176 VAL A O 1
ATOM 1406 N N . THR A 1 177 ? 15.547 -16.422 -18.328 1 95 177 THR A N 1
ATOM 1407 C CA . THR A 1 177 ? 14.391 -15.602 -17.984 1 95 177 THR A CA 1
ATOM 1408 C C . THR A 1 177 ? 14.359 -14.32 -18.812 1 95 177 THR A C 1
ATOM 1410 O O . THR A 1 177 ? 13.297 -13.906 -19.281 1 95 177 THR A O 1
ATOM 1413 N N . GLU A 1 178 ? 15.523 -13.695 -18.969 1 94.44 178 GLU A N 1
ATOM 1414 C CA . GLU A 1 178 ? 15.625 -12.492 -19.781 1 94.44 178 GLU A CA 1
ATOM 1415 C C . GLU A 1 178 ? 15.258 -12.766 -21.234 1 94.44 178 GLU A C 1
ATOM 1417 O O . GLU A 1 178 ? 14.633 -11.93 -21.891 1 94.44 178 GLU A O 1
ATOM 1422 N N . TYR A 1 179 ? 15.648 -13.922 -21.703 1 96.12 179 TYR A N 1
ATOM 1423 C CA . TYR A 1 179 ? 15.258 -14.344 -23.047 1 96.12 179 TYR A CA 1
ATOM 1424 C C . TYR A 1 179 ? 13.734 -14.336 -23.188 1 96.12 179 TYR A C 1
ATOM 1426 O O . TYR A 1 179 ? 13.203 -13.75 -24.141 1 96.12 179 TYR A O 1
ATOM 1434 N N . TYR A 1 180 ? 13.078 -14.984 -22.312 1 96.69 180 TYR A N 1
ATOM 1435 C CA . TYR A 1 180 ? 11.625 -15.047 -22.375 1 96.69 180 TYR A CA 1
ATOM 1436 C C . TYR A 1 180 ? 11.016 -13.656 -22.219 1 96.69 180 TYR A C 1
ATOM 1438 O O . TYR A 1 180 ? 10.039 -13.328 -22.891 1 96.69 180 TYR A O 1
ATOM 1446 N N . PHE A 1 181 ? 11.609 -12.852 -21.281 1 94.06 181 PHE A N 1
ATOM 1447 C CA . PHE A 1 181 ? 11.125 -11.492 -21.062 1 94.06 181 PHE A CA 1
ATOM 1448 C C . PHE A 1 181 ? 11.164 -10.688 -22.359 1 94.06 181 PHE A C 1
ATOM 1450 O O . PHE A 1 181 ? 10.156 -10.086 -22.75 1 94.06 181 PHE A O 1
ATOM 1457 N N . GLN A 1 182 ? 12.234 -10.758 -23.062 1 95.38 182 GLN A N 1
ATOM 1458 C CA . GLN A 1 182 ? 12.43 -9.969 -24.281 1 95.38 182 GLN A CA 1
ATOM 1459 C C . GLN A 1 182 ? 11.586 -10.508 -25.422 1 95.38 182 GLN A C 1
ATOM 1461 O O . GLN A 1 182 ? 11.023 -9.742 -26.203 1 95.38 182 GLN A O 1
ATOM 1466 N N . GLU A 1 183 ? 11.516 -11.766 -25.531 1 96.75 183 GLU A N 1
ATOM 1467 C CA . GLU A 1 183 ? 10.742 -12.375 -26.609 1 96.75 183 GLU A CA 1
ATOM 1468 C C . GLU A 1 183 ? 9.258 -12.047 -26.484 1 96.75 183 GLU A C 1
ATOM 1470 O O . GLU A 1 183 ? 8.602 -11.734 -27.484 1 96.75 183 GLU A O 1
ATOM 1475 N N . PHE A 1 184 ? 8.797 -12.188 -25.297 1 96.56 184 PHE A N 1
ATOM 1476 C CA . PHE A 1 184 ? 7.387 -11.875 -25.094 1 96.56 184 PHE A CA 1
ATOM 1477 C C . PHE A 1 184 ? 7.133 -10.383 -25.281 1 96.56 184 PHE A C 1
ATOM 1479 O O . PHE A 1 184 ? 6.09 -9.984 -25.797 1 96.56 184 PHE A O 1
ATOM 1486 N N . ALA A 1 185 ? 8.07 -9.539 -24.797 1 93.5 185 ALA A N 1
ATOM 1487 C CA . ALA A 1 185 ? 7.957 -8.102 -25.047 1 93.5 185 ALA A CA 1
ATOM 1488 C C . ALA A 1 185 ? 7.891 -7.809 -26.531 1 93.5 185 ALA A C 1
ATOM 1490 O O . ALA A 1 185 ? 7.117 -6.953 -26.969 1 93.5 185 ALA A O 1
ATOM 1491 N N . ALA A 1 186 ? 8.648 -8.5 -27.281 1 93.88 186 ALA A N 1
ATOM 1492 C CA . ALA A 1 186 ? 8.688 -8.32 -28.719 1 93.88 186 ALA A CA 1
ATOM 1493 C C . ALA A 1 186 ? 7.375 -8.742 -29.375 1 93.88 186 ALA A C 1
ATOM 1495 O O . ALA A 1 186 ? 6.996 -8.227 -30.422 1 93.88 186 ALA A O 1
ATOM 1496 N N . LYS A 1 187 ? 6.676 -9.695 -28.719 1 94.19 187 LYS A N 1
ATOM 1497 C CA . LYS A 1 187 ? 5.391 -10.18 -29.219 1 94.19 187 LYS A CA 1
ATOM 1498 C C . LYS A 1 187 ? 4.254 -9.242 -28.797 1 94.19 187 LYS A C 1
ATOM 1500 O O . LYS A 1 187 ? 3.09 -9.5 -29.109 1 94.19 187 LYS A O 1
ATOM 1505 N N . GLY A 1 188 ? 4.602 -8.234 -28.031 1 92 188 GLY A N 1
ATOM 1506 C CA . GLY A 1 188 ? 3.6 -7.223 -27.75 1 92 188 GLY A CA 1
ATOM 1507 C C . GLY A 1 188 ? 3.154 -7.227 -26.297 1 92 188 GLY A C 1
ATOM 1508 O O . GLY A 1 188 ? 2.307 -6.426 -25.891 1 92 188 GLY A O 1
ATOM 1509 N N . PHE A 1 189 ? 3.715 -8.078 -25.438 1 92.81 189 PHE A N 1
ATOM 1510 C CA . PHE A 1 189 ? 3.414 -8.023 -24.016 1 92.81 189 PHE A CA 1
ATOM 1511 C C . PHE A 1 189 ? 4 -6.773 -23.375 1 92.81 189 PHE A C 1
ATOM 1513 O O . PHE A 1 189 ? 5.137 -6.395 -23.672 1 92.81 189 PHE A O 1
ATOM 1520 N N . ARG A 1 190 ? 3.26 -6.16 -22.547 1 88.38 190 ARG A N 1
ATOM 1521 C CA . ARG A 1 190 ? 3.723 -4.949 -21.875 1 88.38 190 ARG A CA 1
ATOM 1522 C C . ARG A 1 190 ? 4.82 -5.27 -20.859 1 88.38 190 ARG A C 1
ATOM 1524 O O . ARG A 1 190 ? 4.695 -6.215 -20.078 1 88.38 190 ARG A O 1
ATOM 1531 N N . LYS A 1 191 ? 5.816 -4.465 -20.891 1 82.62 191 LYS A N 1
ATOM 1532 C CA . LYS A 1 191 ? 6.918 -4.637 -19.938 1 82.62 191 LYS A CA 1
ATOM 1533 C C . LYS A 1 191 ? 6.512 -4.199 -18.531 1 82.62 191 LYS A C 1
ATOM 1535 O O . LYS A 1 191 ? 6.328 -3.008 -18.281 1 82.62 191 LYS A O 1
ATOM 1540 N N . ASN A 1 192 ? 6.348 -5.184 -17.734 1 80.31 192 ASN A N 1
ATOM 1541 C CA . ASN A 1 192 ? 5.98 -4.938 -16.344 1 80.31 192 ASN A CA 1
ATOM 1542 C C . ASN A 1 192 ? 6.207 -6.172 -15.477 1 80.31 192 ASN A C 1
ATOM 1544 O O . ASN A 1 192 ? 6.848 -7.129 -15.906 1 80.31 192 ASN A O 1
ATOM 1548 N N . ASP A 1 193 ? 5.746 -6.164 -14.242 1 76.56 193 ASP A N 1
ATOM 1549 C CA . ASP A 1 193 ? 5.957 -7.262 -13.305 1 76.56 193 ASP A CA 1
ATOM 1550 C C . ASP A 1 193 ? 5.262 -8.531 -13.789 1 76.56 193 ASP A C 1
ATOM 1552 O O . ASP A 1 193 ? 5.766 -9.641 -13.57 1 76.56 193 ASP A O 1
ATOM 1556 N N . SER A 1 194 ? 4.09 -8.375 -14.406 1 83.5 194 SER A N 1
ATOM 1557 C CA . SER A 1 194 ? 3.359 -9.531 -14.922 1 83.5 194 SER A CA 1
ATOM 1558 C C . SER A 1 194 ? 4.156 -10.25 -16 1 83.5 194 SER A C 1
ATOM 1560 O O . SER A 1 194 ? 4.137 -11.484 -16.078 1 83.5 194 SER A O 1
ATOM 1562 N N . LEU A 1 195 ? 4.816 -9.422 -16.781 1 90.12 195 LEU A N 1
ATOM 1563 C CA . LEU A 1 195 ? 5.656 -10.016 -17.812 1 90.12 195 LEU A CA 1
ATOM 1564 C C . LEU A 1 195 ? 6.828 -10.766 -17.188 1 90.12 195 LEU A C 1
ATOM 1566 O O . LEU A 1 195 ? 7.238 -11.812 -17.703 1 90.12 195 LEU A O 1
ATOM 1570 N N . GLN A 1 196 ? 7.375 -10.172 -16.109 1 87.94 196 GLN A N 1
ATOM 1571 C CA . GLN A 1 196 ? 8.445 -10.852 -15.383 1 87.94 196 GLN A CA 1
ATOM 1572 C C . GLN A 1 196 ? 7.973 -12.203 -14.852 1 87.94 196 GLN A C 1
ATOM 1574 O O . GLN A 1 196 ? 8.711 -13.188 -14.891 1 87.94 196 GLN A O 1
ATOM 1579 N N . PHE A 1 197 ? 6.77 -12.273 -14.352 1 87.31 197 PHE A N 1
ATOM 1580 C CA . PHE A 1 197 ? 6.195 -13.523 -13.859 1 87.31 197 PHE A CA 1
ATOM 1581 C C . PHE A 1 197 ? 6.008 -14.516 -15 1 87.31 197 PHE A C 1
ATOM 1583 O O . PHE A 1 197 ? 6.254 -15.711 -14.836 1 87.31 197 PHE A O 1
ATOM 1590 N N . LEU A 1 198 ? 5.551 -14.016 -16.125 1 92.75 198 LEU A N 1
ATOM 1591 C CA . LEU A 1 198 ? 5.398 -14.883 -17.297 1 92.75 198 LEU A CA 1
ATOM 1592 C C . LEU A 1 198 ? 6.746 -15.445 -17.734 1 92.75 198 LEU A C 1
ATOM 1594 O O . LEU A 1 198 ? 6.863 -16.641 -18.016 1 92.75 198 LEU A O 1
ATOM 1598 N N . ALA A 1 199 ? 7.723 -14.547 -17.812 1 93.69 199 ALA A N 1
ATOM 1599 C CA . ALA A 1 199 ? 9.07 -14.969 -18.188 1 93.69 199 ALA A CA 1
ATOM 1600 C C . ALA A 1 199 ? 9.609 -16.016 -17.203 1 93.69 199 ALA A C 1
ATOM 1602 O O . ALA A 1 199 ? 10.195 -17.016 -17.625 1 93.69 199 ALA A O 1
ATOM 1603 N N . THR A 1 200 ? 9.391 -15.758 -15.906 1 91.81 200 THR A N 1
ATOM 1604 C CA . THR A 1 200 ? 9.797 -16.688 -14.859 1 91.81 200 THR A CA 1
ATOM 1605 C C . THR A 1 200 ? 9.109 -18.047 -15.047 1 91.81 200 THR A C 1
ATOM 1607 O O . THR A 1 200 ? 9.727 -19.094 -14.875 1 91.81 200 THR A O 1
ATOM 1610 N N . THR A 1 201 ? 7.832 -18 -15.406 1 91.94 201 THR A N 1
ATOM 1611 C CA . THR A 1 201 ? 7.07 -19.219 -15.656 1 91.94 201 THR A CA 1
ATOM 1612 C C . THR A 1 201 ? 7.715 -20.047 -16.781 1 91.94 201 THR A C 1
ATOM 1614 O O . THR A 1 201 ? 7.809 -21.266 -16.672 1 91.94 201 THR A O 1
ATOM 1617 N N . GLY A 1 202 ? 8.148 -19.375 -17.812 1 93.19 202 GLY A N 1
ATOM 1618 C CA . GLY A 1 202 ? 8.852 -20.062 -18.891 1 93.19 202 GLY A CA 1
ATOM 1619 C C . GLY A 1 202 ? 10.102 -20.781 -18.406 1 93.19 202 GLY A C 1
ATOM 1620 O O . GLY A 1 202 ? 10.336 -21.938 -18.781 1 93.19 202 GLY A O 1
ATOM 1621 N N . THR A 1 203 ? 10.883 -20.094 -17.594 1 93.69 203 THR A N 1
ATOM 1622 C CA . THR A 1 203 ? 12.102 -20.672 -17.047 1 93.69 203 THR A CA 1
ATOM 1623 C C . THR A 1 203 ? 11.781 -21.859 -16.141 1 93.69 203 THR A C 1
ATOM 1625 O O . THR A 1 203 ? 12.469 -22.875 -16.188 1 93.69 203 THR A O 1
ATOM 1628 N N . LEU A 1 204 ? 10.727 -21.766 -15.414 1 89.81 204 LEU A N 1
ATOM 1629 C CA . LEU A 1 204 ? 10.328 -22.828 -14.5 1 89.81 204 LEU A CA 1
ATOM 1630 C C . LEU A 1 204 ? 9.867 -24.062 -15.273 1 89.81 204 LEU A C 1
ATOM 1632 O O . LEU A 1 204 ? 10.148 -25.188 -14.867 1 89.81 204 LEU A O 1
ATOM 1636 N N . LEU A 1 205 ? 9.227 -23.859 -16.359 1 88.06 205 LEU A N 1
ATOM 1637 C CA . LEU A 1 205 ? 8.609 -24.938 -17.109 1 88.06 205 LEU A CA 1
ATOM 1638 C C . LEU A 1 205 ? 9.641 -25.641 -18 1 88.06 205 LEU A C 1
ATOM 1640 O O . LEU A 1 205 ? 9.633 -26.875 -18.109 1 88.06 205 LEU A O 1
ATOM 1644 N N . TYR A 1 206 ? 10.531 -24.828 -18.625 1 88.25 206 TYR A N 1
ATOM 1645 C CA . TYR A 1 206 ? 11.375 -25.406 -19.656 1 88.25 206 TYR A CA 1
ATOM 1646 C C . TYR A 1 206 ? 12.836 -25.453 -19.203 1 88.25 206 TYR A C 1
ATOM 1648 O O . TYR A 1 206 ? 13.609 -26.281 -19.688 1 88.25 206 TYR A O 1
ATOM 1656 N N . GLY A 1 207 ? 13.281 -24.562 -18.375 1 88.81 207 GLY A N 1
ATOM 1657 C CA . GLY A 1 207 ? 14.633 -24.516 -17.844 1 88.81 207 GLY A CA 1
ATOM 1658 C C . GLY A 1 207 ? 15.656 -24.047 -18.859 1 88.81 207 GLY A C 1
ATOM 1659 O O . GLY A 1 207 ? 16.828 -23.859 -18.531 1 88.81 207 GLY A O 1
ATOM 1660 N N . GLU A 1 208 ? 15.258 -23.922 -20.062 1 92.94 208 GLU A N 1
ATOM 1661 C CA . GLU A 1 208 ? 16.125 -23.453 -21.156 1 92.94 208 GLU A CA 1
ATOM 1662 C C . GLU A 1 208 ? 15.344 -22.594 -22.156 1 92.94 208 GLU A C 1
ATOM 1664 O O . GLU A 1 208 ? 14.117 -22.531 -22.094 1 92.94 208 GLU A O 1
ATOM 1669 N N . LYS A 1 209 ? 16.109 -21.922 -22.906 1 95.5 209 LYS A N 1
ATOM 1670 C CA . LYS A 1 209 ? 15.492 -21.125 -23.969 1 95.5 209 LYS A CA 1
ATOM 1671 C C . LYS A 1 209 ? 14.75 -22.031 -24.953 1 95.5 209 LYS A C 1
ATOM 1673 O O . LYS A 1 209 ? 15.32 -22.984 -25.484 1 95.5 209 LYS A O 1
ATOM 1678 N N . ASP A 1 210 ? 13.523 -21.734 -25.141 1 94.88 210 ASP A N 1
ATOM 1679 C CA . ASP A 1 210 ? 12.727 -22.547 -26.062 1 94.88 210 ASP A CA 1
ATOM 1680 C C . ASP A 1 210 ? 11.711 -21.672 -26.812 1 94.88 210 ASP A C 1
ATOM 1682 O O . ASP A 1 210 ? 10.734 -21.203 -26.219 1 94.88 210 ASP A O 1
ATOM 1686 N N . SER A 1 211 ? 11.891 -21.516 -28.016 1 94.25 211 SER A N 1
ATOM 1687 C CA . SER A 1 211 ? 11.016 -20.688 -28.844 1 94.25 211 SER A CA 1
ATOM 1688 C C . SER A 1 211 ? 9.625 -21.312 -28.969 1 94.25 211 SER A C 1
ATOM 1690 O O . SER A 1 211 ? 8.664 -20.609 -29.297 1 94.25 211 SER A O 1
ATOM 1692 N N . LYS A 1 212 ? 9.57 -22.625 -28.719 1 93 212 LYS A N 1
ATOM 1693 C CA . LYS A 1 212 ? 8.281 -23.297 -28.75 1 93 212 LYS A CA 1
ATOM 1694 C C . LYS A 1 212 ? 7.32 -22.719 -27.719 1 93 212 LYS A C 1
ATOM 1696 O O . LYS A 1 212 ? 6.121 -22.609 -27.984 1 93 212 LYS A O 1
ATOM 1701 N N . PHE A 1 213 ? 7.875 -22.406 -26.625 1 94.44 213 PHE A N 1
ATOM 1702 C CA . PHE A 1 213 ? 7.055 -21.812 -25.578 1 94.44 213 PHE A CA 1
ATOM 1703 C C . PHE A 1 213 ? 6.484 -20.469 -26.031 1 94.44 213 PHE A C 1
ATOM 1705 O O . PHE A 1 213 ? 5.316 -20.172 -25.781 1 94.44 213 PHE A O 1
ATOM 1712 N N . ILE A 1 214 ? 7.273 -19.656 -26.734 1 96.5 214 ILE A N 1
ATOM 1713 C CA . ILE A 1 214 ? 6.848 -18.359 -27.234 1 96.5 214 ILE A CA 1
ATOM 1714 C C . ILE A 1 214 ? 5.672 -18.547 -28.188 1 96.5 214 ILE A C 1
ATOM 1716 O O . ILE A 1 214 ? 4.672 -17.828 -28.109 1 96.5 214 ILE A O 1
ATOM 1720 N N . ARG A 1 215 ? 5.809 -19.484 -29.016 1 95.31 215 ARG A N 1
ATOM 1721 C CA . ARG A 1 215 ? 4.785 -19.75 -30.031 1 95.31 215 ARG A CA 1
ATOM 1722 C C . ARG A 1 215 ? 3.494 -20.234 -29.375 1 95.31 215 ARG A C 1
ATOM 1724 O O . ARG A 1 215 ? 2.398 -19.844 -29.797 1 95.31 215 ARG A O 1
ATOM 1731 N N . ARG A 1 216 ? 3.68 -21.125 -28.422 1 94.75 216 ARG A N 1
ATOM 1732 C CA . ARG A 1 216 ? 2.512 -21.672 -27.75 1 94.75 216 ARG A CA 1
ATOM 1733 C C . ARG A 1 216 ? 1.722 -20.578 -27.031 1 94.75 216 ARG A C 1
ATOM 1735 O O . ARG A 1 216 ? 0.49 -20.562 -27.078 1 94.75 216 ARG A O 1
ATOM 1742 N N . VAL A 1 217 ? 2.457 -19.703 -26.359 1 96.56 217 VAL A N 1
ATOM 1743 C CA . VAL A 1 217 ? 1.803 -18.609 -25.656 1 96.56 217 VAL A CA 1
ATOM 1744 C C . VAL A 1 217 ? 1.125 -17.672 -26.656 1 96.56 217 VAL A C 1
ATOM 1746 O O . VAL A 1 217 ? -0.007 -17.234 -26.438 1 96.56 217 VAL A O 1
ATOM 1749 N N . ASP A 1 218 ? 1.798 -17.406 -27.719 1 95.94 218 ASP A N 1
ATOM 1750 C CA . ASP A 1 218 ? 1.245 -16.562 -28.766 1 95.94 218 ASP A CA 1
ATOM 1751 C C . ASP A 1 218 ? -0.041 -17.156 -29.328 1 95.94 218 ASP A C 1
ATOM 1753 O O . ASP A 1 218 ? -0.996 -16.422 -29.609 1 95.94 218 ASP A O 1
ATOM 1757 N N . ASN A 1 219 ? -0.057 -18.422 -29.531 1 95.81 219 ASN A N 1
ATOM 1758 C CA . ASN A 1 219 ? -1.238 -19.109 -30.031 1 95.81 219 ASN A CA 1
ATOM 1759 C C . ASN A 1 219 ? -2.414 -19 -29.062 1 95.81 219 ASN A C 1
ATOM 1761 O O . ASN A 1 219 ? -3.555 -18.797 -29.484 1 95.81 219 ASN A O 1
ATOM 1765 N N . ILE A 1 220 ? -2.107 -19.188 -27.828 1 96.31 220 ILE A N 1
ATOM 1766 C CA . ILE A 1 220 ? -3.15 -19.078 -26.812 1 96.31 220 ILE A CA 1
ATOM 1767 C C . ILE A 1 220 ? -3.711 -17.656 -26.797 1 96.31 220 ILE A C 1
ATOM 1769 O O . ILE A 1 220 ? -4.926 -17.469 -26.688 1 96.31 220 ILE A O 1
ATOM 1773 N N . VAL A 1 221 ? -2.83 -16.641 -26.875 1 96.62 221 VAL A N 1
ATOM 1774 C CA . VAL A 1 221 ? -3.246 -15.242 -26.875 1 96.62 221 VAL A CA 1
ATOM 1775 C C . VAL A 1 221 ? -4.172 -14.984 -28.062 1 96.62 221 VAL A C 1
ATOM 1777 O O . VAL A 1 221 ? -5.211 -14.336 -27.922 1 96.62 221 VAL A O 1
ATOM 1780 N N . GLU A 1 222 ? -3.838 -15.477 -29.203 1 95.44 222 GLU A N 1
ATOM 1781 C CA . GLU A 1 222 ? -4.645 -15.32 -30.406 1 95.44 222 GLU A CA 1
ATOM 1782 C C . GLU A 1 222 ? -6 -16 -30.25 1 95.44 222 GLU A C 1
ATOM 1784 O O . GLU A 1 222 ? -7.023 -15.469 -30.688 1 95.44 222 GLU A O 1
ATOM 1789 N N . GLU A 1 223 ? -5.98 -17.188 -29.703 1 95.75 223 GLU A N 1
ATOM 1790 C CA . GLU A 1 223 ? -7.23 -17.906 -29.484 1 95.75 223 GLU A CA 1
ATOM 1791 C C . GLU A 1 223 ? -8.156 -17.141 -28.547 1 95.75 223 GLU A C 1
ATOM 1793 O O . GLU A 1 223 ? -9.367 -17.094 -28.766 1 95.75 223 GLU A O 1
ATOM 1798 N N . LEU A 1 224 ? -7.547 -16.641 -27.484 1 96.44 224 LEU A N 1
ATOM 1799 C CA . LEU A 1 224 ? -8.328 -15.844 -26.547 1 96.44 224 LEU A CA 1
ATOM 1800 C C . LEU A 1 224 ? -8.914 -14.617 -27.234 1 96.44 224 LEU A C 1
ATOM 1802 O O . LEU A 1 224 ? -10.086 -14.281 -27.031 1 96.44 224 LEU A O 1
ATOM 1806 N N . ARG A 1 225 ? -8.148 -13.969 -28.078 1 94.88 225 ARG A N 1
ATOM 1807 C CA . ARG A 1 225 ? -8.609 -12.789 -28.812 1 94.88 225 ARG A CA 1
ATOM 1808 C C . ARG A 1 225 ? -9.766 -13.148 -29.734 1 94.88 225 ARG A C 1
ATOM 1810 O O . ARG A 1 225 ? -10.727 -12.391 -29.844 1 94.88 225 ARG A O 1
ATOM 1817 N N . GLN A 1 226 ? -9.688 -14.211 -30.391 1 95.06 226 GLN A N 1
ATOM 1818 C CA . GLN A 1 226 ? -10.719 -14.672 -31.297 1 95.06 226 GLN A CA 1
ATOM 1819 C C . GLN A 1 226 ? -12.031 -14.945 -30.562 1 95.06 226 GLN A C 1
ATOM 1821 O O . GLN A 1 226 ? -13.109 -14.789 -31.141 1 95.06 226 GLN A O 1
ATOM 1826 N N . LYS A 1 227 ? -11.867 -15.297 -29.344 1 94 227 LYS A N 1
ATOM 1827 C CA . LYS A 1 227 ? -13.039 -15.602 -28.531 1 94 227 LYS A CA 1
ATOM 1828 C C . LYS A 1 227 ? -13.555 -14.359 -27.828 1 94 227 LYS A C 1
ATOM 1830 O O . LYS A 1 227 ? -14.477 -14.438 -27 1 94 227 LYS A O 1
ATOM 1835 N N . GLY A 1 228 ? -12.906 -13.258 -28.125 1 92.44 228 GLY A N 1
ATOM 1836 C CA . GLY A 1 228 ? -13.375 -11.984 -27.609 1 92.44 228 GLY A CA 1
ATOM 1837 C C . GLY A 1 228 ? -12.797 -11.641 -26.25 1 92.44 228 GLY A C 1
ATOM 1838 O O . GLY A 1 228 ? -13.32 -10.773 -25.547 1 92.44 228 GLY A O 1
ATOM 1839 N N . ILE A 1 229 ? -11.773 -12.32 -25.828 1 93.62 229 ILE A N 1
ATOM 1840 C CA . ILE A 1 229 ? -11.148 -12.062 -24.531 1 93.62 229 ILE A CA 1
ATOM 1841 C C . ILE A 1 229 ? -9.938 -11.148 -24.719 1 93.62 229 ILE A C 1
ATOM 1843 O O . ILE A 1 229 ? -9.008 -11.477 -25.453 1 93.62 229 ILE A O 1
ATOM 1847 N N . LYS A 1 230 ? -9.969 -10.031 -24.078 1 91.94 230 LYS A N 1
ATOM 1848 C CA . LYS A 1 230 ? -8.844 -9.102 -24.125 1 91.94 230 LYS A CA 1
ATOM 1849 C C . LYS A 1 230 ? -7.777 -9.492 -23.094 1 91.94 230 LYS A C 1
ATOM 1851 O O . LYS A 1 230 ? -8.055 -9.57 -21.906 1 91.94 230 LYS A O 1
ATOM 1856 N N . VAL A 1 231 ? -6.609 -9.703 -23.547 1 93.12 231 VAL A N 1
ATOM 1857 C CA . VAL A 1 231 ? -5.508 -10.117 -22.672 1 93.12 231 VAL A CA 1
ATOM 1858 C C . VAL A 1 231 ? -4.914 -8.898 -21.969 1 93.12 231 VAL A C 1
ATOM 1860 O O . VAL A 1 231 ? -4.594 -7.898 -22.625 1 93.12 231 VAL A O 1
ATOM 1863 N N . LYS A 1 232 ? -4.852 -9.016 -20.656 1 87.62 232 LYS A N 1
ATOM 1864 C CA . LYS A 1 232 ? -4.273 -7.988 -19.797 1 87.62 232 LYS A CA 1
ATOM 1865 C C . LYS A 1 232 ? -3.119 -8.547 -18.969 1 87.62 232 LYS A C 1
ATOM 1867 O O . LYS A 1 232 ? -3.002 -9.758 -18.797 1 87.62 232 LYS A O 1
ATOM 1872 N N . PRO A 1 233 ? -2.219 -7.699 -18.391 1 84.5 233 PRO A N 1
ATOM 1873 C CA . PRO A 1 233 ? -1.046 -8.164 -17.656 1 84.5 233 PRO A CA 1
ATOM 1874 C C . PRO A 1 233 ? -1.403 -9.133 -16.531 1 84.5 233 PRO A C 1
ATOM 1876 O O . PRO A 1 233 ? -0.69 -10.117 -16.312 1 84.5 233 PRO A O 1
ATOM 1879 N N . ILE A 1 234 ? -2.508 -8.961 -15.93 1 83.12 234 ILE A N 1
ATOM 1880 C CA . ILE A 1 234 ? -2.932 -9.812 -14.82 1 83.12 234 ILE A CA 1
ATOM 1881 C C . ILE A 1 234 ? -3.143 -11.242 -15.312 1 83.12 234 ILE A C 1
ATOM 1883 O O . ILE A 1 234 ? -3.164 -12.18 -14.523 1 83.12 234 ILE A O 1
ATOM 1887 N N . HIS A 1 235 ? -3.188 -11.469 -16.672 1 92.69 235 HIS A N 1
ATOM 1888 C CA . HIS A 1 235 ? -3.461 -12.781 -17.266 1 92.69 235 HIS A CA 1
ATOM 1889 C C . HIS A 1 235 ? -2.17 -13.477 -17.672 1 92.69 235 HIS A C 1
ATOM 1891 O O . HIS A 1 235 ? -2.172 -14.672 -17.969 1 92.69 235 HIS A O 1
ATOM 1897 N N . TYR A 1 236 ? -1.055 -12.766 -17.719 1 92.19 236 TYR A N 1
ATOM 1898 C CA . TYR A 1 236 ? 0.154 -13.203 -18.406 1 92.19 236 TYR A CA 1
ATOM 1899 C C . TYR A 1 236 ? 0.625 -14.555 -17.875 1 92.19 236 TYR A C 1
ATOM 1901 O O . TYR A 1 236 ? 0.786 -15.508 -18.641 1 92.19 236 TYR A O 1
ATOM 1909 N N . SER A 1 237 ? 0.762 -14.648 -16.578 1 88.12 237 SER A N 1
ATOM 1910 C CA . SER A 1 237 ? 1.304 -15.875 -15.992 1 88.12 237 SER A CA 1
ATOM 1911 C C . SER A 1 237 ? 0.372 -17.062 -16.219 1 88.12 237 SER A C 1
ATOM 1913 O O . SER A 1 237 ? 0.823 -18.156 -16.562 1 88.12 237 SER A O 1
ATOM 1915 N N . SER A 1 238 ? -0.929 -16.844 -16.047 1 90.5 238 SER A N 1
ATOM 1916 C CA . SER A 1 238 ? -1.905 -17.906 -16.234 1 90.5 238 SER A CA 1
ATOM 1917 C C . SER A 1 238 ? -1.935 -18.375 -17.688 1 90.5 238 SER A C 1
ATOM 1919 O O . SER A 1 238 ? -2.115 -19.562 -17.969 1 90.5 238 SER A O 1
ATOM 1921 N N . ILE A 1 239 ? -1.754 -17.422 -18.562 1 94.19 239 ILE A N 1
ATOM 1922 C CA . ILE A 1 239 ? -1.742 -17.734 -19.984 1 94.19 239 ILE A CA 1
ATOM 1923 C C . ILE A 1 239 ? -0.525 -18.594 -20.312 1 94.19 239 ILE A C 1
ATOM 1925 O O . ILE A 1 239 ? -0.617 -19.531 -21.109 1 94.19 239 ILE A O 1
ATOM 1929 N N . GLY A 1 240 ? 0.62 -18.266 -19.75 1 93.69 240 GLY A N 1
ATOM 1930 C CA . GLY A 1 240 ? 1.803 -19.094 -19.922 1 93.69 240 GLY A CA 1
ATOM 1931 C C . GLY A 1 240 ? 1.602 -20.531 -19.484 1 93.69 240 GLY A C 1
ATOM 1932 O O . GLY A 1 240 ? 1.958 -21.469 -20.219 1 93.69 240 GLY A O 1
ATOM 1933 N N . ILE A 1 241 ? 0.99 -20.719 -18.359 1 90.94 241 ILE A N 1
ATOM 1934 C CA . ILE A 1 241 ? 0.754 -22.047 -17.828 1 90.94 241 ILE A CA 1
ATOM 1935 C C . ILE A 1 241 ? -0.293 -22.766 -18.672 1 90.94 241 ILE A C 1
ATOM 1937 O O . ILE A 1 241 ? -0.149 -23.953 -18.969 1 90.94 241 ILE A O 1
ATOM 1941 N N . LEU A 1 242 ? -1.317 -22 -19.062 1 92.12 242 LEU A N 1
ATOM 1942 C CA . LEU A 1 242 ? -2.354 -22.562 -19.922 1 92.12 242 LEU A CA 1
ATOM 1943 C C . LEU A 1 242 ? -1.758 -23.062 -21.234 1 92.12 242 LEU A C 1
ATOM 1945 O O . LEU A 1 242 ? -2.105 -24.156 -21.703 1 92.12 242 LEU A O 1
ATOM 1949 N N . ALA A 1 243 ? -0.876 -22.266 -21.812 1 92.88 243 ALA A N 1
ATOM 1950 C CA . ALA A 1 243 ? -0.223 -22.641 -23.062 1 92.88 243 ALA A CA 1
ATOM 1951 C C . ALA A 1 243 ? 0.543 -23.953 -22.906 1 92.88 243 ALA A C 1
ATOM 1953 O O . ALA A 1 243 ? 0.536 -24.797 -23.797 1 92.88 243 ALA A O 1
ATOM 1954 N N . PHE A 1 244 ? 1.186 -24.094 -21.828 1 89.19 244 PHE A N 1
ATOM 1955 C CA . PHE A 1 244 ? 1.97 -25.297 -21.562 1 89.19 244 PHE A CA 1
ATOM 1956 C C . PHE A 1 244 ? 1.064 -26.516 -21.406 1 89.19 244 PHE A C 1
ATOM 1958 O O . PHE A 1 244 ? 1.316 -27.562 -22 1 89.19 244 PHE A O 1
ATOM 1965 N N . VAL A 1 245 ? -0.036 -26.422 -20.672 1 87.5 245 VAL A N 1
ATOM 1966 C CA . VAL A 1 245 ? -0.892 -27.562 -20.328 1 87.5 245 VAL A CA 1
ATOM 1967 C C . VAL A 1 245 ? -1.715 -27.969 -21.547 1 87.5 245 VAL A C 1
ATOM 1969 O O . VAL A 1 245 ? -2 -29.156 -21.734 1 87.5 245 VAL A O 1
ATOM 1972 N N . MET A 1 246 ? -2.094 -27.031 -22.344 1 88.56 246 MET A N 1
ATOM 1973 C CA . MET A 1 246 ? -2.916 -27.328 -23.5 1 88.56 246 MET A CA 1
ATOM 1974 C C . MET A 1 246 ? -2.104 -28.062 -24.578 1 88.56 246 MET A C 1
ATOM 1976 O O . MET A 1 246 ? -2.646 -28.844 -25.344 1 88.56 246 MET A O 1
ATOM 1980 N N . ASP A 1 247 ? -0.835 -27.781 -24.547 1 85.69 247 ASP A N 1
ATOM 1981 C CA . ASP A 1 247 ? 0.088 -28.469 -25.453 1 85.69 247 ASP A CA 1
ATOM 1982 C C . ASP A 1 247 ? -0.493 -28.578 -26.859 1 85.69 247 ASP A C 1
ATOM 1984 O O . ASP A 1 247 ? -0.569 -29.672 -27.438 1 85.69 247 ASP A O 1
ATOM 1988 N N . GLY A 1 248 ? -0.978 -27.5 -27.375 1 84.5 248 GLY A N 1
ATOM 1989 C CA . GLY A 1 248 ? -1.455 -27.469 -28.75 1 84.5 248 GLY A CA 1
ATOM 1990 C C . GLY A 1 248 ? -2.947 -27.703 -28.859 1 84.5 248 GLY A C 1
ATOM 1991 O O . GLY A 1 248 ? -3.543 -27.438 -29.906 1 84.5 248 GLY A O 1
ATOM 1992 N N . ARG A 1 249 ? -3.604 -28.203 -27.781 1 88.38 249 ARG A N 1
ATOM 1993 C CA . ARG A 1 249 ? -5.051 -28.375 -27.797 1 88.38 249 ARG A CA 1
ATOM 1994 C C . ARG A 1 249 ? -5.762 -27.016 -27.844 1 88.38 249 ARG A C 1
ATOM 1996 O O . ARG A 1 249 ? -5.219 -26.016 -27.375 1 88.38 249 ARG A O 1
ATOM 2003 N N . LYS A 1 250 ? -6.914 -27 -28.391 1 89.31 250 LYS A N 1
ATOM 2004 C CA . LYS A 1 250 ? -7.699 -25.781 -28.484 1 89.31 250 LYS A CA 1
ATOM 2005 C C . LYS A 1 250 ? -8.484 -25.531 -27.203 1 89.31 250 LYS A C 1
ATOM 2007 O O . LYS A 1 250 ? -8.922 -26.469 -26.531 1 89.31 250 LYS A O 1
ATOM 2012 N N . ILE A 1 251 ? -8.633 -24.266 -26.922 1 90.19 251 ILE A N 1
ATOM 2013 C CA . ILE A 1 251 ? -9.461 -23.875 -25.797 1 90.19 251 ILE A CA 1
ATOM 2014 C C . ILE A 1 251 ? -10.938 -24.094 -26.125 1 90.19 251 ILE A C 1
ATOM 2016 O O . ILE A 1 251 ? -11.43 -23.594 -27.141 1 90.19 251 ILE A O 1
ATOM 2020 N N . ASP A 1 252 ? -11.586 -24.844 -25.406 1 88.31 252 ASP A N 1
ATOM 2021 C CA . ASP A 1 252 ? -12.992 -25.109 -25.688 1 88.31 252 ASP A CA 1
ATOM 2022 C C . ASP A 1 252 ? -13.883 -24 -25.156 1 88.31 252 ASP A C 1
ATOM 2024 O O . ASP A 1 252 ? -13.391 -22.984 -24.641 1 88.31 252 ASP A O 1
ATOM 2028 N N . SER A 1 253 ? -15.25 -24.141 -25.375 1 89.75 253 SER A N 1
ATOM 2029 C CA . SER A 1 253 ? -16.203 -23.109 -25 1 89.75 253 SER A CA 1
ATOM 2030 C C . SER A 1 253 ? -16.359 -23 -23.484 1 89.75 253 SER A C 1
ATOM 2032 O O . SER A 1 253 ? -16.906 -22.031 -22.984 1 89.75 253 SER A O 1
ATOM 2034 N N . GLY A 1 254 ? -15.828 -23.984 -22.859 1 90 254 GLY A N 1
ATOM 2035 C CA . GLY A 1 254 ? -15.945 -24.016 -21.406 1 90 254 GLY A CA 1
ATOM 2036 C C . GLY A 1 254 ? -15.344 -22.812 -20.719 1 90 254 GLY A C 1
ATOM 2037 O O . GLY A 1 254 ? -15.867 -22.328 -19.703 1 90 254 GLY A O 1
ATOM 2038 N N . LEU A 1 255 ? -14.188 -22.328 -21.234 1 92.94 255 LEU A N 1
ATOM 2039 C CA . LEU A 1 255 ? -13.539 -21.172 -20.625 1 92.94 255 LEU A CA 1
ATOM 2040 C C . LEU A 1 255 ? -14.414 -19.922 -20.766 1 92.94 255 LEU A C 1
ATOM 2042 O O . LEU A 1 255 ? -14.602 -19.188 -19.797 1 92.94 255 LEU A O 1
ATOM 2046 N N . VAL A 1 256 ? -14.938 -19.641 -21.953 1 93.44 256 VAL A N 1
ATOM 2047 C CA . VAL A 1 256 ? -15.773 -18.484 -22.219 1 93.44 256 VAL A CA 1
ATOM 2048 C C . VAL A 1 256 ? -17.047 -18.562 -21.359 1 93.44 256 VAL A C 1
ATOM 2050 O O . VAL A 1 256 ? -17.484 -17.562 -20.797 1 93.44 256 VAL A O 1
ATOM 2053 N N . ASN A 1 257 ? -17.609 -19.766 -21.266 1 93.12 257 ASN A N 1
ATOM 2054 C CA . ASN A 1 257 ? -18.766 -19.984 -20.422 1 93.12 257 ASN A CA 1
ATOM 2055 C C . ASN A 1 257 ? -18.469 -19.656 -18.953 1 93.12 257 ASN A C 1
ATOM 2057 O O . ASN A 1 257 ? -19.297 -19.062 -18.266 1 93.12 257 ASN A O 1
ATOM 2061 N N . LEU A 1 258 ? -17.344 -20.125 -18.531 1 92.06 258 LEU A N 1
ATOM 2062 C CA . LEU A 1 258 ? -16.953 -19.891 -17.141 1 92.06 258 LEU A CA 1
ATOM 2063 C C . LEU A 1 258 ? -16.828 -18.391 -16.859 1 92.06 258 LEU A C 1
ATOM 2065 O O . LEU A 1 258 ? -17.266 -17.906 -15.82 1 92.06 258 LEU A O 1
ATOM 2069 N N . ILE A 1 259 ? -16.156 -17.625 -17.781 1 92.62 259 ILE A N 1
ATOM 2070 C CA . ILE A 1 259 ? -16 -16.188 -17.625 1 92.62 259 ILE A CA 1
ATOM 2071 C C . ILE A 1 259 ? -17.375 -15.516 -17.516 1 92.62 259 ILE A C 1
ATOM 2073 O O . ILE A 1 259 ? -17.594 -14.695 -16.625 1 92.62 259 ILE A O 1
ATOM 2077 N N . ASP A 1 260 ? -18.266 -15.883 -18.359 1 91.12 260 ASP A N 1
ATOM 2078 C CA . ASP A 1 260 ? -19.609 -15.297 -18.375 1 91.12 260 ASP A CA 1
ATOM 2079 C C . ASP A 1 260 ? -20.359 -15.641 -17.094 1 91.12 260 ASP A C 1
ATOM 2081 O O . ASP A 1 260 ? -21.078 -14.789 -16.547 1 91.12 260 ASP A O 1
ATOM 2085 N N . GLU A 1 261 ? -20.266 -16.859 -16.688 1 90.56 261 GLU A N 1
ATOM 2086 C CA . GLU A 1 261 ? -20.922 -17.297 -15.469 1 90.56 261 GLU A CA 1
ATOM 2087 C C . GLU A 1 261 ? -20.391 -16.547 -14.25 1 90.56 261 GLU A C 1
ATOM 2089 O O . GLU A 1 261 ? -21.172 -16.094 -13.398 1 90.56 261 GLU A O 1
ATOM 2094 N N . LEU A 1 262 ? -19.062 -16.516 -14.172 1 89.75 262 LEU A N 1
ATOM 2095 C CA . LEU A 1 262 ? -18.438 -15.844 -13.031 1 89.75 262 LEU A CA 1
ATOM 2096 C C . LEU A 1 262 ? -18.828 -14.367 -13 1 89.75 262 LEU A C 1
ATOM 2098 O O . LEU A 1 262 ? -19.047 -13.805 -11.922 1 89.75 262 LEU A O 1
ATOM 2102 N N . GLN A 1 263 ? -18.938 -13.766 -14.188 1 88.81 263 GLN A N 1
ATOM 2103 C CA . GLN A 1 263 ? -19.281 -12.352 -14.297 1 88.81 263 GLN A CA 1
ATOM 2104 C C . GLN A 1 263 ? -20.672 -12.086 -13.75 1 88.81 263 GLN A C 1
ATOM 2106 O O . GLN A 1 263 ? -20.984 -10.961 -13.352 1 88.81 263 GLN A O 1
ATOM 2111 N N . GLN A 1 264 ? -21.469 -13.086 -13.664 1 87.62 264 GLN A N 1
ATOM 2112 C CA . GLN A 1 264 ? -22.859 -12.93 -13.219 1 87.62 264 GLN A CA 1
ATOM 2113 C C . GLN A 1 264 ? -22.969 -13.172 -11.711 1 87.62 264 GLN A C 1
ATOM 2115 O O . GLN A 1 264 ? -24.016 -12.875 -11.117 1 87.62 264 GLN A O 1
ATOM 2120 N N . GLN A 1 265 ? -21.938 -13.656 -11.164 1 86.38 265 GLN A N 1
ATOM 2121 C CA . GLN A 1 265 ? -22 -13.961 -9.734 1 86.38 265 GLN A CA 1
ATOM 2122 C C . GLN A 1 265 ? -21.938 -12.688 -8.898 1 86.38 265 GLN A C 1
ATOM 2124 O O . GLN A 1 265 ? -21.234 -11.734 -9.242 1 86.38 265 GLN A O 1
ATOM 2129 N N . PRO A 1 266 ? -22.641 -12.742 -7.75 1 77.25 266 PRO A N 1
ATOM 2130 C CA . PRO A 1 266 ? -22.547 -11.594 -6.844 1 77.25 266 PRO A CA 1
ATOM 2131 C C . PRO A 1 266 ? -21.125 -11.359 -6.324 1 77.25 266 PRO A C 1
ATOM 2133 O O . PRO A 1 266 ? -20.438 -12.312 -5.957 1 77.25 266 PRO A O 1
ATOM 2136 N N . GLY A 1 267 ? -20.625 -10.211 -6.406 1 72.31 267 GLY A N 1
ATOM 2137 C CA . GLY A 1 267 ? -19.297 -9.875 -5.941 1 72.31 267 GLY A CA 1
ATOM 2138 C C . GLY A 1 267 ? -18.266 -9.812 -7.055 1 72.31 267 GLY A C 1
ATOM 2139 O O . GLY A 1 267 ? -17.156 -9.312 -6.863 1 72.31 267 GLY A O 1
ATOM 2140 N N . LEU A 1 268 ? -18.594 -10.508 -8.133 1 78.5 268 LEU A N 1
ATOM 2141 C CA . LEU A 1 268 ? -17.656 -10.531 -9.258 1 78.5 268 LEU A CA 1
ATOM 2142 C C . LEU A 1 268 ? -18.156 -9.656 -10.398 1 78.5 268 LEU A C 1
ATOM 2144 O O . LEU A 1 268 ? -17.703 -9.797 -11.539 1 78.5 268 LEU A O 1
ATOM 2148 N N . ARG A 1 269 ? -19.062 -8.805 -10.07 1 66.31 269 ARG A N 1
ATOM 2149 C CA . ARG A 1 269 ? -19.641 -7.988 -11.133 1 66.31 269 ARG A CA 1
ATOM 2150 C C . ARG A 1 269 ? -18.703 -6.848 -11.523 1 66.31 269 ARG A C 1
ATOM 2152 O O . ARG A 1 269 ? -18.953 -6.16 -12.516 1 66.31 269 ARG A O 1
ATOM 2159 N N . PHE A 1 270 ? -17.625 -6.758 -10.719 1 60.06 270 PHE A N 1
ATOM 2160 C CA . PHE A 1 270 ? -16.734 -5.648 -11.039 1 60.06 270 PHE A CA 1
ATOM 2161 C C . PHE A 1 270 ? -15.375 -6.16 -11.508 1 60.06 270 PHE A C 1
ATOM 2163 O O . PHE A 1 270 ? -14.93 -7.234 -11.086 1 60.06 270 PHE A O 1
ATOM 2170 N N . GLY A 1 271 ? -14.953 -5.648 -12.711 1 69.94 271 GLY A N 1
ATOM 2171 C CA . GLY A 1 271 ? -13.578 -5.875 -13.125 1 69.94 271 GLY A CA 1
ATOM 2172 C C . GLY A 1 271 ? -13.406 -7.113 -13.984 1 69.94 271 GLY A C 1
ATOM 2173 O O . GLY A 1 271 ? -12.914 -8.141 -13.516 1 69.94 271 GLY A O 1
ATOM 2174 N N . ARG A 1 272 ? -13.844 -7.125 -15.102 1 79.38 272 ARG A N 1
ATOM 2175 C CA . ARG A 1 272 ? -13.82 -8.258 -16.031 1 79.38 272 ARG A CA 1
ATOM 2176 C C . ARG A 1 272 ? -12.422 -8.859 -16.125 1 79.38 272 ARG A C 1
ATOM 2178 O O . ARG A 1 272 ? -12.273 -10.07 -16.297 1 79.38 272 ARG A O 1
ATOM 2185 N N . GLU A 1 273 ? -11.43 -8.023 -15.969 1 82.25 273 GLU A N 1
ATOM 2186 C CA . GLU A 1 273 ? -10.055 -8.523 -16.047 1 82.25 273 GLU A CA 1
ATOM 2187 C C . GLU A 1 273 ? -9.773 -9.516 -14.922 1 82.25 273 GLU A C 1
ATOM 2189 O O . GLU A 1 273 ? -9.125 -10.539 -15.141 1 82.25 273 GLU A O 1
ATOM 2194 N N . PHE A 1 274 ? -10.281 -9.148 -13.734 1 84.75 274 PHE A N 1
ATOM 2195 C CA . PHE A 1 274 ? -10.094 -10.047 -12.602 1 84.75 274 PHE A CA 1
ATOM 2196 C C . PHE A 1 274 ? -10.883 -11.336 -12.797 1 84.75 274 PHE A C 1
ATOM 2198 O O . PHE A 1 274 ? -10.367 -12.43 -12.539 1 84.75 274 PHE A O 1
ATOM 2205 N N . VAL A 1 275 ? -12.094 -11.219 -13.25 1 88.88 275 VAL A N 1
ATOM 2206 C CA . VAL A 1 275 ? -12.953 -12.375 -13.492 1 88.88 275 VAL A CA 1
ATOM 2207 C C . VAL A 1 275 ? -12.297 -13.297 -14.508 1 88.88 275 VAL A C 1
ATOM 2209 O O . VAL A 1 275 ? -12.281 -14.523 -14.336 1 88.88 275 VAL A O 1
ATOM 2212 N N . THR A 1 276 ? -11.773 -12.703 -15.516 1 92.19 276 THR A N 1
ATOM 2213 C CA . THR A 1 276 ? -11.094 -13.461 -16.547 1 92.19 276 THR A CA 1
ATOM 2214 C C . THR A 1 276 ? -9.859 -14.172 -15.992 1 92.19 276 THR A C 1
ATOM 2216 O O . THR A 1 276 ? -9.609 -15.336 -16.312 1 92.19 276 THR A O 1
ATOM 2219 N N . ALA A 1 277 ? -9.102 -13.461 -15.188 1 89.19 277 ALA A N 1
ATOM 2220 C CA . ALA A 1 277 ? -7.93 -14.07 -14.562 1 89.19 277 ALA A CA 1
ATOM 2221 C C . ALA A 1 277 ? -8.32 -15.281 -13.719 1 89.19 277 ALA A C 1
ATOM 2223 O O . ALA A 1 277 ? -7.672 -16.328 -13.773 1 89.19 277 ALA A O 1
ATOM 2224 N N . LEU A 1 278 ? -9.398 -15.148 -12.914 1 88.5 278 LEU A N 1
ATOM 2225 C CA . LEU A 1 278 ? -9.914 -16.234 -12.086 1 88.5 278 LEU A CA 1
ATOM 2226 C C . LEU A 1 278 ? -10.344 -17.422 -12.953 1 88.5 278 LEU A C 1
ATOM 2228 O O . LEU A 1 278 ? -10.047 -18.562 -12.625 1 88.5 278 LEU A O 1
ATOM 2232 N N . ALA A 1 279 ? -11.023 -17.078 -14 1 91.94 279 ALA A N 1
ATOM 2233 C CA . ALA A 1 279 ? -11.547 -18.125 -14.891 1 91.94 279 ALA A CA 1
ATOM 2234 C C . ALA A 1 279 ? -10.414 -18.891 -15.562 1 91.94 279 ALA A C 1
ATOM 2236 O O . ALA A 1 279 ? -10.438 -20.109 -15.625 1 91.94 279 ALA A O 1
ATOM 2237 N N . ILE A 1 280 ? -9.414 -18.156 -16.109 1 91.88 280 ILE A N 1
ATOM 2238 C CA . ILE A 1 280 ? -8.289 -18.812 -16.75 1 91.88 280 ILE A CA 1
ATOM 2239 C C . ILE A 1 280 ? -7.562 -19.719 -15.75 1 91.88 280 ILE A C 1
ATOM 2241 O O . ILE A 1 280 ? -7.176 -20.844 -16.078 1 91.88 280 ILE A O 1
ATOM 2245 N N . SER A 1 281 ? -7.367 -19.203 -14.57 1 88.81 281 SER A N 1
ATOM 2246 C CA . SER A 1 281 ? -6.691 -19.969 -13.523 1 88.81 281 SER A CA 1
ATOM 2247 C C . SER A 1 281 ? -7.441 -21.266 -13.211 1 88.81 281 SER A C 1
ATOM 2249 O O . SER A 1 281 ? -6.84 -22.344 -13.141 1 88.81 281 SER A O 1
ATOM 2251 N N . LEU A 1 282 ? -8.773 -21.219 -13.07 1 87.69 282 LEU A N 1
ATOM 2252 C CA . LEU A 1 282 ? -9.586 -22.391 -12.766 1 87.69 282 LEU A CA 1
ATOM 2253 C C . LEU A 1 282 ? -9.602 -23.375 -13.938 1 87.69 282 LEU A C 1
ATOM 2255 O O . LEU A 1 282 ? -9.492 -24.578 -13.734 1 87.69 282 LEU A O 1
ATOM 2259 N N . TYR A 1 283 ? -9.766 -22.812 -15.078 1 89.75 283 TYR A N 1
ATOM 2260 C CA . TYR A 1 283 ? -9.781 -23.609 -16.297 1 89.75 283 TYR A CA 1
ATOM 2261 C C . TYR A 1 283 ? -8.469 -24.375 -16.469 1 89.75 283 TYR A C 1
ATOM 2263 O O . TYR A 1 283 ? -8.469 -25.562 -16.797 1 89.75 283 TYR A O 1
ATOM 2271 N N . THR A 1 284 ? -7.359 -23.672 -16.297 1 87.25 284 THR A N 1
ATOM 2272 C CA . THR A 1 284 ? -6.027 -24.25 -16.438 1 87.25 284 THR A CA 1
ATOM 2273 C C . THR A 1 284 ? -5.836 -25.406 -15.477 1 87.25 284 THR A C 1
ATOM 2275 O O . THR A 1 284 ? -5.27 -26.438 -15.852 1 87.25 284 THR A O 1
ATOM 2278 N N . GLU A 1 285 ? -6.266 -25.234 -14.328 1 81.06 285 GLU A N 1
ATOM 2279 C CA . GLU A 1 285 ? -6.109 -26.266 -13.297 1 81.06 285 GLU A CA 1
ATOM 2280 C C . GLU A 1 285 ? -6.844 -27.547 -13.68 1 81.06 285 GLU A C 1
ATOM 2282 O O . GLU A 1 285 ? -6.418 -28.641 -13.32 1 81.06 285 GLU A O 1
ATOM 2287 N N . LYS A 1 286 ? -7.918 -27.422 -14.414 1 81.94 286 LYS A N 1
ATOM 2288 C CA . LYS A 1 286 ? -8.727 -28.578 -14.781 1 81.94 286 LYS A CA 1
ATOM 2289 C C . LYS A 1 286 ? -8.219 -29.219 -16.062 1 81.94 286 LYS A C 1
ATOM 2291 O O . LYS A 1 286 ? -8.586 -30.359 -16.391 1 81.94 286 LYS A O 1
ATOM 2296 N N . GLN A 1 287 ? -7.441 -28.5 -16.781 1 79 287 GLN A N 1
ATOM 2297 C CA . GLN A 1 287 ? -6.898 -29.031 -18.031 1 79 287 GLN A CA 1
ATOM 2298 C C . GLN A 1 287 ? -5.68 -29.906 -17.766 1 79 287 GLN A C 1
ATOM 2300 O O . GLN A 1 287 ? -5.16 -30.547 -18.688 1 79 287 GLN A O 1
ATOM 2305 N N . SER A 1 288 ? -5.137 -29.969 -16.594 1 69.38 288 SER A N 1
ATOM 2306 C CA . SER A 1 288 ? -3.803 -30.484 -16.312 1 69.38 288 SER A CA 1
ATOM 2307 C C . SER A 1 288 ? -3.693 -31.969 -16.672 1 69.38 288 SER A C 1
ATOM 2309 O O . SER A 1 288 ? -2.693 -32.625 -16.359 1 69.38 288 SER A O 1
ATOM 2311 N N . GLY A 1 289 ? -4.43 -32.312 -17.641 1 54.69 289 GLY A N 1
ATOM 2312 C CA . GLY A 1 289 ? -4.301 -33.625 -18.234 1 54.69 289 GLY A CA 1
ATOM 2313 C C . GLY A 1 289 ? -2.971 -34.281 -17.938 1 54.69 289 GLY A C 1
ATOM 2314 O O . GLY A 1 289 ? -2.908 -35.219 -17.125 1 54.69 289 GLY A O 1
ATOM 2315 N N . GLN A 1 290 ? -1.862 -33.875 -18.5 1 56.09 290 GLN A N 1
ATOM 2316 C CA . GLN A 1 290 ? -0.578 -34.562 -18.609 1 56.09 290 GLN A CA 1
ATOM 2317 C C . GLN A 1 290 ? 0.374 -34.094 -17.5 1 56.09 290 GLN A C 1
ATOM 2319 O O . GLN A 1 290 ? 1.4 -34.75 -17.25 1 56.09 290 GLN A O 1
ATOM 2324 N N . MET A 1 291 ? 0.101 -32.969 -16.859 1 70 291 MET A N 1
ATOM 2325 C CA . MET A 1 291 ? 1.017 -32.531 -15.805 1 70 291 MET A CA 1
ATOM 2326 C C . MET A 1 291 ? 0.655 -33.156 -14.469 1 70 291 MET A C 1
ATOM 2328 O O . MET A 1 291 ? -0.522 -33.375 -14.172 1 70 291 MET A O 1
ATOM 2332 N N . SER A 1 292 ? 1.84 -33.531 -13.891 1 73.25 292 SER A N 1
ATOM 2333 C CA . SER A 1 292 ? 1.58 -34.062 -12.555 1 73.25 292 SER A CA 1
ATOM 2334 C C . SER A 1 292 ? 0.886 -33.031 -11.68 1 73.25 292 SER A C 1
ATOM 2336 O O . SER A 1 292 ? 1.027 -31.812 -11.898 1 73.25 292 SER A O 1
ATOM 2338 N N . LYS A 1 293 ? 0.129 -33.469 -10.828 1 73.25 293 LYS A N 1
ATOM 2339 C CA . LYS A 1 293 ? -0.608 -32.594 -9.898 1 73.25 293 LYS A CA 1
ATOM 2340 C C . LYS A 1 293 ? 0.338 -31.703 -9.109 1 73.25 293 LYS A C 1
ATOM 2342 O O . LYS A 1 293 ? 0.042 -30.531 -8.891 1 73.25 293 LYS A O 1
ATOM 2347 N N . GLU A 1 294 ? 1.451 -32.25 -8.789 1 71.81 294 GLU A N 1
ATOM 2348 C CA . GLU A 1 294 ? 2.418 -31.516 -7.965 1 71.81 294 GLU A CA 1
ATOM 2349 C C . GLU A 1 294 ? 3.053 -30.375 -8.742 1 71.81 294 GLU A C 1
ATOM 2351 O O . GLU A 1 294 ? 3.223 -29.266 -8.211 1 71.81 294 GLU A O 1
ATOM 2356 N N . GLN A 1 295 ? 3.385 -30.703 -9.977 1 73.94 295 GLN A N 1
ATOM 2357 C CA . GLN A 1 295 ? 3.992 -29.672 -10.82 1 73.94 295 GLN A CA 1
ATOM 2358 C C . GLN A 1 295 ? 3.016 -28.531 -11.086 1 73.94 295 GLN A C 1
ATOM 2360 O O . GLN A 1 295 ? 3.389 -27.359 -11.008 1 73.94 295 GLN A O 1
ATOM 2365 N N . LEU A 1 296 ? 1.862 -28.906 -11.289 1 76.88 296 LEU A N 1
ATOM 2366 C CA . LEU A 1 296 ? 0.83 -27.922 -11.578 1 76.88 296 LEU A CA 1
ATOM 2367 C C . LEU A 1 296 ? 0.526 -27.078 -10.344 1 76.88 296 LEU A C 1
ATOM 2369 O O . LEU A 1 296 ? 0.33 -25.859 -10.453 1 76.88 296 LEU A O 1
ATOM 2373 N N . GLU A 1 297 ? 0.573 -27.656 -9.211 1 73.12 297 GLU A N 1
ATOM 2374 C CA . GLU A 1 297 ? 0.294 -26.938 -7.969 1 73.12 297 GLU A CA 1
ATOM 2375 C C . GLU A 1 297 ? 1.318 -25.828 -7.727 1 73.12 297 GLU A C 1
ATOM 2377 O O . GLU A 1 297 ? 0.961 -24.734 -7.312 1 73.12 297 GLU A O 1
ATOM 2382 N N . GLY A 1 298 ? 2.525 -26.156 -7.969 1 74.88 298 GLY A N 1
ATOM 2383 C CA . GLY A 1 298 ? 3.572 -25.156 -7.816 1 74.88 298 GLY A CA 1
ATOM 2384 C C . GLY A 1 298 ? 3.396 -23.969 -8.734 1 74.88 298 GLY A C 1
ATOM 2385 O O . GLY A 1 298 ? 3.607 -22.828 -8.32 1 74.88 298 GLY A O 1
ATOM 2386 N N . LEU A 1 299 ? 2.961 -24.281 -9.914 1 78.88 299 LEU A N 1
ATOM 2387 C CA . LEU A 1 299 ? 2.77 -23.219 -10.891 1 78.88 299 LEU A CA 1
ATOM 2388 C C . LEU A 1 299 ? 1.557 -22.359 -10.531 1 78.88 299 LEU A C 1
ATOM 2390 O O . LEU A 1 299 ? 1.572 -21.141 -10.727 1 78.88 299 LEU A O 1
ATOM 2394 N N . MET A 1 300 ? 0.605 -23.031 -9.969 1 78.06 300 MET A N 1
ATOM 2395 C CA . MET A 1 300 ? -0.62 -22.312 -9.633 1 78.06 300 MET A CA 1
ATOM 2396 C C . MET A 1 300 ? -0.406 -21.422 -8.414 1 78.06 300 MET A C 1
ATOM 2398 O O . MET A 1 300 ? -1.045 -20.375 -8.289 1 78.06 300 MET A O 1
ATOM 2402 N N . VAL A 1 301 ? 0.502 -21.797 -7.594 1 79.75 301 VAL A N 1
ATOM 2403 C CA . VAL A 1 301 ? 0.895 -20.938 -6.484 1 79.75 301 VAL A CA 1
ATOM 2404 C C . VAL A 1 301 ? 1.458 -19.625 -7.027 1 79.75 301 VAL A C 1
ATOM 2406 O O . VAL A 1 301 ? 1.15 -18.547 -6.508 1 79.75 301 VAL A O 1
ATOM 2409 N N . ASN A 1 302 ? 2.232 -19.781 -8.062 1 77 302 ASN A N 1
ATOM 2410 C CA . ASN A 1 302 ? 2.793 -18.594 -8.711 1 77 302 ASN A CA 1
ATOM 2411 C C . ASN A 1 302 ? 1.698 -17.672 -9.219 1 77 302 ASN A C 1
ATOM 2413 O O . ASN A 1 302 ? 1.798 -16.453 -9.07 1 77 302 ASN A O 1
ATOM 2417 N N . VAL A 1 303 ? 0.706 -18.266 -9.766 1 79.56 303 VAL A N 1
ATOM 2418 C CA . VAL A 1 303 ? -0.417 -17.484 -10.281 1 79.56 303 VAL A CA 1
ATOM 2419 C C . VAL A 1 303 ? -1.145 -16.812 -9.125 1 79.56 303 VAL A C 1
ATOM 2421 O O . VAL A 1 303 ? -1.47 -15.617 -9.203 1 79.56 303 VAL A O 1
ATOM 2424 N N . HIS A 1 304 ? -1.349 -17.578 -8.133 1 80.5 304 HIS A N 1
ATOM 2425 C CA . HIS A 1 304 ? -2.029 -17.031 -6.965 1 80.5 304 HIS A CA 1
ATOM 2426 C C . HIS A 1 304 ? -1.267 -15.836 -6.391 1 80.5 304 HIS A C 1
ATOM 2428 O O . HIS A 1 304 ? -1.861 -14.797 -6.102 1 80.5 304 HIS A O 1
ATOM 2434 N N . ILE A 1 305 ? -0.008 -16.016 -6.219 1 79.25 305 ILE A N 1
ATOM 2435 C CA . ILE A 1 305 ? 0.824 -14.992 -5.594 1 79.25 305 ILE A CA 1
ATOM 2436 C C . ILE A 1 305 ? 0.826 -13.727 -6.453 1 79.25 305 ILE A C 1
ATOM 2438 O O . ILE A 1 305 ? 0.654 -12.617 -5.941 1 79.25 305 ILE A O 1
ATOM 2442 N N . LEU A 1 306 ? 0.953 -13.922 -7.762 1 77.5 306 LEU A N 1
ATOM 2443 C CA . LEU A 1 306 ? 0.959 -12.773 -8.656 1 77.5 306 LEU A CA 1
ATOM 2444 C C . LEU A 1 306 ? -0.344 -11.984 -8.547 1 77.5 306 LEU A C 1
ATOM 2446 O O . LEU A 1 306 ? -0.326 -10.766 -8.367 1 77.5 306 LEU A O 1
ATOM 2450 N N . ILE A 1 307 ? -1.439 -12.695 -8.602 1 77.25 307 ILE A N 1
ATOM 2451 C CA . ILE A 1 307 ? -2.734 -12.023 -8.594 1 77.25 307 ILE A CA 1
ATOM 2452 C C . ILE A 1 307 ? -2.977 -11.391 -7.223 1 77.25 307 ILE A C 1
ATOM 2454 O O . ILE A 1 307 ? -3.463 -10.258 -7.133 1 77.25 307 ILE A O 1
ATOM 2458 N N . ALA A 1 308 ? -2.604 -12.094 -6.211 1 76.5 308 ALA A N 1
ATOM 2459 C CA . ALA A 1 308 ? -2.779 -11.57 -4.855 1 76.5 308 ALA A CA 1
ATOM 2460 C C . ALA A 1 308 ? -1.975 -10.289 -4.656 1 76.5 308 ALA A C 1
ATOM 2462 O O . ALA A 1 308 ? -2.461 -9.336 -4.047 1 76.5 308 ALA A O 1
ATOM 2463 N N . MET A 1 309 ? -0.782 -10.297 -5.145 1 73.38 309 MET A N 1
ATOM 2464 C CA . MET A 1 309 ? 0.08 -9.125 -5.023 1 73.38 309 MET A CA 1
ATOM 2465 C C . MET A 1 309 ? -0.508 -7.941 -5.777 1 73.38 309 MET A C 1
ATOM 2467 O O . MET A 1 309 ? -0.512 -6.816 -5.27 1 73.38 309 MET A O 1
ATOM 2471 N N . GLU A 1 310 ? -0.969 -8.234 -6.949 1 67.12 310 GLU A N 1
ATOM 2472 C CA . GLU A 1 310 ? -1.554 -7.18 -7.77 1 67.12 310 GLU A CA 1
ATOM 2473 C C . GLU A 1 310 ? -2.791 -6.582 -7.105 1 67.12 310 GLU A C 1
ATOM 2475 O O . GLU A 1 310 ? -2.994 -5.367 -7.141 1 67.12 310 GLU A O 1
ATOM 2480 N N . GLN A 1 311 ? -3.535 -7.527 -6.547 1 63.62 311 GLN A N 1
ATOM 2481 C CA . GLN A 1 311 ? -4.766 -7.07 -5.906 1 63.62 311 GLN A CA 1
ATOM 2482 C C . GLN A 1 311 ? -4.469 -6.328 -4.605 1 63.62 311 GLN A C 1
ATOM 2484 O O . GLN A 1 311 ? -5.133 -5.344 -4.281 1 63.62 311 GLN A O 1
ATOM 2489 N N . ALA A 1 312 ? -3.484 -6.84 -3.883 1 61.09 312 ALA A N 1
ATOM 2490 C CA . ALA A 1 312 ? -3.105 -6.191 -2.631 1 61.09 312 ALA A CA 1
ATOM 2491 C C . ALA A 1 312 ? -2.547 -4.793 -2.887 1 61.09 312 ALA A C 1
ATOM 2493 O O . ALA A 1 312 ? -2.844 -3.854 -2.146 1 61.09 312 ALA A O 1
ATOM 2494 N N . ALA A 1 313 ? -1.737 -4.758 -4 1 55.44 313 ALA A N 1
ATOM 2495 C CA . ALA A 1 313 ? -1.172 -3.467 -4.383 1 55.44 313 ALA A CA 1
ATOM 2496 C C . ALA A 1 313 ? -2.266 -2.5 -4.832 1 55.44 313 ALA A C 1
ATOM 2498 O O . ALA A 1 313 ? -2.203 -1.304 -4.543 1 55.44 313 ALA A O 1
ATOM 2499 N N . ALA A 1 314 ? -3.238 -3.127 -5.605 1 50.09 314 ALA A N 1
ATOM 2500 C CA . ALA A 1 314 ? -4.336 -2.295 -6.098 1 50.09 314 ALA A CA 1
ATOM 2501 C C . ALA A 1 314 ? -5.156 -1.734 -4.941 1 50.09 314 ALA A C 1
ATOM 2503 O O . ALA A 1 314 ? -5.586 -0.579 -4.98 1 50.09 314 ALA A O 1
ATOM 2504 N N . VAL A 1 315 ? -5.34 -2.559 -4.023 1 47.78 315 VAL A N 1
ATOM 2505 C CA . VAL A 1 315 ? -6.094 -2.119 -2.855 1 47.78 315 VAL A CA 1
ATOM 2506 C C . VAL A 1 315 ? -5.34 -0.999 -2.143 1 47.78 315 VAL A C 1
ATOM 2508 O O . VAL A 1 315 ? -5.938 -0 -1.734 1 47.78 315 VAL A O 1
ATOM 2511 N N . SER A 1 316 ? -4.027 -1.278 -2.107 1 45.66 316 SER A N 1
ATOM 2512 C CA . SER A 1 316 ? -3.193 -0.26 -1.476 1 45.66 316 SER A CA 1
ATOM 2513 C C . SER A 1 316 ? -3.168 1.021 -2.303 1 45.66 316 SER A C 1
ATOM 2515 O O . SER A 1 316 ? -3.215 2.123 -1.751 1 45.66 316 SER A O 1
ATOM 2517 N N . ALA A 1 317 ? -3.086 0.686 -3.734 1 41.5 317 ALA A N 1
ATOM 2518 C CA . ALA A 1 317 ? -3.072 1.821 -4.652 1 41.5 317 ALA A CA 1
ATOM 2519 C C . ALA A 1 317 ? -4.418 2.537 -4.66 1 41.5 317 ALA A C 1
ATOM 2521 O O . ALA A 1 317 ? -4.477 3.768 -4.707 1 41.5 317 ALA A O 1
ATOM 2522 N N . ALA A 1 318 ? -5.48 1.647 -4.871 1 39.97 318 ALA A N 1
ATOM 2523 C CA . ALA A 1 318 ? -6.805 2.258 -4.863 1 39.97 318 ALA A CA 1
ATOM 2524 C C . ALA A 1 318 ? -7.031 3.062 -3.586 1 39.97 318 ALA A C 1
ATOM 2526 O O . ALA A 1 318 ? -7.598 4.156 -3.627 1 39.97 318 ALA A O 1
ATOM 2527 N N . ALA A 1 319 ? -6.551 2.422 -2.652 1 38.12 319 ALA A N 1
ATOM 2528 C CA . ALA A 1 319 ? -6.625 3.189 -1.411 1 38.12 319 ALA A CA 1
ATOM 2529 C C . ALA A 1 319 ? -5.793 4.465 -1.505 1 38.12 319 ALA A C 1
ATOM 2531 O O . ALA A 1 319 ? -6.23 5.531 -1.066 1 38.12 319 ALA A O 1
ATOM 2532 N N . ALA A 1 320 ? -4.637 4.207 -2.273 1 36.94 320 ALA A N 1
ATOM 2533 C CA . ALA A 1 320 ? -3.779 5.367 -2.51 1 36.94 320 ALA A CA 1
ATOM 2534 C C . ALA A 1 320 ? -4.367 6.277 -3.582 1 36.94 320 ALA A C 1
ATOM 2536 O O . ALA A 1 320 ? -4.344 7.504 -3.447 1 36.94 320 ALA A O 1
ATOM 2537 N N . ALA A 1 321 ? -4.742 5.602 -4.852 1 35.84 321 ALA A N 1
ATOM 2538 C CA . ALA A 1 321 ? -5.32 6.355 -5.961 1 35.84 321 ALA A CA 1
ATOM 2539 C C . ALA A 1 321 ? -6.602 7.062 -5.535 1 35.84 321 ALA A C 1
ATOM 2541 O O . ALA A 1 321 ? -6.848 8.203 -5.93 1 35.84 321 ALA A O 1
ATOM 2542 N N . SER A 1 322 ? -7.453 6.285 -5.086 1 32.75 322 SER A N 1
ATOM 2543 C CA . SER A 1 322 ? -8.625 6.977 -4.57 1 32.75 322 SER A CA 1
ATOM 2544 C C . SER A 1 322 ? -8.234 8.18 -3.717 1 32.75 322 SER A C 1
ATOM 2546 O O . SER A 1 322 ? -8.867 9.234 -3.787 1 32.75 322 SER A O 1
ATOM 2548 N N . ALA A 1 323 ? -7.277 7.941 -3.182 1 34.16 323 ALA A N 1
ATOM 2549 C CA . ALA A 1 323 ? -6.688 9.094 -2.502 1 34.16 323 ALA A CA 1
ATOM 2550 C C . ALA A 1 323 ? -6.098 10.078 -3.506 1 34.16 323 ALA A C 1
ATOM 2552 O O . ALA A 1 323 ? -6.289 11.289 -3.383 1 34.16 323 ALA A O 1
ATOM 2553 N N . ALA A 1 324 ? -5.312 9.578 -4.5 1 32.25 324 ALA A N 1
ATOM 2554 C CA . ALA A 1 324 ? -4.727 10.398 -5.555 1 32.25 324 ALA A CA 1
ATOM 2555 C C . ALA A 1 324 ? -5.797 10.875 -6.535 1 32.25 324 ALA A C 1
ATOM 2557 O O . ALA A 1 324 ? -5.742 12.008 -7.023 1 32.25 324 ALA A O 1
ATOM 2558 N N . ALA A 1 325 ? -6.566 9.992 -7.191 1 32.09 325 ALA A N 1
ATOM 2559 C CA . ALA A 1 325 ? -7.594 10.406 -8.148 1 32.09 325 ALA A CA 1
ATOM 2560 C C . ALA A 1 325 ? -8.547 11.422 -7.52 1 32.09 325 ALA A C 1
ATOM 2562 O O . ALA A 1 325 ? -9.141 12.242 -8.219 1 32.09 325 ALA A O 1
ATOM 2563 N N . ALA A 1 326 ? -8.883 11.359 -6.449 1 30.27 326 ALA A N 1
ATOM 2564 C CA . ALA A 1 326 ? -9.633 12.461 -5.867 1 30.27 326 ALA A CA 1
ATOM 2565 C C . ALA A 1 326 ? -8.828 13.758 -5.914 1 30.27 326 ALA A C 1
ATOM 2567 O O . ALA A 1 326 ? -9.344 14.828 -5.582 1 30.27 326 ALA A O 1
ATOM 2568 N N . SER A 1 327 ? -7.617 13.688 -6.117 1 28.05 327 SER A N 1
ATOM 2569 C CA . SER A 1 327 ? -6.785 14.867 -6.324 1 28.05 327 SER A CA 1
ATOM 2570 C C . SER A 1 327 ? -6.742 15.266 -7.797 1 28.05 327 SER A C 1
ATOM 2572 O O . SER A 1 327 ? -6.195 16.312 -8.148 1 28.05 327 SER A O 1
ATOM 2574 N N . SER A 1 328 ? -6.961 14.367 -8.852 1 27.98 328 SER A N 1
ATOM 2575 C CA . SER A 1 328 ? -7.062 14.914 -10.203 1 27.98 328 SER A CA 1
ATOM 2576 C C . SER A 1 328 ? -8.453 15.477 -10.469 1 27.98 328 SER A C 1
ATOM 2578 O O . SER A 1 328 ? -9.445 14.961 -9.953 1 27.98 328 SER A O 1
ATOM 2580 N N . MET B 1 1 ? -15.094 -34.969 -31.766 1 33.28 1 MET B N 1
ATOM 2581 C CA . MET B 1 1 ? -14.57 -34.125 -30.688 1 33.28 1 MET B CA 1
ATOM 2582 C C . MET B 1 1 ? -14.758 -34.812 -29.328 1 33.28 1 MET B C 1
ATOM 2584 O O . MET B 1 1 ? -15.875 -35.156 -28.953 1 33.28 1 MET B O 1
ATOM 2588 N N . ASP B 1 2 ? -13.922 -35.562 -28.781 1 36.75 2 ASP B N 1
ATOM 2589 C CA . ASP B 1 2 ? -14.117 -36.562 -27.734 1 36.75 2 ASP B CA 1
ATOM 2590 C C . ASP B 1 2 ? -14.781 -35.938 -26.5 1 36.75 2 ASP B C 1
ATOM 2592 O O . ASP B 1 2 ? -14.438 -34.812 -26.109 1 36.75 2 ASP B O 1
ATOM 2596 N N . SER B 1 3 ? -15.922 -36.281 -26.094 1 44.56 3 SER B N 1
ATOM 2597 C CA . SER B 1 3 ? -16.938 -36 -25.094 1 44.56 3 SER B CA 1
ATOM 2598 C C . SER B 1 3 ? -16.328 -35.812 -23.719 1 44.56 3 SER B C 1
ATOM 2600 O O . SER B 1 3 ? -17 -35.375 -22.781 1 44.56 3 SER B O 1
ATOM 2602 N N . ALA B 1 4 ? -15.164 -36.375 -23.344 1 47.28 4 ALA B N 1
ATOM 2603 C CA . ALA B 1 4 ? -14.555 -36.688 -22.062 1 47.28 4 ALA B CA 1
ATOM 2604 C C . ALA B 1 4 ? -13.906 -35.438 -21.438 1 47.28 4 ALA B C 1
ATOM 2606 O O . ALA B 1 4 ? -13.781 -35.344 -20.219 1 47.28 4 ALA B O 1
ATOM 2607 N N . TYR B 1 5 ? -13.398 -34.5 -22.219 1 55 5 TYR B N 1
ATOM 2608 C CA . TYR B 1 5 ? -12.648 -33.438 -21.562 1 55 5 TYR B CA 1
ATOM 2609 C C . TYR B 1 5 ? -13.445 -32.125 -21.516 1 55 5 TYR B C 1
ATOM 2611 O O . TYR B 1 5 ? -12.891 -31.047 -21.719 1 55 5 TYR B O 1
ATOM 2619 N N . VAL B 1 6 ? -14.805 -32.25 -21.469 1 63.59 6 VAL B N 1
ATOM 2620 C CA . VAL B 1 6 ? -15.594 -31.016 -21.453 1 63.59 6 VAL B CA 1
ATOM 2621 C C . VAL B 1 6 ? -15.484 -30.344 -20.078 1 63.59 6 VAL B C 1
ATOM 2623 O O . VAL B 1 6 ? -15.789 -30.969 -19.062 1 63.59 6 VAL B O 1
ATOM 2626 N N . PHE B 1 7 ? -14.891 -29.141 -20.047 1 78.25 7 PHE B N 1
ATOM 2627 C CA . PHE B 1 7 ? -14.805 -28.359 -18.812 1 78.25 7 PHE B CA 1
ATOM 2628 C C . PHE B 1 7 ? -16.203 -27.984 -18.328 1 78.25 7 PHE B C 1
ATOM 2630 O O . PHE B 1 7 ? -16.984 -27.406 -19.078 1 78.25 7 PHE B O 1
ATOM 2637 N N . ASP B 1 8 ? -16.625 -28.531 -17.203 1 82.25 8 ASP B N 1
ATOM 2638 C CA . ASP B 1 8 ? -17.891 -28.203 -16.578 1 82.25 8 ASP B CA 1
ATOM 2639 C C . ASP B 1 8 ? -17.828 -26.875 -15.844 1 82.25 8 ASP B C 1
ATOM 2641 O O . ASP B 1 8 ? -17.516 -26.828 -14.656 1 82.25 8 ASP B O 1
ATOM 2645 N N . SER B 1 9 ? -18.234 -25.844 -16.516 1 86.75 9 SER B N 1
ATOM 2646 C CA . SER B 1 9 ? -18.125 -24.484 -15.992 1 86.75 9 SER B CA 1
ATOM 2647 C C . SER B 1 9 ? -19.078 -24.281 -14.812 1 86.75 9 SER B C 1
ATOM 2649 O O . SER B 1 9 ? -18.75 -23.609 -13.844 1 86.75 9 SER B O 1
ATOM 2651 N N . GLU B 1 10 ? -20.188 -24.891 -14.867 1 87.25 10 GLU B N 1
ATOM 2652 C CA . GLU B 1 10 ? -21.188 -24.719 -13.805 1 87.25 10 GLU B CA 1
ATOM 2653 C C . GLU B 1 10 ? -20.688 -25.312 -12.492 1 87.25 10 GLU B C 1
ATOM 2655 O O . GLU B 1 10 ? -20.859 -24.703 -11.43 1 87.25 10 GLU B O 1
ATOM 2660 N N . GLN B 1 11 ? -20.156 -26.484 -12.625 1 89.12 11 GLN B N 1
ATOM 2661 C CA . GLN B 1 11 ? -19.609 -27.125 -11.43 1 89.12 11 GLN B CA 1
ATOM 2662 C C . GLN B 1 11 ? -18.469 -26.312 -10.844 1 89.12 11 GLN B C 1
ATOM 2664 O O . GLN B 1 11 ? -18.344 -26.188 -9.625 1 89.12 11 GLN B O 1
ATOM 2669 N N . ALA B 1 12 ? -17.594 -25.828 -11.68 1 88.31 12 ALA B N 1
ATOM 2670 C CA . ALA B 1 12 ? -16.469 -25 -11.242 1 88.31 12 ALA B CA 1
ATOM 2671 C C . ALA B 1 12 ? -16.953 -23.734 -10.531 1 88.31 12 ALA B C 1
ATOM 2673 O O . ALA B 1 12 ? -16.406 -23.359 -9.492 1 88.31 12 ALA B O 1
ATOM 2674 N N . THR B 1 13 ? -17.984 -23.094 -11.086 1 90.81 13 THR B N 1
ATOM 2675 C CA . THR B 1 13 ? -18.547 -21.875 -10.508 1 90.81 13 THR B CA 1
ATOM 2676 C C . THR B 1 13 ? -19.172 -22.172 -9.148 1 90.81 13 THR B C 1
ATOM 2678 O O . THR B 1 13 ? -18.969 -21.406 -8.195 1 90.81 13 THR B O 1
ATOM 2681 N N . LYS B 1 14 ? -19.875 -23.234 -9.078 1 91.75 14 LYS B N 1
ATOM 2682 C CA . LYS B 1 14 ? -20.547 -23.609 -7.836 1 91.75 14 LYS B CA 1
ATOM 2683 C C . LYS B 1 14 ? -19.531 -23.859 -6.723 1 91.75 14 LYS B C 1
ATOM 2685 O O . LYS B 1 14 ? -19.719 -23.422 -5.59 1 91.75 14 LYS B O 1
ATOM 2690 N N . LEU B 1 15 ? -18.547 -24.625 -7.109 1 92.94 15 LEU B N 1
ATOM 2691 C CA . LEU B 1 15 ? -17.516 -24.938 -6.121 1 92.94 15 LEU B CA 1
ATOM 2692 C C . LEU B 1 15 ? -16.75 -23.688 -5.699 1 92.94 15 LEU B C 1
ATOM 2694 O O . LEU B 1 15 ? -16.391 -23.547 -4.527 1 92.94 15 LEU B O 1
ATOM 2698 N N . LEU B 1 16 ? -16.469 -22.797 -6.645 1 92.31 16 LEU B N 1
ATOM 2699 C CA . LEU B 1 16 ? -15.812 -21.531 -6.344 1 92.31 16 LEU B CA 1
ATOM 2700 C C . LEU B 1 16 ? -16.656 -20.703 -5.371 1 92.31 16 LEU B C 1
ATOM 2702 O O . LEU B 1 16 ? -16.141 -20.203 -4.375 1 92.31 16 LEU B O 1
ATOM 2706 N N . MET B 1 17 ? -17.922 -20.578 -5.664 1 92.88 17 MET B N 1
ATOM 2707 C CA . MET B 1 17 ? -18.812 -19.766 -4.855 1 92.88 17 MET B CA 1
ATOM 2708 C C . MET B 1 17 ? -19 -20.375 -3.465 1 92.88 17 MET B C 1
ATOM 2710 O O . MET B 1 17 ? -19.141 -19.641 -2.48 1 92.88 17 MET B O 1
ATOM 2714 N N . LYS B 1 18 ? -19.031 -21.641 -3.424 1 94.25 18 LYS B N 1
ATOM 2715 C CA . LYS B 1 18 ? -19.125 -22.312 -2.129 1 94.25 18 LYS B CA 1
ATOM 2716 C C . LYS B 1 18 ? -17.922 -21.969 -1.254 1 94.25 18 LYS B C 1
ATOM 2718 O O . LYS B 1 18 ? -18.062 -21.625 -0.084 1 94.25 18 LYS B O 1
ATOM 2723 N N . ASN B 1 19 ? -16.734 -22.156 -1.808 1 93.25 19 ASN B N 1
ATOM 2724 C CA . ASN B 1 19 ? -15.523 -21.844 -1.066 1 93.25 19 ASN B CA 1
ATOM 2725 C C . ASN B 1 19 ? -15.453 -20.359 -0.709 1 93.25 19 ASN B C 1
ATOM 2727 O O . ASN B 1 19 ? -14.984 -20 0.37 1 93.25 19 ASN B O 1
ATOM 2731 N N . TYR B 1 20 ? -15.914 -19.469 -1.618 1 92.44 20 TYR B N 1
ATOM 2732 C CA . TYR B 1 20 ? -15.969 -18.047 -1.344 1 92.44 20 TYR B CA 1
ATOM 2733 C C . TYR B 1 20 ? -16.797 -17.75 -0.096 1 92.44 20 TYR B C 1
ATOM 2735 O O . TYR B 1 20 ? -16.359 -17 0.784 1 92.44 20 TYR B O 1
ATOM 2743 N N . GLU B 1 21 ? -17.938 -18.359 -0.03 1 92.19 21 GLU B N 1
ATOM 2744 C CA . GLU B 1 21 ? -18.844 -18.125 1.093 1 92.19 21 GLU B CA 1
ATOM 2745 C C . GLU B 1 21 ? -18.25 -18.656 2.396 1 92.19 21 GLU B C 1
ATOM 2747 O O . GLU B 1 21 ? -18.422 -18.047 3.455 1 92.19 21 GLU B O 1
ATOM 2752 N N . LEU B 1 22 ? -17.562 -19.703 2.307 1 93.19 22 LEU B N 1
ATOM 2753 C CA . LEU B 1 22 ? -16.969 -20.297 3.496 1 93.19 22 LEU B CA 1
ATOM 2754 C C . LEU B 1 22 ? -15.805 -19.453 4.012 1 93.19 22 LEU B C 1
ATOM 2756 O O . LEU B 1 22 ? -15.617 -19.328 5.223 1 93.19 22 LEU B O 1
ATOM 2760 N N . VAL B 1 23 ? -15 -18.875 3.152 1 91.19 23 VAL B N 1
ATOM 2761 C CA . VAL B 1 23 ? -13.938 -17.969 3.562 1 91.19 23 VAL B CA 1
ATOM 2762 C C . VAL B 1 23 ? -14.539 -16.703 4.172 1 91.19 23 VAL B C 1
ATOM 2764 O O . VAL B 1 23 ? -14.039 -16.188 5.18 1 91.19 23 VAL B O 1
ATOM 2767 N N . LYS B 1 24 ? -15.609 -16.219 3.502 1 88.56 24 LYS B N 1
ATOM 2768 C CA . LYS B 1 24 ? -16.297 -15.016 3.953 1 88.56 24 LYS B CA 1
ATOM 2769 C C . LYS B 1 24 ? -16.844 -15.188 5.371 1 88.56 24 LYS B C 1
ATOM 2771 O O . LYS B 1 24 ? -16.797 -14.25 6.172 1 88.56 24 LYS B O 1
ATOM 2776 N N . THR B 1 25 ? -17.266 -16.375 5.688 1 89.5 25 THR B N 1
ATOM 2777 C CA . THR B 1 25 ? -17.906 -16.625 6.973 1 89.5 25 THR B CA 1
ATOM 2778 C C . THR B 1 25 ? -16.969 -17.344 7.926 1 89.5 25 THR B C 1
ATOM 2780 O O . THR B 1 25 ? -17.406 -17.984 8.883 1 89.5 25 THR B O 1
ATOM 2783 N N . SER B 1 26 ? -15.734 -17.391 7.656 1 88 26 SER B N 1
ATOM 2784 C CA . SER B 1 26 ? -14.742 -18.141 8.422 1 88 26 SER B CA 1
ATOM 2785 C C . SER B 1 26 ? -14.453 -17.469 9.766 1 88 26 SER B C 1
ATOM 2787 O O . SER B 1 26 ? -13.844 -18.078 10.641 1 88 26 SER B O 1
ATOM 2789 N N . GLY B 1 27 ? -14.859 -16.234 9.938 1 82.19 27 GLY B N 1
ATOM 2790 C CA . GLY B 1 27 ? -14.555 -15.477 11.133 1 82.19 27 GLY B CA 1
ATOM 2791 C C . GLY B 1 27 ? -13.375 -14.531 10.953 1 82.19 27 GLY B C 1
ATOM 2792 O O . GLY B 1 27 ? -13.086 -13.719 11.836 1 82.19 27 GLY B O 1
ATOM 2793 N N . VAL B 1 28 ? -12.641 -14.68 9.875 1 76.62 28 VAL B N 1
ATOM 2794 C CA . VAL B 1 28 ? -11.57 -13.734 9.57 1 76.62 28 VAL B CA 1
ATOM 2795 C C . VAL B 1 28 ? -12.148 -12.5 8.898 1 76.62 28 VAL B C 1
ATOM 2797 O O . VAL B 1 28 ? -12.781 -12.594 7.844 1 76.62 28 VAL B O 1
ATOM 2800 N N . SER B 1 29 ? -11.906 -11.375 9.469 1 67.19 29 SER B N 1
ATOM 2801 C CA . SER B 1 29 ? -12.539 -10.141 9 1 67.19 29 SER B CA 1
ATOM 2802 C C . SER B 1 29 ? -11.609 -9.352 8.094 1 67.19 29 SER B C 1
ATOM 2804 O O . SER B 1 29 ? -10.406 -9.641 8.023 1 67.19 29 SER B O 1
ATOM 2806 N N . PHE B 1 30 ? -12.164 -8.523 7.215 1 58.91 30 PHE B N 1
ATOM 2807 C CA . PHE B 1 30 ? -11.492 -7.469 6.465 1 58.91 30 PHE B CA 1
ATOM 2808 C C . PHE B 1 30 ? -10.617 -8.055 5.363 1 58.91 30 PHE B C 1
ATOM 2810 O O . PHE B 1 30 ? -9.523 -7.555 5.102 1 58.91 30 PHE B O 1
ATOM 2817 N N . ILE B 1 31 ? -11.117 -9.234 4.887 1 73.44 31 ILE B N 1
ATOM 2818 C CA . ILE B 1 31 ? -10.5 -9.719 3.66 1 73.44 31 ILE B CA 1
ATOM 2819 C C . ILE B 1 31 ? -11.164 -9.07 2.449 1 73.44 31 ILE B C 1
ATOM 2821 O O . ILE B 1 31 ? -12.391 -9.109 2.312 1 73.44 31 ILE B O 1
ATOM 2825 N N . ASP B 1 32 ? -10.344 -8.438 1.638 1 67.56 32 ASP B N 1
ATOM 2826 C CA . ASP B 1 32 ? -10.867 -7.895 0.389 1 67.56 32 ASP B CA 1
ATOM 2827 C C . ASP B 1 32 ? -11.578 -8.969 -0.425 1 67.56 32 ASP B C 1
ATOM 2829 O O . ASP B 1 32 ? -11.117 -10.117 -0.486 1 67.56 32 ASP B O 1
ATOM 2833 N N . LYS B 1 33 ? -12.703 -8.586 -1.04 1 76.81 33 LYS B N 1
ATOM 2834 C CA . LYS B 1 33 ? -13.531 -9.523 -1.801 1 76.81 33 LYS B CA 1
ATOM 2835 C C . LYS B 1 33 ? -12.703 -10.266 -2.842 1 76.81 33 LYS B C 1
ATOM 2837 O O . LYS B 1 33 ? -12.891 -11.469 -3.051 1 76.81 33 LYS B O 1
ATOM 2842 N N . ARG B 1 34 ? -11.797 -9.656 -3.605 1 81.56 34 ARG B N 1
ATOM 2843 C CA . ARG B 1 34 ? -10.984 -10.266 -4.652 1 81.56 34 ARG B CA 1
ATOM 2844 C C . ARG B 1 34 ? -10.039 -11.312 -4.074 1 81.56 34 ARG B C 1
ATOM 2846 O O . ARG B 1 34 ? -9.812 -12.359 -4.68 1 81.56 34 ARG B O 1
ATOM 2853 N N . ILE B 1 35 ? -9.492 -10.922 -2.865 1 80.88 35 ILE B N 1
ATOM 2854 C CA . ILE B 1 35 ? -8.602 -11.875 -2.207 1 80.88 35 ILE B CA 1
ATOM 2855 C C . ILE B 1 35 ? -9.398 -13.094 -1.75 1 80.88 35 ILE B C 1
ATOM 2857 O O . ILE B 1 35 ? -8.914 -14.227 -1.835 1 80.88 35 ILE B O 1
ATOM 2861 N N . ARG B 1 36 ? -10.578 -12.953 -1.312 1 86.62 36 ARG B N 1
ATOM 2862 C CA . ARG B 1 36 ? -11.445 -14.055 -0.92 1 86.62 36 ARG B CA 1
ATOM 2863 C C . ARG B 1 36 ? -11.695 -15 -2.09 1 86.62 36 ARG B C 1
ATOM 2865 O O . ARG B 1 36 ? -11.68 -16.219 -1.922 1 86.62 36 ARG B O 1
ATOM 2872 N N . PHE B 1 37 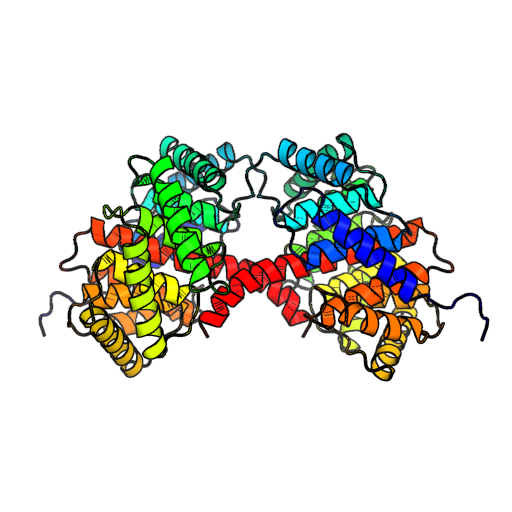? -11.93 -14.477 -3.289 1 88.19 37 PHE B N 1
ATOM 2873 C CA . PHE B 1 37 ? -12.148 -15.289 -4.48 1 88.19 37 PHE B CA 1
ATOM 2874 C C . PHE B 1 37 ? -10.875 -16.047 -4.852 1 88.19 37 PHE B C 1
ATOM 2876 O O . PHE B 1 37 ? -10.945 -17.188 -5.305 1 88.19 37 PHE B O 1
ATOM 2883 N N . LEU B 1 38 ? -9.719 -15.367 -4.695 1 86 38 LEU B N 1
ATOM 2884 C CA . LEU B 1 38 ? -8.469 -16.047 -5.008 1 86 38 LEU B CA 1
ATOM 2885 C C . LEU B 1 38 ? -8.25 -17.234 -4.082 1 86 38 LEU B C 1
ATOM 2887 O O . LEU B 1 38 ? -7.793 -18.297 -4.523 1 86 38 LEU B O 1
ATOM 2891 N N . ILE B 1 39 ? -8.555 -17.031 -2.793 1 90 39 ILE B N 1
ATOM 2892 C CA . ILE B 1 39 ? -8.445 -18.125 -1.836 1 90 39 ILE B CA 1
ATOM 2893 C C . ILE B 1 39 ? -9.43 -19.219 -2.197 1 90 39 ILE B C 1
ATOM 2895 O O . ILE B 1 39 ? -9.078 -20.406 -2.195 1 90 39 ILE B O 1
ATOM 2899 N N . ALA B 1 40 ? -10.664 -18.859 -2.529 1 91.81 40 ALA B N 1
ATOM 2900 C CA . ALA B 1 40 ? -11.68 -19.812 -2.947 1 91.81 40 ALA B CA 1
ATOM 2901 C C . ALA B 1 40 ? -11.203 -20.625 -4.152 1 91.81 40 ALA B C 1
ATOM 2903 O O . ALA B 1 40 ? -11.453 -21.828 -4.238 1 91.81 40 ALA B O 1
ATOM 2904 N N . ARG B 1 41 ? -10.562 -19.938 -5.07 1 89.12 41 ARG B N 1
ATOM 2905 C CA . ARG B 1 41 ? -10.047 -20.562 -6.277 1 89.12 41 ARG B CA 1
ATOM 2906 C C . ARG B 1 41 ? -9.031 -21.656 -5.938 1 89.12 41 ARG B C 1
ATOM 2908 O O . ARG B 1 41 ? -8.984 -22.703 -6.598 1 89.12 41 ARG B O 1
ATOM 2915 N N . LEU B 1 42 ? -8.156 -21.406 -4.922 1 87.06 42 LEU B N 1
ATOM 2916 C CA . LEU B 1 42 ? -7.164 -22.406 -4.52 1 87.06 42 LEU B CA 1
ATOM 2917 C C . LEU B 1 42 ? -7.828 -23.734 -4.195 1 87.06 42 LEU B C 1
ATOM 2919 O O . LEU B 1 42 ? -7.406 -24.781 -4.695 1 87.06 42 LEU B O 1
ATOM 2923 N N . PHE B 1 43 ? -8.891 -23.719 -3.475 1 89.88 43 PHE B N 1
ATOM 2924 C CA . PHE B 1 43 ? -9.57 -24.938 -3.037 1 89.88 43 PHE B CA 1
ATOM 2925 C C . PHE B 1 43 ? -10.422 -25.516 -4.16 1 89.88 43 PHE B C 1
ATOM 2927 O O . PHE B 1 43 ? -10.461 -26.734 -4.352 1 89.88 43 PHE B O 1
ATOM 2934 N N . ALA B 1 44 ? -11.117 -24.625 -4.883 1 89.44 44 ALA B N 1
ATOM 2935 C CA . ALA B 1 44 ? -11.922 -25.094 -6.008 1 89.44 44 ALA B CA 1
ATOM 2936 C C . ALA B 1 44 ? -11.055 -25.812 -7.043 1 89.44 44 ALA B C 1
ATOM 2938 O O . ALA B 1 44 ? -11.461 -26.828 -7.617 1 89.44 44 ALA B O 1
ATOM 2939 N N . GLY B 1 45 ? -9.914 -25.234 -7.297 1 83.88 45 GLY B N 1
ATOM 2940 C CA . GLY B 1 45 ? -8.984 -25.844 -8.227 1 83.88 45 GLY B CA 1
ATOM 2941 C C . GLY B 1 45 ? -8.578 -27.25 -7.82 1 83.88 45 GLY B C 1
ATOM 2942 O O . GLY B 1 45 ? -8.383 -28.125 -8.672 1 83.88 45 GLY B O 1
ATOM 2943 N N . ASN B 1 46 ? -8.469 -27.531 -6.512 1 82.69 46 ASN B N 1
ATOM 2944 C CA . ASN B 1 46 ? -8.109 -28.828 -5.965 1 82.69 46 ASN B CA 1
ATOM 2945 C C . ASN B 1 46 ? -9.336 -29.719 -5.797 1 82.69 46 ASN B C 1
ATOM 2947 O O . ASN B 1 46 ? -9.234 -30.828 -5.262 1 82.69 46 ASN B O 1
ATOM 2951 N N . ASN B 1 47 ? -10.453 -29.266 -6.277 1 87.69 47 ASN B N 1
ATOM 2952 C CA . ASN B 1 47 ? -11.711 -29.953 -6.047 1 87.69 47 ASN B CA 1
ATOM 2953 C C . ASN B 1 47 ? -11.953 -30.219 -4.562 1 87.69 47 ASN B C 1
ATOM 2955 O O . ASN B 1 47 ? -12.359 -31.312 -4.176 1 87.69 47 ASN B O 1
ATOM 2959 N N . GLU B 1 48 ? -11.57 -29.219 -3.748 1 90.88 48 GLU B N 1
ATOM 2960 C CA . GLU B 1 48 ? -11.719 -29.297 -2.297 1 90.88 48 GLU B CA 1
ATOM 2961 C C . GLU B 1 48 ? -12.586 -28.172 -1.768 1 90.88 48 GLU B C 1
ATOM 2963 O O . GLU B 1 48 ? -12.891 -27.219 -2.494 1 90.88 48 GLU B O 1
ATOM 2968 N N . VAL B 1 49 ? -13 -28.375 -0.578 1 95 49 VAL B N 1
ATOM 2969 C CA . VAL B 1 49 ? -13.766 -27.359 0.134 1 95 49 VAL B CA 1
ATOM 2970 C C . VAL B 1 49 ? -13 -26.891 1.372 1 95 49 VAL B C 1
ATOM 2972 O O . VAL B 1 49 ? -12.508 -27.719 2.143 1 95 49 VAL B O 1
ATOM 2975 N N . VAL B 1 50 ? -12.883 -25.578 1.527 1 94.31 50 VAL B N 1
ATOM 2976 C CA . VAL B 1 50 ? -12.109 -25.016 2.625 1 94.31 50 VAL B CA 1
ATOM 2977 C C . VAL B 1 50 ? -12.82 -25.266 3.949 1 94.31 50 VAL B C 1
ATOM 2979 O O . VAL B 1 50 ? -14.055 -25.25 4.012 1 94.31 50 VAL B O 1
ATOM 2982 N N . ASN B 1 51 ? -12.055 -25.656 4.941 1 93.88 51 ASN B N 1
ATOM 2983 C CA . ASN B 1 51 ? -12.547 -25.703 6.312 1 93.88 51 ASN B CA 1
ATOM 2984 C C . ASN B 1 51 ? -12.438 -24.328 6.992 1 93.88 51 ASN B C 1
ATOM 2986 O O . ASN B 1 51 ? -11.352 -23.922 7.398 1 93.88 51 ASN B O 1
ATOM 2990 N N . PRO B 1 52 ? -13.586 -23.656 7.145 1 93.25 52 PRO B N 1
ATOM 2991 C CA . PRO B 1 52 ? -13.531 -22.281 7.633 1 93.25 52 PRO B CA 1
ATOM 2992 C C . PRO B 1 52 ? -12.969 -22.172 9.055 1 93.25 52 PRO B C 1
ATOM 2994 O O . PRO B 1 52 ? -12.297 -21.203 9.383 1 93.25 52 PRO B O 1
ATOM 2997 N N . GLU B 1 53 ? -13.203 -23.141 9.898 1 90.81 53 GLU B N 1
ATOM 2998 C CA . GLU B 1 53 ? -12.68 -23.125 11.266 1 90.81 53 GLU B CA 1
ATOM 2999 C C . GLU B 1 53 ? -11.164 -23.234 11.273 1 90.81 53 GLU B C 1
ATOM 3001 O O . GLU B 1 53 ? -10.484 -22.516 12.008 1 90.81 53 GLU B O 1
ATOM 3006 N N . ARG B 1 54 ? -10.742 -24.219 10.469 1 90.94 54 ARG B N 1
ATOM 3007 C CA . ARG B 1 54 ? -9.297 -24.391 10.367 1 90.94 54 ARG B CA 1
ATOM 3008 C C . ARG B 1 54 ? -8.641 -23.141 9.766 1 90.94 54 ARG B C 1
ATOM 3010 O O . ARG B 1 54 ? -7.547 -22.75 10.172 1 90.94 54 ARG B O 1
ATOM 3017 N N . PHE B 1 55 ? -9.289 -22.578 8.758 1 93.12 55 PHE B N 1
ATOM 3018 C CA . PHE B 1 55 ? -8.82 -21.344 8.141 1 93.12 55 PHE B CA 1
ATOM 3019 C C . PHE B 1 55 ? -8.641 -20.25 9.188 1 93.12 55 PHE B C 1
ATOM 3021 O O . PHE B 1 55 ? -7.602 -19.578 9.227 1 93.12 55 PHE B O 1
ATOM 3028 N N . ASN B 1 56 ? -9.586 -20.016 10.047 1 90.56 56 ASN B N 1
ATOM 3029 C CA . ASN B 1 56 ? -9.547 -19.031 11.117 1 90.56 56 ASN B CA 1
ATOM 3030 C C . ASN B 1 56 ? -8.438 -19.328 12.125 1 90.56 56 ASN B C 1
ATOM 3032 O O . ASN B 1 56 ? -7.766 -18.422 12.617 1 90.56 56 ASN B O 1
ATOM 3036 N N . GLU B 1 57 ? -8.281 -20.562 12.438 1 88.56 57 GLU B N 1
ATOM 3037 C CA . GLU B 1 57 ? -7.27 -20.984 13.398 1 88.56 57 GLU B CA 1
ATOM 3038 C C . GLU B 1 57 ? -5.863 -20.672 12.906 1 88.56 57 GLU B C 1
ATOM 3040 O O . GLU B 1 57 ? -5.027 -20.172 13.664 1 88.56 57 GLU 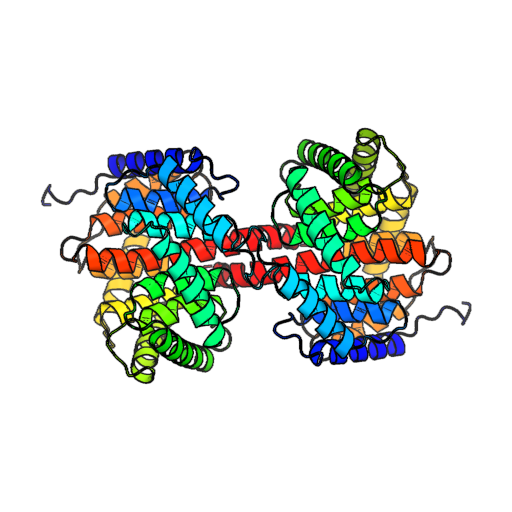B O 1
ATOM 3045 N N . ILE B 1 58 ? -5.621 -21.016 11.672 1 88 58 ILE B N 1
ATOM 3046 C CA . ILE B 1 58 ? -4.293 -20.781 11.125 1 88 58 ILE B CA 1
ATOM 3047 C C . ILE B 1 58 ? -4.039 -19.281 11.016 1 88 58 ILE B C 1
ATOM 3049 O O . ILE B 1 58 ? -2.924 -18.812 11.25 1 88 58 ILE B O 1
ATOM 3053 N N . ASN B 1 59 ? -5.078 -18.531 10.609 1 85.44 59 ASN B N 1
ATOM 3054 C CA . ASN B 1 59 ? -4.973 -17.078 10.562 1 85.44 59 ASN B CA 1
ATOM 3055 C C . ASN B 1 59 ? -4.574 -16.5 11.922 1 85.44 59 ASN B C 1
ATOM 3057 O O . ASN B 1 59 ? -3.705 -15.625 12 1 85.44 59 ASN B O 1
ATOM 3061 N N . LYS B 1 60 ? -5.191 -16.969 12.945 1 79.81 60 LYS B N 1
ATOM 3062 C CA . LYS B 1 60 ? -4.891 -16.516 14.305 1 79.81 60 LYS B CA 1
ATOM 3063 C C . LYS B 1 60 ? -3.467 -16.906 14.703 1 79.81 60 LYS B C 1
ATOM 3065 O O . LYS B 1 60 ? -2.799 -16.156 15.422 1 79.81 60 LYS B O 1
ATOM 3070 N N . GLU B 1 61 ? -3.066 -18.094 14.305 1 81.88 61 GLU B N 1
ATOM 3071 C CA . GLU B 1 61 ? -1.714 -18.547 14.602 1 81.88 61 GLU B CA 1
ATOM 3072 C C . GLU B 1 61 ? -0.667 -17.625 13.992 1 81.88 61 GLU B C 1
ATOM 3074 O O . GLU B 1 61 ? 0.338 -17.312 14.625 1 81.88 61 GLU B O 1
ATOM 3079 N N . ILE B 1 62 ? -0.858 -17.234 12.727 1 78.88 62 ILE B N 1
ATOM 3080 C CA . ILE B 1 62 ? 0.053 -16.297 12.062 1 78.88 62 ILE B CA 1
ATOM 3081 C C . ILE B 1 62 ? 0.087 -14.977 12.828 1 78.88 62 ILE B C 1
ATOM 3083 O O . ILE B 1 62 ? 1.16 -14.422 13.07 1 78.88 62 ILE B O 1
ATOM 3087 N N . LYS B 1 63 ? -1.05 -14.484 13.211 1 72.12 63 LYS B N 1
ATOM 3088 C CA . LYS B 1 63 ? -1.144 -13.234 13.961 1 72.12 63 LYS B CA 1
ATOM 3089 C C . LYS B 1 63 ? -0.386 -13.328 15.281 1 72.12 63 LYS B C 1
ATOM 3091 O O . LYS B 1 63 ? 0.295 -12.383 15.68 1 72.12 63 LYS B O 1
ATOM 3096 N N . ARG B 1 64 ? -0.64 -14.398 15.922 1 71.44 64 ARG B N 1
ATOM 3097 C CA . ARG B 1 64 ? -0.015 -14.609 17.234 1 71.44 64 ARG B CA 1
ATOM 3098 C C . ARG B 1 64 ? 1.506 -14.578 17.109 1 71.44 64 ARG B C 1
ATOM 3100 O O . ARG B 1 64 ? 2.188 -14.008 17.969 1 71.44 64 ARG B O 1
ATOM 3107 N N . GLN B 1 65 ? 1.997 -15.273 16.188 1 68.69 65 GLN B N 1
ATOM 3108 C CA . GLN B 1 65 ? 3.443 -15.391 16.031 1 68.69 65 GLN B CA 1
ATOM 3109 C C . GLN B 1 65 ? 4.051 -14.07 15.555 1 68.69 65 GLN B C 1
ATOM 3111 O O . GLN B 1 65 ? 5.191 -13.75 15.883 1 68.69 65 GLN B O 1
ATOM 3116 N N . LEU B 1 66 ? 3.422 -13.453 14.602 1 63.28 66 LEU B N 1
ATOM 3117 C CA . LEU B 1 66 ? 3.953 -12.211 14.055 1 63.28 66 LEU B CA 1
ATOM 3118 C C . LEU B 1 66 ? 3.695 -11.047 15 1 63.28 66 LEU B C 1
ATOM 3120 O O . LEU B 1 66 ? 4.355 -10.008 14.906 1 63.28 66 LEU B O 1
ATOM 3124 N N . GLY B 1 67 ? 3.145 -11.297 16.078 1 52.91 67 GLY B N 1
ATOM 3125 C CA . GLY B 1 67 ? 2.684 -10.172 16.875 1 52.91 67 GLY B CA 1
ATOM 3126 C C . GLY B 1 67 ? 1.675 -9.305 16.141 1 52.91 67 GLY B C 1
ATOM 3127 O O . GLY B 1 67 ? 1.521 -9.406 14.93 1 52.91 67 GLY B O 1
ATOM 3128 N N . MET B 1 68 ? 0.667 -8.914 16.797 1 48.59 68 MET B N 1
ATOM 3129 C CA . MET B 1 68 ? -0.487 -8.188 16.266 1 48.59 68 MET B CA 1
ATOM 3130 C C . MET B 1 68 ? -0.047 -6.969 15.477 1 48.59 68 MET B C 1
ATOM 3132 O O . MET B 1 68 ? -0.883 -6.195 15 1 48.59 68 MET B O 1
ATOM 3136 N N . PHE B 1 69 ? 1.214 -6.555 15.633 1 48.44 69 PHE B N 1
ATOM 3137 C CA . PHE B 1 69 ? 1.397 -5.215 15.086 1 48.44 69 PHE B CA 1
ATOM 3138 C C . PHE B 1 69 ? 1.562 -5.266 13.57 1 48.44 69 PHE B C 1
ATOM 3140 O O . PHE B 1 69 ? 2.223 -6.16 13.039 1 48.44 69 PHE B O 1
ATOM 3147 N N . THR B 1 70 ? 0.504 -4.988 12.969 1 48.44 70 THR B N 1
ATOM 3148 C CA . THR B 1 70 ? 0.499 -4.738 11.531 1 48.44 70 THR B CA 1
ATOM 3149 C C . THR B 1 70 ? 1.732 -3.941 11.117 1 48.44 70 THR B C 1
ATOM 3151 O O . THR B 1 70 ? 2.234 -3.119 11.891 1 48.44 70 THR B O 1
ATOM 3154 N N . ALA B 1 71 ? 2.592 -4.297 10.312 1 49.59 71 ALA B N 1
ATOM 3155 C CA . ALA B 1 71 ? 3.869 -3.814 9.789 1 49.59 71 ALA B CA 1
ATOM 3156 C C . ALA B 1 71 ? 3.803 -2.324 9.469 1 49.59 71 ALA B C 1
ATOM 3158 O O . ALA B 1 71 ? 2.934 -1.882 8.719 1 49.59 71 ALA B O 1
ATOM 3159 N N . LEU B 1 72 ? 4.238 -1.51 10.43 1 62.53 72 LEU B N 1
ATOM 3160 C CA . LEU B 1 72 ? 4.574 -0.117 10.148 1 62.53 72 LEU B CA 1
ATOM 3161 C C . LEU B 1 72 ? 5.645 -0.02 9.07 1 62.53 72 LEU B C 1
ATOM 3163 O O . LEU B 1 72 ? 6.773 -0.476 9.266 1 62.53 72 LEU B O 1
ATOM 3167 N N . ASN B 1 73 ? 5.168 0.234 7.871 1 63.97 73 ASN B N 1
ATOM 3168 C CA . ASN B 1 73 ? 6.133 0.379 6.785 1 63.97 73 ASN B CA 1
ATOM 3169 C C . ASN B 1 73 ? 7.184 1.438 7.105 1 63.97 73 ASN B C 1
ATOM 3171 O O . ASN B 1 73 ? 6.973 2.283 7.98 1 63.97 73 ASN B O 1
ATOM 3175 N N . GLY B 1 74 ? 8.32 1.308 6.535 1 66.5 74 GLY B N 1
ATOM 3176 C CA . GLY B 1 74 ? 9.461 2.172 6.809 1 66.5 74 GLY B CA 1
ATOM 3177 C C . GLY B 1 74 ? 9.148 3.645 6.609 1 66.5 74 GLY B C 1
ATOM 3178 O O . GLY B 1 74 ? 9.641 4.492 7.359 1 66.5 74 GLY B O 1
ATOM 3179 N N . ASN B 1 75 ? 8.312 3.973 5.668 1 69.75 75 ASN B N 1
ATOM 3180 C CA . ASN B 1 75 ? 7.965 5.359 5.387 1 69.75 75 ASN B CA 1
ATOM 3181 C C . ASN B 1 75 ? 7.109 5.957 6.504 1 69.75 75 ASN B C 1
ATOM 3183 O O . ASN B 1 75 ? 7.355 7.082 6.941 1 69.75 75 ASN B O 1
ATOM 3187 N N . VAL B 1 76 ? 6.105 5.188 6.898 1 75.88 76 VAL B N 1
ATOM 3188 C CA . VAL B 1 76 ? 5.238 5.664 7.969 1 75.88 76 VAL B CA 1
ATOM 3189 C C . VAL B 1 76 ? 6.023 5.746 9.273 1 75.88 76 VAL B C 1
ATOM 3191 O O . VAL B 1 76 ? 5.883 6.711 10.031 1 75.88 76 VAL B O 1
ATOM 3194 N N . ARG B 1 77 ? 6.867 4.809 9.508 1 81.38 77 ARG B N 1
ATOM 3195 C CA . ARG B 1 77 ? 7.707 4.809 10.703 1 81.38 77 ARG B CA 1
ATOM 3196 C C . ARG B 1 77 ? 8.609 6.035 10.727 1 81.38 77 ARG B C 1
ATOM 3198 O O . ARG B 1 77 ? 8.703 6.723 11.75 1 81.38 77 ARG B O 1
ATOM 3205 N N . ALA B 1 78 ? 9.305 6.254 9.609 1 81.19 78 ALA B N 1
ATOM 3206 C CA . ALA B 1 78 ? 10.195 7.406 9.523 1 81.19 78 ALA B CA 1
ATOM 3207 C C . ALA B 1 78 ? 9.438 8.711 9.727 1 81.19 78 ALA B C 1
ATOM 3209 O O . ALA B 1 78 ? 9.938 9.633 10.367 1 81.19 78 ALA B O 1
ATOM 3210 N N . SER B 1 79 ? 8.266 8.789 9.133 1 85.19 79 SER B N 1
ATOM 3211 C CA . SER B 1 79 ? 7.43 9.969 9.312 1 85.19 79 SER B CA 1
ATOM 3212 C C . SER B 1 79 ? 7.082 10.195 10.781 1 85.19 79 SER B C 1
ATOM 3214 O O . SER B 1 79 ? 7.102 11.328 11.258 1 85.19 79 SER B O 1
ATOM 3216 N N . LEU B 1 80 ? 6.781 9.094 11.477 1 86.31 80 LEU B N 1
ATOM 3217 C CA . LEU B 1 80 ? 6.453 9.18 12.891 1 86.31 80 LEU B CA 1
ATOM 3218 C C . LEU B 1 80 ? 7.652 9.664 13.703 1 86.31 80 LEU B C 1
ATOM 3220 O O . LEU B 1 80 ? 7.504 10.469 14.625 1 86.31 80 LEU B O 1
ATOM 3224 N N . VAL B 1 81 ? 8.812 9.156 13.359 1 88.31 81 VAL B N 1
ATOM 3225 C CA . VAL B 1 81 ? 10.031 9.594 14.031 1 88.31 81 VAL B CA 1
ATOM 3226 C C . VAL B 1 81 ? 10.211 11.102 13.828 1 88.31 81 VAL B C 1
ATOM 3228 O O . VAL B 1 81 ? 10.492 11.828 14.781 1 88.31 81 VAL B O 1
ATOM 3231 N N . GLY B 1 82 ? 10.07 11.594 12.539 1 89.44 82 GLY B N 1
ATOM 3232 C CA . GLY B 1 82 ? 10.172 13.016 12.25 1 89.44 82 GLY B CA 1
ATOM 3233 C C . GLY B 1 82 ? 9.203 13.859 13.055 1 89.44 82 GLY B C 1
ATOM 3234 O O . GLY B 1 82 ? 9.578 14.906 13.586 1 89.44 82 GLY B O 1
ATOM 3235 N N . LEU B 1 83 ? 7.973 13.375 13.172 1 89.38 83 LEU B N 1
ATOM 3236 C CA . LEU B 1 83 ? 6.945 14.102 13.906 1 89.38 83 LEU B CA 1
ATOM 3237 C C . LEU B 1 83 ? 7.285 14.18 15.391 1 89.38 83 LEU B C 1
ATOM 3239 O O . LEU B 1 83 ? 7.191 15.25 15.992 1 89.38 83 LEU B O 1
ATOM 3243 N N . LEU B 1 84 ? 7.684 13.07 15.945 1 89.44 84 LEU B N 1
ATOM 3244 C CA . LEU B 1 84 ? 8.031 13.031 17.359 1 89.44 84 LEU B CA 1
ATOM 3245 C C . LEU B 1 84 ? 9.203 13.961 17.656 1 89.44 84 LEU B C 1
ATOM 3247 O O . LEU B 1 84 ? 9.172 14.703 18.641 1 89.44 84 LEU B O 1
ATOM 3251 N N . MET B 1 85 ? 10.164 13.953 16.828 1 88.81 85 MET B N 1
ATOM 3252 C CA . MET B 1 85 ? 11.367 14.75 17.047 1 88.81 85 MET B CA 1
ATOM 3253 C C . MET B 1 85 ? 11.094 16.234 16.812 1 88.81 85 MET B C 1
ATOM 3255 O O . MET B 1 85 ? 11.539 17.078 17.578 1 88.81 85 MET B O 1
ATOM 3259 N N . ALA B 1 86 ? 10.352 16.547 15.711 1 85.56 86 ALA B N 1
ATOM 3260 C CA . ALA B 1 86 ? 10.078 17.938 15.367 1 85.56 86 ALA B CA 1
ATOM 3261 C C . ALA B 1 86 ? 9.219 18.594 16.438 1 85.56 86 ALA B C 1
ATOM 3263 O O . ALA B 1 86 ? 9.281 19.828 16.625 1 85.56 86 ALA B O 1
ATOM 3264 N N . ASN B 1 87 ? 8.422 17.828 17.188 1 84.19 87 ASN B N 1
ATOM 3265 C CA . ASN B 1 87 ? 7.566 18.375 18.234 1 84.19 87 ASN B CA 1
ATOM 3266 C C . ASN B 1 87 ? 8.172 18.172 19.609 1 84.19 87 ASN B C 1
ATOM 3268 O O . ASN B 1 87 ? 7.477 18.266 20.625 1 84.19 87 ASN B O 1
ATOM 3272 N N . ASN B 1 88 ? 9.367 17.781 19.625 1 80.69 88 ASN B N 1
ATOM 3273 C CA . ASN B 1 88 ? 10.172 17.641 20.844 1 80.69 88 ASN B CA 1
ATOM 3274 C C . ASN B 1 88 ? 9.57 16.609 21.797 1 80.69 88 ASN B C 1
ATOM 3276 O O . ASN B 1 88 ? 9.547 16.828 23.016 1 80.69 88 ASN B O 1
ATOM 3280 N N . ASN B 1 89 ? 9.039 15.641 21.266 1 84.19 89 ASN B N 1
ATOM 3281 C CA . ASN B 1 89 ? 8.43 14.562 22.047 1 84.19 89 ASN B CA 1
ATOM 3282 C C . ASN B 1 89 ? 9.047 13.211 21.703 1 84.19 89 ASN B C 1
ATOM 3284 O O . ASN B 1 89 ? 8.391 12.18 21.828 1 84.19 89 ASN B O 1
ATOM 3288 N N . ALA B 1 90 ? 10.258 13.297 21.219 1 85.44 90 ALA B N 1
ATOM 3289 C CA . ALA B 1 90 ? 10.891 12.047 20.812 1 85.44 90 ALA B CA 1
ATOM 3290 C C . ALA B 1 90 ? 11.539 11.352 22.016 1 85.44 90 ALA B C 1
ATOM 3292 O O . ALA B 1 90 ? 12.664 11.68 22.391 1 85.44 90 ALA B O 1
ATOM 3293 N N . SER B 1 91 ? 10.883 10.523 22.672 1 87.69 91 SER B N 1
ATOM 3294 C CA . SER B 1 91 ? 11.352 9.734 23.797 1 87.69 91 SER B CA 1
ATOM 3295 C C . SER B 1 91 ? 10.844 8.297 23.734 1 87.69 91 SER B C 1
ATOM 3297 O O . SER B 1 91 ? 9.922 8 22.969 1 87.69 91 SER B O 1
ATOM 3299 N N . ARG B 1 92 ? 11.469 7.453 24.422 1 85.62 92 ARG B N 1
ATOM 3300 C CA . ARG B 1 92 ? 11.023 6.066 24.531 1 85.62 92 ARG B CA 1
ATOM 3301 C C . ARG B 1 92 ? 9.586 5.988 25.031 1 85.62 92 ARG B C 1
ATOM 3303 O O . ARG B 1 92 ? 8.805 5.16 24.547 1 85.62 92 ARG B O 1
ATOM 3310 N N . GLU B 1 93 ? 9.328 6.824 25.953 1 88.31 93 GLU B N 1
ATOM 3311 C CA . GLU B 1 93 ? 7.984 6.855 26.531 1 88.31 93 GLU B CA 1
ATOM 3312 C C . GLU B 1 93 ? 6.945 7.27 25.5 1 88.31 93 GLU B C 1
ATOM 3314 O O . GLU B 1 93 ? 5.844 6.715 25.453 1 88.31 93 GLU B O 1
ATOM 3319 N N . SER B 1 94 ? 7.316 8.289 24.703 1 90.31 94 SER B N 1
ATOM 3320 C CA . SER B 1 94 ? 6.395 8.742 23.672 1 90.31 94 SER B CA 1
ATOM 3321 C C . SER B 1 94 ? 6.145 7.652 22.625 1 90.31 94 SER B C 1
ATOM 3323 O O . SER B 1 94 ? 5.02 7.496 22.141 1 90.31 94 SER B O 1
ATOM 3325 N N . VAL B 1 95 ? 7.184 6.934 22.297 1 88.31 95 VAL B N 1
ATOM 3326 C CA . VAL B 1 95 ? 7.059 5.828 21.359 1 88.31 95 VAL B CA 1
ATOM 3327 C C . VAL B 1 95 ? 6.121 4.762 21.922 1 88.31 95 VAL B C 1
ATOM 3329 O O . VAL B 1 95 ? 5.234 4.27 21.219 1 88.31 95 VAL B O 1
ATOM 3332 N N . GLN B 1 96 ? 6.336 4.422 23.109 1 87.31 96 GLN B N 1
ATOM 3333 C CA . GLN B 1 96 ? 5.48 3.445 23.781 1 87.31 96 GLN B CA 1
ATOM 3334 C C . GLN B 1 96 ? 4.027 3.908 23.797 1 87.31 96 GLN B C 1
ATOM 3336 O O . GLN B 1 96 ? 3.111 3.105 23.594 1 87.31 96 GLN B O 1
ATOM 3341 N N . GLN B 1 97 ? 3.93 5.184 24.078 1 91.25 97 GLN B N 1
ATOM 3342 C CA . GLN B 1 97 ? 2.582 5.742 24.141 1 91.25 97 GLN B CA 1
ATOM 3343 C C . GLN B 1 97 ? 1.903 5.691 22.766 1 91.25 97 GLN B C 1
ATOM 3345 O O . GLN B 1 97 ? 0.703 5.426 22.672 1 91.25 97 GLN B O 1
ATOM 3350 N N . VAL B 1 98 ? 2.658 5.984 21.719 1 90.56 98 VAL B N 1
ATOM 3351 C CA . VAL B 1 98 ? 2.096 5.914 20.375 1 90.56 98 VAL B CA 1
ATOM 3352 C C . VAL B 1 98 ? 1.623 4.492 20.078 1 90.56 98 VAL B C 1
ATOM 3354 O O . VAL B 1 98 ? 0.539 4.289 19.531 1 90.56 98 VAL B O 1
ATOM 3357 N N . ILE B 1 99 ? 2.408 3.512 20.438 1 84.5 99 ILE B N 1
ATOM 3358 C CA . ILE B 1 99 ? 2.074 2.109 20.203 1 84.5 99 ILE B CA 1
ATOM 3359 C C . ILE B 1 99 ? 0.848 1.732 21.031 1 84.5 99 ILE B C 1
ATOM 3361 O O . ILE B 1 99 ? -0.041 1.025 20.547 1 84.5 99 ILE B O 1
ATOM 3365 N N . ALA B 1 100 ? 0.809 2.191 22.234 1 87.06 100 ALA B N 1
ATOM 3366 C CA . ALA B 1 100 ? -0.356 1.953 23.094 1 87.06 100 ALA B CA 1
ATOM 3367 C C . ALA B 1 100 ? -1.603 2.613 22.5 1 87.06 100 ALA B C 1
ATOM 3369 O O . ALA B 1 100 ? -2.693 2.039 22.547 1 87.06 100 ALA B O 1
ATOM 3370 N N . ASN B 1 101 ? -1.417 3.85 22.062 1 92.88 101 ASN B N 1
ATOM 3371 C CA . ASN B 1 101 ? -2.518 4.574 21.438 1 92.88 101 ASN B CA 1
ATOM 3372 C C . ASN B 1 101 ? -3.051 3.834 20.219 1 92.88 101 ASN B C 1
ATOM 3374 O O . ASN B 1 101 ? -4.25 3.879 19.938 1 92.88 101 ASN B O 1
ATOM 3378 N N . TYR B 1 102 ? -2.133 3.258 19.453 1 87.56 102 TYR B N 1
ATOM 3379 C CA . TYR B 1 102 ? -2.533 2.445 18.312 1 87.56 102 TYR B CA 1
ATOM 3380 C C . TYR B 1 102 ? -3.504 1.35 18.734 1 87.56 102 TYR B C 1
ATOM 3382 O O . TYR B 1 102 ? -4.555 1.168 18.109 1 87.56 102 TYR B O 1
ATOM 3390 N N . ASN B 1 103 ? -3.146 0.683 19.75 1 83.69 103 ASN B N 1
ATOM 3391 C CA . ASN B 1 103 ? -4.004 -0.382 20.266 1 83.69 103 ASN B CA 1
ATOM 3392 C C . ASN B 1 103 ? -5.332 0.164 20.781 1 83.69 103 ASN B C 1
ATOM 3394 O O . ASN B 1 103 ? -6.371 -0.487 20.641 1 83.69 103 ASN B O 1
ATOM 3398 N N . THR B 1 104 ? -5.273 1.285 21.391 1 91.12 104 THR B N 1
ATOM 3399 C CA . THR B 1 104 ? -6.484 1.939 21.875 1 91.12 104 THR B CA 1
ATOM 3400 C C . THR B 1 104 ? -7.441 2.225 20.719 1 91.12 104 THR B C 1
ATOM 3402 O O . THR B 1 104 ? -8.656 2.045 20.859 1 91.12 104 THR B O 1
ATOM 3405 N N . LEU B 1 105 ? -6.906 2.643 19.656 1 90.88 105 LEU B N 1
ATOM 3406 C CA . LEU B 1 105 ? -7.719 2.932 18.469 1 90.88 105 LEU B CA 1
ATOM 3407 C C . LEU B 1 105 ? -8.312 1.651 17.891 1 90.88 105 LEU B C 1
ATOM 3409 O O . LEU B 1 105 ? -9.469 1.639 17.453 1 90.88 105 LEU B O 1
ATOM 3413 N N . ILE B 1 106 ? -7.473 0.595 17.875 1 83.19 106 ILE B N 1
ATOM 3414 C CA . ILE B 1 106 ? -7.957 -0.697 17.406 1 83.19 106 ILE B CA 1
ATOM 3415 C C . ILE B 1 106 ? -9.102 -1.173 18.281 1 83.19 106 ILE B C 1
ATOM 3417 O O . ILE B 1 106 ? -10.117 -1.667 17.797 1 83.19 106 ILE B O 1
ATOM 3421 N N . GLN B 1 107 ? -8.938 -1.028 19.5 1 85.19 107 GLN B N 1
ATOM 3422 C CA . GLN B 1 107 ? -9.961 -1.451 20.453 1 85.19 107 GLN B CA 1
ATOM 3423 C C . GLN B 1 107 ? -11.242 -0.639 20.281 1 85.19 107 GLN B C 1
ATOM 3425 O O . GLN B 1 107 ? -12.344 -1.15 20.5 1 85.19 107 GLN B O 1
ATOM 3430 N N . ALA B 1 108 ? -11.109 0.598 19.906 1 90.75 108 ALA B N 1
ATOM 3431 C CA . ALA B 1 108 ? -12.266 1.457 19.672 1 90.75 108 ALA B CA 1
ATOM 3432 C C . ALA B 1 108 ? -12.984 1.067 18.391 1 90.75 108 ALA B C 1
ATOM 3434 O O . ALA B 1 108 ? -14.102 1.525 18.125 1 90.75 108 ALA B O 1
ATOM 3435 N N . GLY B 1 109 ? -12.305 0.302 17.609 1 83.62 109 GLY B N 1
ATOM 3436 C CA . GLY B 1 109 ? -12.984 -0.228 16.438 1 83.62 109 GLY B CA 1
ATOM 3437 C C . GLY B 1 109 ? -12.352 0.22 15.133 1 83.62 109 GLY B C 1
ATOM 3438 O O . GLY B 1 109 ? -12.867 -0.074 14.047 1 83.62 109 GLY B O 1
ATOM 3439 N N . PHE B 1 110 ? -11.25 0.889 15.188 1 83.56 110 PHE B N 1
ATOM 3440 C CA . PHE B 1 110 ? -10.57 1.292 13.961 1 83.56 110 PHE B CA 1
ATOM 3441 C C . PHE B 1 110 ? -9.781 0.127 13.367 1 83.56 110 PHE B C 1
ATOM 3443 O O . PHE B 1 110 ? -9.469 -0.837 14.07 1 83.56 110 PHE B O 1
ATOM 3450 N N . GLN B 1 111 ? -9.477 0.261 12.125 1 71.81 111 GLN B N 1
ATOM 3451 C CA . GLN B 1 111 ? -8.781 -0.805 11.414 1 71.81 111 GLN B CA 1
ATOM 3452 C C . GLN B 1 111 ? -7.273 -0.73 11.648 1 71.81 111 GLN B C 1
ATOM 3454 O O . GLN B 1 111 ? -6.73 0.349 11.891 1 71.81 111 GLN B O 1
ATOM 3459 N N . ARG B 1 112 ? -6.68 -1.87 11.523 1 69.88 112 ARG B N 1
ATOM 3460 C CA . ARG B 1 112 ? -5.227 -1.951 11.586 1 69.88 112 ARG B CA 1
ATOM 3461 C C . ARG B 1 112 ? -4.598 -1.544 10.258 1 69.88 112 ARG B C 1
ATOM 3463 O O . ARG B 1 112 ? -4.566 -2.334 9.312 1 69.88 112 ARG B O 1
ATOM 3470 N N . THR B 1 113 ? -4.191 -0.286 10.203 1 68.88 113 THR B N 1
ATOM 3471 C CA . THR B 1 113 ? -3.539 0.208 8.992 1 68.88 113 THR B CA 1
ATOM 3472 C C . THR B 1 113 ? -2.338 1.079 9.344 1 68.88 113 THR B C 1
ATOM 3474 O O . THR B 1 113 ? -2.166 1.469 10.5 1 68.88 113 THR B O 1
ATOM 3477 N N . GLU B 1 114 ? -1.532 1.35 8.406 1 69.88 114 GLU B N 1
ATOM 3478 C CA . GLU B 1 114 ? -0.406 2.254 8.617 1 69.88 114 GLU B CA 1
ATOM 3479 C C . GLU B 1 114 ? -0.885 3.658 8.969 1 69.88 114 GLU B C 1
ATOM 3481 O O . GLU B 1 114 ? -0.22 4.375 9.727 1 69.88 114 GLU B O 1
ATOM 3486 N N . TYR B 1 115 ? -2.102 4.031 8.578 1 75.25 115 TYR B N 1
ATOM 3487 C CA . TYR B 1 115 ? -2.652 5.352 8.859 1 75.25 115 TYR B CA 1
ATOM 3488 C C . TYR B 1 115 ? -3.064 5.477 10.32 1 75.25 115 TYR B C 1
ATOM 3490 O O . TYR B 1 115 ? -3.012 6.562 10.898 1 75.25 115 TYR B O 1
ATOM 3498 N N . THR B 1 116 ? -3.43 4.34 10.867 1 84.44 116 THR B N 1
ATOM 3499 C CA . THR B 1 116 ? -3.83 4.324 12.266 1 84.44 116 THR B CA 1
ATOM 3500 C C . THR B 1 116 ? -2.666 4.727 13.164 1 84.44 116 THR B C 1
ATOM 3502 O O . THR B 1 116 ? -2.873 5.285 14.242 1 84.44 116 THR B O 1
ATOM 3505 N N . TYR B 1 117 ? -1.401 4.574 12.641 1 84.19 117 TYR B N 1
ATOM 3506 C CA . TYR B 1 117 ? -0.242 5 13.414 1 84.19 117 TYR B CA 1
ATOM 3507 C C . TYR B 1 117 ? -0.173 6.52 13.5 1 84.19 117 TYR B C 1
ATOM 3509 O O . TYR B 1 117 ? 0.233 7.07 14.531 1 84.19 117 TYR B O 1
ATOM 3517 N N . PHE B 1 118 ? -0.569 7.18 12.414 1 87.69 118 PHE B N 1
ATOM 3518 C CA . PHE B 1 118 ? -0.614 8.641 12.453 1 87.69 118 PHE B CA 1
ATOM 3519 C C . PHE B 1 118 ? -1.674 9.125 13.438 1 87.69 118 PHE B C 1
ATOM 3521 O O . PHE B 1 118 ? -1.451 10.086 14.172 1 87.69 118 PHE B O 1
ATOM 3528 N N . ALA B 1 119 ? -2.82 8.43 13.383 1 91.31 119 ALA B N 1
ATOM 3529 C CA . ALA B 1 119 ? -3.877 8.766 14.336 1 91.31 119 ALA B CA 1
ATOM 3530 C C . ALA B 1 119 ? -3.418 8.531 15.773 1 91.31 119 ALA B C 1
ATOM 3532 O O . ALA B 1 119 ? -3.752 9.305 16.672 1 91.31 119 ALA B O 1
ATOM 3533 N N . ALA B 1 120 ? -2.693 7.445 15.953 1 91.69 120 ALA B N 1
ATOM 3534 C CA . ALA B 1 120 ? -2.146 7.125 17.266 1 91.69 120 ALA B CA 1
ATOM 3535 C C . ALA B 1 120 ? -1.211 8.227 17.766 1 91.69 120 ALA B C 1
ATOM 3537 O O . ALA B 1 120 ? -1.195 8.555 18.953 1 91.69 120 ALA B O 1
ATOM 3538 N N . TYR B 1 121 ? -0.427 8.766 16.891 1 92.44 121 TYR B N 1
ATOM 3539 C CA . TYR B 1 121 ? 0.434 9.898 17.203 1 92.44 121 TYR B CA 1
ATOM 3540 C C . TYR B 1 121 ? -0.387 11.086 17.688 1 92.44 121 TYR B C 1
ATOM 3542 O O . TYR B 1 121 ? -0.02 11.75 18.656 1 92.44 121 TYR B O 1
ATOM 3550 N N . LEU B 1 122 ? -1.483 11.359 17.016 1 92.38 122 LEU B N 1
ATOM 3551 C CA . LEU B 1 122 ? -2.32 12.508 17.359 1 92.38 122 LEU B CA 1
ATOM 3552 C C . LEU B 1 122 ? -2.939 12.336 18.75 1 92.38 122 LEU B C 1
ATOM 3554 O O . LEU B 1 122 ? -3.234 13.32 19.422 1 92.38 122 LEU B O 1
ATOM 3558 N N . LEU B 1 123 ? -3.047 11.109 19.172 1 94.12 123 LEU B N 1
ATOM 3559 C CA . LEU B 1 123 ? -3.652 10.82 20.453 1 94.12 123 LEU B CA 1
ATOM 3560 C C . LEU B 1 123 ? -2.697 11.172 21.594 1 94.12 123 LEU B C 1
ATOM 3562 O O . LEU B 1 123 ? -3.104 11.227 22.766 1 94.12 123 LEU B O 1
ATOM 3566 N N . LEU B 1 124 ? -1.468 11.43 21.266 1 91.88 124 LEU B N 1
ATOM 3567 C CA . LEU B 1 124 ? -0.506 11.82 22.281 1 91.88 124 LEU B CA 1
ATOM 3568 C C . LEU B 1 124 ? -0.958 13.086 23 1 91.88 124 LEU B C 1
ATOM 3570 O O . LEU B 1 124 ? -0.622 13.297 24.172 1 91.88 124 LEU B O 1
ATOM 3574 N N . GLU B 1 125 ? -1.766 13.906 22.297 1 87.44 125 GLU B N 1
ATOM 3575 C CA . GLU B 1 125 ? -2.207 15.188 22.844 1 87.44 125 GLU B CA 1
ATOM 3576 C C . GLU B 1 125 ? -3.412 15.008 23.766 1 87.44 125 GLU B C 1
ATOM 3578 O O . GLU B 1 125 ? -3.771 15.93 24.516 1 87.44 125 GLU B O 1
ATOM 3583 N N . SER B 1 126 ? -3.943 13.852 23.781 1 91.88 126 SER B N 1
ATOM 3584 C CA . SER B 1 126 ? -5.16 13.609 24.547 1 91.88 126 SER B CA 1
ATOM 3585 C C . SER B 1 126 ? -4.844 13.328 26.016 1 91.88 126 SER B C 1
ATOM 3587 O O . SER B 1 126 ? -3.871 12.633 26.328 1 91.88 126 SER B O 1
ATOM 3589 N N . GLU B 1 127 ? -5.633 13.883 26.859 1 90.06 127 GLU B N 1
ATOM 3590 C CA . GLU B 1 127 ? -5.523 13.578 28.281 1 90.06 127 GLU B CA 1
ATOM 3591 C C . GLU B 1 127 ? -6.086 12.195 28.609 1 90.06 127 GLU B C 1
ATOM 3593 O O . GLU B 1 127 ? -5.637 11.539 29.547 1 90.06 127 GLU B O 1
ATOM 3598 N N . ASN B 1 128 ? -7.027 11.844 27.891 1 94.12 128 ASN B N 1
ATOM 3599 C CA . ASN B 1 128 ? -7.664 10.539 28.016 1 94.12 128 ASN B CA 1
ATOM 3600 C C . ASN B 1 128 ? -7.797 9.859 26.656 1 94.12 128 ASN B C 1
ATOM 3602 O O . ASN B 1 128 ? -8.859 9.906 26.031 1 94.12 128 ASN B O 1
ATOM 3606 N N . PRO B 1 129 ? -6.797 9.094 26.234 1 95.19 129 PRO B N 1
ATOM 3607 C CA . PRO B 1 129 ? -6.754 8.5 24.891 1 95.19 129 PRO B CA 1
ATOM 3608 C C . PRO B 1 129 ? -7.938 7.574 24.625 1 95.19 129 PRO B C 1
ATOM 3610 O O . PRO B 1 129 ? -8.445 7.535 23.5 1 95.19 129 PRO B O 1
ATOM 3613 N N . THR B 1 130 ? -8.383 6.863 25.609 1 95.44 130 THR B N 1
ATOM 3614 C CA . THR B 1 130 ? -9.492 5.93 25.422 1 95.44 130 THR B CA 1
ATOM 3615 C C . THR B 1 130 ? -10.773 6.68 25.094 1 95.44 130 THR B C 1
ATOM 3617 O O . THR B 1 130 ? -11.484 6.312 24.141 1 95.44 130 THR B O 1
ATOM 3620 N N . LYS B 1 131 ? -11.047 7.691 25.859 1 95.94 131 LYS B N 1
ATOM 3621 C CA . LYS B 1 131 ? -12.242 8.5 25.609 1 95.94 131 LYS B CA 1
ATOM 3622 C C . LYS B 1 131 ? -12.156 9.195 24.25 1 95.94 131 LYS B C 1
ATOM 3624 O O . LYS B 1 131 ? -13.141 9.258 23.516 1 95.94 131 LYS B O 1
ATOM 3629 N N . THR B 1 132 ? -11.016 9.711 23.969 1 96.69 132 THR B N 1
ATOM 3630 C CA . THR B 1 132 ? -10.812 10.398 22.703 1 96.69 132 THR B CA 1
ATOM 3631 C C . THR B 1 132 ? -10.977 9.438 21.531 1 96.69 132 THR B C 1
ATOM 3633 O O . THR B 1 132 ? -11.547 9.797 20.5 1 96.69 132 THR B O 1
ATOM 3636 N N . ALA B 1 133 ? -10.43 8.227 21.688 1 96.38 133 ALA B N 1
ATOM 3637 C CA . ALA B 1 133 ? -10.555 7.211 20.641 1 96.38 133 ALA B CA 1
ATOM 3638 C C . ALA B 1 133 ? -12.016 6.855 20.391 1 96.38 133 ALA B C 1
ATOM 3640 O O . ALA B 1 133 ? -12.43 6.68 19.234 1 96.38 133 ALA B O 1
ATOM 3641 N N . GLN B 1 134 ? -12.773 6.738 21.391 1 96.31 134 GLN B N 1
ATOM 3642 C CA . GLN B 1 134 ? -14.195 6.434 21.266 1 96.31 134 GLN B CA 1
ATOM 3643 C C . GLN B 1 134 ? -14.945 7.586 20.594 1 96.31 134 GLN B C 1
ATOM 3645 O O . GLN B 1 134 ? -15.797 7.363 19.75 1 96.31 134 GLN B O 1
ATOM 3650 N N . LYS B 1 135 ? -14.633 8.758 21.078 1 96.81 135 LYS B N 1
ATOM 3651 C CA . LYS B 1 135 ? -15.188 9.953 20.438 1 96.81 135 LYS B CA 1
ATOM 3652 C C . LYS B 1 135 ? -14.844 10 18.953 1 96.81 135 LYS B C 1
ATOM 3654 O O . LYS B 1 135 ? -15.695 10.312 18.125 1 96.81 135 LYS B O 1
ATOM 3659 N N . ALA B 1 136 ? -13.625 9.695 18.609 1 96.06 136 ALA B N 1
ATOM 3660 C CA . ALA B 1 136 ? -13.164 9.664 17.234 1 96.06 136 ALA B CA 1
ATOM 3661 C C . ALA B 1 136 ? -13.945 8.641 16.422 1 96.06 136 ALA B C 1
ATOM 3663 O O . ALA B 1 136 ? -14.297 8.891 15.258 1 96.06 136 ALA B O 1
ATOM 3664 N N . LYS B 1 137 ? -14.156 7.48 16.969 1 94.69 137 LYS B N 1
ATOM 3665 C CA . LYS B 1 137 ? -14.898 6.434 16.281 1 94.69 137 LYS B CA 1
ATOM 3666 C C . LYS B 1 137 ? -16.312 6.895 15.953 1 94.69 137 LYS B C 1
ATOM 3668 O O . LYS B 1 137 ? -16.828 6.625 14.867 1 94.69 137 LYS B O 1
ATOM 3673 N N . THR B 1 138 ? -16.922 7.539 16.906 1 95.25 138 THR B N 1
ATOM 3674 C CA . THR B 1 138 ? -18.266 8.078 16.672 1 95.25 138 THR B CA 1
ATOM 3675 C C . THR B 1 138 ? -18.25 9.086 15.523 1 95.25 138 THR B C 1
ATOM 3677 O O . THR B 1 138 ? -19.125 9.062 14.664 1 95.25 138 THR B O 1
ATOM 3680 N N . ILE B 1 139 ? -17.297 9.953 15.531 1 94.62 139 ILE B N 1
ATOM 3681 C CA . ILE B 1 139 ? -17.156 10.945 14.461 1 94.62 139 ILE B CA 1
ATOM 3682 C C . ILE B 1 139 ? -16.969 10.234 13.125 1 94.62 139 ILE B C 1
ATOM 3684 O O . ILE B 1 139 ? -17.578 10.609 12.125 1 94.62 139 ILE B O 1
ATOM 3688 N N . HIS B 1 140 ? -16.109 9.25 13.141 1 92.31 140 HIS B N 1
ATOM 3689 C CA . HIS B 1 140 ? -15.828 8.469 11.938 1 92.31 140 HIS B CA 1
ATOM 3690 C C . HIS B 1 140 ? -17.094 7.836 11.383 1 92.31 140 HIS B C 1
ATOM 3692 O O . HIS B 1 140 ? -17.297 7.805 10.164 1 92.31 140 HIS B O 1
ATOM 3698 N N . GLN B 1 141 ? -17.922 7.301 12.203 1 90.69 141 GLN B N 1
ATOM 3699 C CA . GLN B 1 141 ? -19.172 6.68 11.789 1 90.69 141 GLN B CA 1
ATOM 3700 C C . GLN B 1 141 ? -20.125 7.707 11.18 1 90.69 141 GLN B C 1
ATOM 3702 O O . GLN B 1 141 ? -20.844 7.402 10.234 1 90.69 141 GLN B O 1
ATOM 3707 N N . LEU B 1 142 ? -20.109 8.859 11.742 1 91 142 LEU B N 1
ATOM 3708 C CA . LEU B 1 142 ? -20.938 9.93 11.203 1 91 142 LEU B CA 1
ATOM 3709 C C . LEU B 1 142 ? -20.453 10.344 9.812 1 91 142 LEU B C 1
ATOM 3711 O O . LEU B 1 142 ? -21.266 10.586 8.914 1 91 142 LEU B O 1
ATOM 3715 N N . PHE B 1 143 ? -19.094 10.445 9.672 1 86.44 143 PHE B N 1
ATOM 3716 C CA . PHE B 1 143 ? -18.531 10.703 8.359 1 86.44 143 PHE B CA 1
ATOM 3717 C C . PHE B 1 143 ? -18.984 9.633 7.363 1 86.44 143 PHE B C 1
ATOM 3719 O O . PHE B 1 143 ? -19.344 9.945 6.227 1 86.44 143 PHE B O 1
ATOM 3726 N N . LYS B 1 144 ? -18.859 8.359 7.77 1 84.5 144 LYS B N 1
ATOM 3727 C CA . LYS B 1 144 ? -19.188 7.223 6.914 1 84.5 144 LYS B CA 1
ATOM 3728 C C . LYS B 1 144 ? -20.656 7.262 6.5 1 84.5 144 LYS B C 1
ATOM 3730 O O . LYS B 1 144 ? -21 6.871 5.383 1 84.5 144 LYS B O 1
ATOM 3735 N N . LYS B 1 145 ? -21.484 7.621 7.348 1 83.5 145 LYS B N 1
ATOM 3736 C CA . LYS B 1 145 ? -22.906 7.754 7.043 1 83.5 145 LYS B CA 1
ATOM 3737 C C . LYS B 1 145 ? -23.141 8.797 5.957 1 83.5 145 LYS B C 1
ATOM 3739 O O . LYS B 1 145 ? -23.984 8.609 5.078 1 83.5 145 LYS B O 1
ATOM 3744 N N . ASP B 1 146 ? -22.469 9.875 6.059 1 79.44 146 ASP B N 1
ATOM 3745 C CA . ASP B 1 146 ? -22.609 10.961 5.094 1 79.44 146 ASP B CA 1
ATOM 3746 C C . ASP B 1 146 ? -21.938 10.617 3.77 1 79.44 146 ASP B C 1
ATOM 3748 O O . ASP B 1 146 ? -22.406 11.008 2.701 1 79.44 146 ASP B O 1
ATOM 3752 N N . HIS B 1 147 ? -20.766 9.977 3.996 1 75.25 147 HIS B N 1
ATOM 3753 C CA . HIS B 1 147 ? -19.984 9.664 2.811 1 75.25 147 HIS B CA 1
ATOM 3754 C C . HIS B 1 147 ? -19.5 8.219 2.838 1 75.25 147 HIS B C 1
ATOM 3756 O O . HIS B 1 147 ? -18.297 7.961 2.951 1 75.25 147 HIS B O 1
ATOM 3762 N N . PRO B 1 148 ? -20.266 7.277 2.645 1 66.75 148 PRO B N 1
ATOM 3763 C CA . PRO B 1 148 ? -19.906 5.863 2.811 1 66.75 148 PRO B CA 1
ATOM 3764 C C . PRO B 1 148 ? -18.797 5.418 1.86 1 66.75 148 PRO B C 1
ATOM 3766 O O . PRO B 1 148 ? -18.016 4.527 2.195 1 66.75 148 PRO B O 1
ATOM 3769 N N . PHE B 1 149 ? -18.734 6.141 0.82 1 56.59 149 PHE B N 1
ATOM 3770 C CA . PHE B 1 149 ? -17.797 5.691 -0.195 1 56.59 149 PHE B CA 1
ATOM 3771 C C . PHE B 1 149 ? -16.453 6.414 -0.048 1 56.59 149 PHE B C 1
ATOM 3773 O O . PHE B 1 149 ? -15.43 5.93 -0.522 1 56.59 149 PHE B O 1
ATOM 3780 N N . LEU B 1 150 ? -16.453 7.496 0.64 1 52.12 150 LEU B N 1
ATOM 3781 C CA . LEU B 1 150 ? -15.25 8.312 0.777 1 52.12 150 LEU B CA 1
ATOM 3782 C C . LEU B 1 150 ? -14.508 7.969 2.064 1 52.12 150 LEU B C 1
ATOM 3784 O O . LEU B 1 150 ? -13.281 8.094 2.131 1 52.12 150 LEU B O 1
ATOM 3788 N N . THR B 1 151 ? -15.242 7.609 2.936 1 56.19 151 THR B N 1
ATOM 3789 C CA . THR B 1 151 ? -14.648 7.383 4.246 1 56.19 151 THR B CA 1
ATOM 3790 C C . THR B 1 151 ? -13.945 6.027 4.293 1 56.19 151 THR B C 1
ATOM 3792 O O . THR B 1 151 ? -14.57 4.988 4.074 1 56.19 151 THR B O 1
ATOM 3795 N N . LYS B 1 152 ? -12.672 6.156 4.324 1 63.81 152 LYS B N 1
ATOM 3796 C CA . LYS B 1 152 ? -11.812 4.977 4.324 1 63.81 152 LYS B CA 1
ATOM 3797 C C . LYS B 1 152 ? -10.938 4.938 5.57 1 63.81 152 LYS B C 1
ATOM 3799 O O . LYS B 1 152 ? -11.141 5.711 6.508 1 63.81 152 LYS B O 1
ATOM 3804 N N . SER B 1 153 ? -10.102 4.031 5.637 1 58.31 153 SER B N 1
ATOM 3805 C CA . SER B 1 153 ? -9.195 3.84 6.762 1 58.31 153 SER B CA 1
ATOM 3806 C C . SER B 1 153 ? -8.344 5.082 7 1 58.31 153 SER B C 1
ATOM 3808 O O . SER B 1 153 ? -7.934 5.352 8.133 1 58.31 153 SER B O 1
ATOM 3810 N N . GLU B 1 154 ? -8.32 5.859 6.004 1 63.62 154 GLU B N 1
ATOM 3811 C CA . GLU B 1 154 ? -7.5 7.059 6.09 1 63.62 154 GLU B CA 1
ATOM 3812 C C . GLU B 1 154 ? -8.172 8.133 6.945 1 63.62 154 GLU B C 1
ATOM 3814 O O . GLU B 1 154 ? -7.504 9.031 7.465 1 63.62 154 GLU B O 1
ATOM 3819 N N . ASP B 1 155 ? -9.414 7.926 7.211 1 79.19 155 ASP B N 1
ATOM 3820 C CA . ASP B 1 155 ? -10.18 8.961 7.902 1 79.19 155 ASP B CA 1
ATOM 3821 C C . ASP B 1 155 ? -9.969 8.883 9.414 1 79.19 155 ASP B C 1
ATOM 3823 O O . ASP B 1 155 ? -10.383 9.781 10.148 1 79.19 155 ASP B O 1
ATOM 3827 N N . VAL B 1 156 ? -9.289 7.867 9.766 1 85.94 156 VAL B N 1
ATOM 3828 C CA . VAL B 1 156 ? -9.031 7.734 11.195 1 85.94 156 VAL B CA 1
ATOM 3829 C C . VAL B 1 156 ? -8.289 8.969 11.703 1 85.94 156 VAL B C 1
ATOM 3831 O O . VAL B 1 156 ? -8.555 9.445 12.812 1 85.94 156 VAL B O 1
ATOM 3834 N N . THR B 1 157 ? -7.449 9.516 10.938 1 88.75 157 THR B N 1
ATOM 3835 C CA . THR B 1 157 ? -6.629 10.641 11.367 1 88.75 157 THR B CA 1
ATOM 3836 C C . THR B 1 157 ? -7.477 11.906 11.516 1 88.75 157 THR B C 1
ATOM 3838 O O . THR B 1 157 ? -7.383 12.602 12.523 1 88.75 157 THR B O 1
ATOM 3841 N N . THR B 1 158 ? -8.359 12.164 10.523 1 89.56 158 THR B N 1
ATOM 3842 C CA . THR B 1 158 ? -9.211 13.352 10.602 1 89.56 158 THR B CA 1
ATOM 3843 C C . THR B 1 158 ? -10.172 13.242 11.781 1 89.56 158 THR B C 1
ATOM 3845 O O . THR B 1 158 ? -10.445 14.234 12.453 1 89.56 158 THR B O 1
ATOM 3848 N N . ALA B 1 159 ? -10.633 12.016 12.023 1 93.44 159 ALA B N 1
ATOM 3849 C CA . ALA B 1 159 ? -11.547 11.789 13.141 1 93.44 159 ALA B CA 1
ATOM 3850 C C . ALA B 1 159 ? -10.859 12.078 14.477 1 93.44 159 ALA B C 1
ATOM 3852 O O . ALA B 1 159 ? -11.445 12.719 15.352 1 93.44 159 ALA B O 1
ATOM 3853 N N . VAL B 1 160 ? -9.617 11.641 14.594 1 93.62 160 VAL B N 1
ATOM 3854 C CA . VAL B 1 160 ? -8.898 11.828 15.852 1 93.62 160 VAL B CA 1
ATOM 3855 C C . VAL B 1 160 ? -8.562 13.305 16.031 1 93.62 160 VAL B C 1
ATOM 3857 O O . VAL B 1 160 ? -8.594 13.82 17.156 1 93.62 160 VAL B O 1
ATOM 3860 N N . PHE B 1 161 ? -8.258 14.023 14.945 1 90.5 161 PHE B N 1
ATOM 3861 C CA . PHE B 1 161 ? -8.031 15.461 15.023 1 90.5 161 PHE B CA 1
ATOM 3862 C C . PHE B 1 161 ? -9.227 16.172 15.648 1 90.5 161 PHE B C 1
ATOM 3864 O O . PHE B 1 161 ? -9.07 16.969 16.562 1 90.5 161 PHE B O 1
ATOM 3871 N N . LEU B 1 162 ? -10.352 15.82 15.188 1 93.56 162 LEU B N 1
ATOM 3872 C CA . LEU B 1 162 ? -11.562 16.469 15.656 1 93.56 162 LEU B CA 1
ATOM 3873 C C . LEU B 1 162 ? -11.891 16.047 17.094 1 93.56 162 LEU B C 1
ATOM 3875 O O . LEU B 1 162 ? -12.359 16.859 17.891 1 93.56 162 LEU B O 1
ATOM 3879 N N . ALA B 1 163 ? -11.625 14.789 17.359 1 95.31 163 ALA B N 1
ATOM 3880 C CA . ALA B 1 163 ? -11.945 14.242 18.688 1 95.31 163 ALA B CA 1
ATOM 3881 C C . ALA B 1 163 ? -11.102 14.898 19.766 1 95.31 163 ALA B C 1
ATOM 3883 O O . ALA B 1 163 ? -11.477 14.898 20.938 1 95.31 163 ALA B O 1
ATOM 3884 N N . ASN B 1 164 ? -9.961 15.445 19.391 1 91.56 164 ASN B N 1
ATOM 3885 C CA . ASN B 1 164 ? -9.078 16.109 20.344 1 91.56 164 ASN B CA 1
ATOM 3886 C C . ASN B 1 164 ? -9.609 17.484 20.734 1 91.56 164 ASN B C 1
ATOM 3888 O O . ASN B 1 164 ? -9.148 18.078 21.703 1 91.56 164 ASN B O 1
ATOM 3892 N N . LEU B 1 165 ? -10.57 17.984 19.984 1 89.81 165 LEU B N 1
ATOM 3893 C CA . LEU B 1 165 ? -11.156 19.281 20.328 1 89.81 165 LEU B CA 1
ATOM 3894 C C . LEU B 1 165 ? -11.945 19.188 21.625 1 89.81 165 LEU B C 1
ATOM 3896 O O . LEU B 1 165 ? -12.477 18.125 21.969 1 89.81 165 LEU B O 1
ATOM 3900 N N . PRO B 1 166 ? -12 20.312 22.297 1 88.5 166 PRO B N 1
ATOM 3901 C CA . PRO B 1 166 ? -12.75 20.312 23.562 1 88.5 166 PRO B CA 1
ATOM 3902 C C . PRO B 1 166 ? -14.25 20.094 23.359 1 88.5 166 PRO B C 1
ATOM 3904 O O . PRO B 1 166 ? -14.93 19.578 24.266 1 88.5 166 PRO B O 1
ATOM 3907 N N . GLU B 1 167 ? -14.812 20.453 22.203 1 89.19 167 GLU B N 1
ATOM 3908 C CA . GLU B 1 167 ? -16.219 20.219 21.906 1 89.19 167 GLU B CA 1
ATOM 3909 C C . GLU B 1 167 ? -16.562 18.734 21.969 1 89.19 167 GLU B C 1
ATOM 3911 O O . GLU B 1 167 ? -15.977 17.922 21.266 1 89.19 167 GLU B O 1
ATOM 3916 N N . GLU B 1 168 ? -17.547 18.375 22.781 1 90.31 168 GLU B N 1
ATOM 3917 C CA . GLU B 1 168 ? -17.875 16.969 23.016 1 90.31 168 GLU B CA 1
ATOM 3918 C C . GLU B 1 168 ? -19 16.5 22.109 1 90.31 168 GLU B C 1
ATOM 3920 O O . GLU B 1 168 ? -19.172 15.297 21.891 1 90.31 168 GLU B O 1
ATOM 3925 N N . ASN B 1 169 ? -19.734 17.453 21.578 1 94.38 169 ASN B N 1
ATOM 3926 C CA . ASN B 1 169 ? -20.828 17.094 20.703 1 94.38 169 ASN B CA 1
ATOM 3927 C C . ASN B 1 169 ? -20.328 16.625 19.344 1 94.38 169 ASN B C 1
ATOM 3929 O O . ASN B 1 169 ? -20.125 17.438 18.438 1 94.38 169 ASN B O 1
ATOM 3933 N N . THR B 1 170 ? -20.281 15.359 19.188 1 95.5 170 THR B N 1
ATOM 3934 C CA . THR B 1 170 ? -19.719 14.758 17.984 1 95.5 170 THR B CA 1
ATOM 3935 C C . THR B 1 170 ? -20.609 15.07 16.766 1 95.5 170 THR B C 1
ATOM 3937 O O . THR B 1 170 ? -20.109 15.25 15.656 1 95.5 170 THR B O 1
ATOM 3940 N N . THR B 1 171 ? -21.906 15.148 16.938 1 94.69 171 THR B N 1
ATOM 3941 C CA . THR B 1 171 ? -22.844 15.469 15.844 1 94.69 171 THR B CA 1
ATOM 3942 C C . THR B 1 171 ? -22.578 16.875 15.305 1 94.69 171 THR B C 1
ATOM 3944 O O . THR B 1 171 ? -22.594 17.078 14.086 1 94.69 171 THR B O 1
ATOM 3947 N N . GLU B 1 172 ? -22.344 17.734 16.25 1 94.81 172 GLU B N 1
ATOM 3948 C CA . GLU B 1 172 ? -22.047 19.109 15.844 1 94.81 172 GLU B CA 1
ATOM 3949 C C . GLU B 1 172 ? -20.734 19.188 15.062 1 94.81 172 GLU B C 1
ATOM 3951 O O . GLU B 1 172 ? -20.656 19.875 14.047 1 94.81 172 GLU B O 1
ATOM 3956 N N . LEU B 1 173 ? -19.734 18.547 15.57 1 95 173 LEU B N 1
ATOM 3957 C CA . LEU B 1 173 ? -18.438 18.516 14.891 1 95 173 LEU B CA 1
ATOM 3958 C C . LEU B 1 173 ? -18.578 17.953 13.477 1 95 173 LEU B C 1
ATOM 3960 O O . LEU B 1 173 ? -18.016 18.5 12.531 1 95 173 LEU B O 1
ATOM 3964 N N . ALA B 1 174 ? -19.328 16.859 13.344 1 93.94 174 ALA B N 1
ATOM 3965 C CA . ALA B 1 174 ? -19.547 16.219 12.047 1 93.94 174 ALA B CA 1
ATOM 3966 C C . ALA B 1 174 ? -20.328 17.141 11.109 1 93.94 174 ALA B C 1
ATOM 3968 O O . ALA B 1 174 ? -20.031 17.219 9.914 1 93.94 174 ALA B O 1
ATOM 3969 N N . GLU B 1 175 ? -21.297 17.859 11.641 1 95.12 175 GLU B N 1
ATOM 3970 C CA . GLU B 1 175 ? -22.125 18.75 10.844 1 95.12 175 GLU B CA 1
ATOM 3971 C C . GLU B 1 175 ? -21.312 19.938 10.312 1 95.12 175 GLU B C 1
ATOM 3973 O O . GLU B 1 175 ? -21.469 20.328 9.156 1 95.12 175 GLU B O 1
ATOM 3978 N N . VAL B 1 176 ? -20.531 20.516 11.195 1 96.25 176 VAL B N 1
ATOM 3979 C CA . VAL B 1 176 ? -19.688 21.625 10.789 1 96.25 176 VAL B CA 1
ATOM 3980 C C . VAL B 1 176 ? -18.719 21.172 9.711 1 96.25 176 VAL B C 1
ATOM 3982 O O . VAL B 1 176 ? -18.516 21.875 8.719 1 96.25 176 VAL B O 1
ATOM 3985 N N . THR B 1 177 ? -18.109 19.984 9.891 1 94.94 177 THR B N 1
ATOM 3986 C CA . THR B 1 177 ? -17.172 19.453 8.914 1 94.94 177 THR B CA 1
ATOM 3987 C C . THR B 1 177 ? -17.875 19.188 7.582 1 94.94 177 THR B C 1
ATOM 3989 O O . THR B 1 177 ? -17.328 19.484 6.516 1 94.94 177 THR B O 1
ATOM 3992 N N . GLU B 1 178 ? -19.062 18.609 7.656 1 94.31 178 GLU B N 1
ATOM 3993 C CA . GLU B 1 178 ? -19.844 18.344 6.457 1 94.31 178 GLU B CA 1
ATOM 3994 C C . GLU B 1 178 ? -20.188 19.641 5.723 1 94.31 178 GLU B C 1
ATOM 3996 O O . GLU B 1 178 ? -20.203 19.672 4.488 1 94.31 178 GLU B O 1
ATOM 4001 N N . TYR B 1 179 ? -20.484 20.641 6.488 1 96.06 179 TYR B N 1
ATOM 4002 C CA . TYR B 1 179 ? -20.719 21.953 5.898 1 96.06 179 TYR B CA 1
ATOM 4003 C C . TYR B 1 179 ? -19.531 22.406 5.047 1 96.06 179 TYR B C 1
ATOM 4005 O O . TYR B 1 179 ? -19.703 22.781 3.887 1 96.06 179 TYR B O 1
ATOM 4013 N N . TYR B 1 180 ? -18.391 22.391 5.617 1 96.62 180 TYR B N 1
ATOM 4014 C CA . TYR B 1 180 ? -17.203 22.797 4.891 1 96.62 180 TYR B CA 1
ATOM 4015 C C . TYR B 1 180 ? -16.953 21.891 3.689 1 96.62 180 TYR B C 1
ATOM 4017 O O . TYR B 1 180 ? -16.562 22.359 2.617 1 96.62 180 TYR B O 1
ATOM 4025 N N . PHE B 1 181 ? -17.172 20.531 3.902 1 93.94 181 PHE B N 1
ATOM 4026 C CA . PHE B 1 181 ? -17 19.578 2.822 1 93.94 181 PHE B CA 1
ATOM 4027 C C . PHE B 1 181 ? -17.875 19.938 1.626 1 93.94 181 PHE B C 1
ATOM 4029 O O . PHE B 1 181 ? -17.375 20.031 0.498 1 93.94 181 PHE B O 1
ATOM 4036 N N . GLN B 1 182 ? -19.094 20.234 1.857 1 95.38 182 GLN B N 1
ATOM 4037 C CA . GLN B 1 182 ? -20.062 20.516 0.796 1 95.38 182 GLN B CA 1
ATOM 4038 C C . GLN B 1 182 ? -19.797 21.875 0.157 1 95.38 182 GLN B C 1
ATOM 4040 O O . GLN B 1 182 ? -19.906 22.031 -1.062 1 95.38 182 GLN B O 1
ATOM 4045 N N . GLU B 1 183 ? -19.484 22.828 0.949 1 96.75 183 GLU B N 1
ATOM 4046 C CA . GLU B 1 183 ? -19.25 24.172 0.427 1 96.75 183 GLU B CA 1
ATOM 4047 C C . GLU B 1 183 ? -18.031 24.188 -0.489 1 96.75 183 GLU B C 1
ATOM 4049 O O . GLU B 1 183 ? -18.047 24.828 -1.544 1 96.75 183 GLU B O 1
ATOM 4054 N N . PHE B 1 184 ? -17 23.547 -0.034 1 96.56 184 PHE B N 1
ATOM 4055 C CA . PHE B 1 184 ? -15.805 23.516 -0.868 1 96.56 184 PHE B CA 1
ATOM 4056 C C . PHE B 1 184 ? -16.047 22.703 -2.129 1 96.56 184 PHE B C 1
ATOM 4058 O O . PHE B 1 184 ? -15.539 23.031 -3.201 1 96.56 184 PHE B O 1
ATOM 4065 N N . ALA B 1 185 ? -16.797 21.562 -1.984 1 93.62 185 ALA B N 1
ATOM 4066 C CA . ALA B 1 185 ? -17.172 20.797 -3.166 1 93.62 185 ALA B CA 1
ATOM 4067 C C . ALA B 1 185 ? -17.938 21.656 -4.164 1 93.62 185 ALA B C 1
ATOM 4069 O O . ALA B 1 185 ? -17.719 21.547 -5.375 1 93.62 185 ALA B O 1
ATOM 4070 N N . ALA B 1 186 ? -18.75 22.469 -3.67 1 93.94 186 ALA B N 1
ATOM 4071 C CA . ALA B 1 186 ? -19.562 23.359 -4.512 1 93.94 186 ALA B CA 1
ATOM 4072 C C . ALA B 1 186 ? -18.672 24.391 -5.211 1 93.94 186 ALA B C 1
ATOM 4074 O O . ALA B 1 186 ? -19.016 24.859 -6.297 1 93.94 186 ALA B O 1
ATOM 4075 N N . LYS B 1 187 ? -17.547 24.734 -4.578 1 94.19 187 LYS B N 1
ATOM 4076 C CA . LYS B 1 187 ? -16.609 25.703 -5.152 1 94.19 187 LYS B CA 1
ATOM 4077 C C . LYS B 1 187 ? -15.688 25.031 -6.164 1 94.19 187 LYS B C 1
ATOM 4079 O O . LYS B 1 187 ? -14.805 25.688 -6.734 1 94.19 187 LYS B O 1
ATOM 4084 N N . GLY B 1 188 ? -15.844 23.719 -6.309 1 92.06 188 GLY B N 1
ATOM 4085 C CA . GLY B 1 188 ? -15.109 23.062 -7.371 1 92.06 188 GLY B CA 1
ATOM 4086 C C . GLY B 1 188 ? -14.008 22.141 -6.855 1 92.06 188 GLY B C 1
ATOM 4087 O O . GLY B 1 188 ? -13.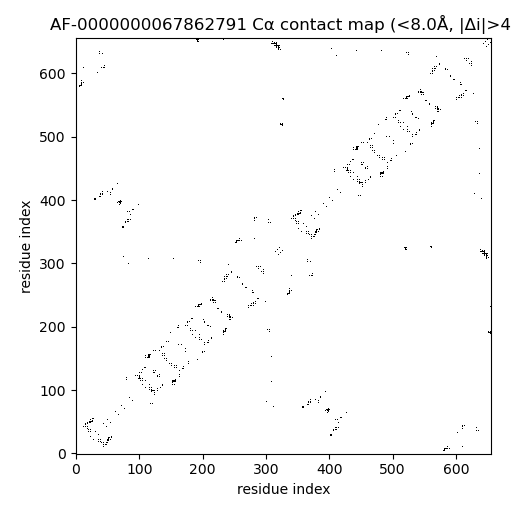305 21.516 -7.641 1 92.06 188 GLY B O 1
ATOM 4088 N N . PHE B 1 189 ? -13.836 22 -5.551 1 92.81 189 PHE B N 1
ATOM 4089 C CA . PHE B 1 189 ? -12.891 21.031 -5.008 1 92.81 189 PHE B CA 1
ATOM 4090 C C . PHE B 1 189 ? -13.367 19.609 -5.254 1 92.81 189 PHE B C 1
ATOM 4092 O O . PHE B 1 189 ? -14.555 19.297 -5.086 1 92.81 189 PHE B O 1
ATOM 4099 N N . ARG B 1 190 ? -12.484 18.766 -5.637 1 88.5 190 ARG B N 1
ATOM 4100 C CA . ARG B 1 190 ? -12.836 17.375 -5.902 1 88.5 190 ARG B CA 1
ATOM 4101 C C . ARG B 1 190 ? -13.156 16.641 -4.609 1 88.5 190 ARG B C 1
ATOM 4103 O O . ARG B 1 190 ? -12.438 16.766 -3.619 1 88.5 190 ARG B O 1
ATOM 4110 N N . LYS B 1 191 ? -14.195 15.883 -4.676 1 82.69 191 LYS B N 1
ATOM 4111 C CA . LYS B 1 191 ? -14.602 15.094 -3.518 1 82.69 191 LYS B CA 1
ATOM 4112 C C . LYS B 1 191 ? -13.664 13.898 -3.316 1 82.69 191 LYS B C 1
ATOM 4114 O O . LYS B 1 191 ? -13.672 12.961 -4.109 1 82.69 191 LYS B O 1
ATOM 4119 N N . ASN B 1 192 ? -12.883 14.031 -2.303 1 80.19 192 ASN B N 1
ATOM 4120 C CA . ASN B 1 192 ? -11.938 12.969 -1.951 1 80.19 192 ASN B CA 1
ATOM 4121 C C . ASN B 1 192 ? -11.398 13.148 -0.536 1 80.19 192 ASN B C 1
ATOM 4123 O O . ASN B 1 192 ? -11.914 13.961 0.233 1 80.19 192 ASN B O 1
ATOM 4127 N N . ASP B 1 193 ? -10.398 12.391 -0.151 1 76.56 193 ASP B N 1
ATOM 4128 C CA . ASP B 1 193 ? -9.844 12.438 1.197 1 76.56 193 ASP B CA 1
ATOM 4129 C C . ASP B 1 193 ? -9.195 13.789 1.483 1 76.56 193 ASP B C 1
ATOM 4131 O O . ASP B 1 193 ? -9.242 14.281 2.615 1 76.56 193 ASP B O 1
ATOM 4135 N N . SER B 1 194 ? -8.57 14.383 0.461 1 83.5 194 SER B N 1
ATOM 4136 C CA . SER B 1 194 ? -7.941 15.688 0.63 1 83.5 194 SER B CA 1
ATOM 4137 C C . SER B 1 194 ? -8.969 16.766 0.986 1 83.5 194 SER B C 1
ATOM 4139 O O . SER B 1 194 ? -8.688 17.656 1.792 1 83.5 194 SER B O 1
ATOM 4141 N N . LEU B 1 195 ? -10.109 16.594 0.356 1 90.12 195 LEU B N 1
ATOM 4142 C CA . LEU B 1 195 ? -11.18 17.531 0.675 1 90.12 195 LEU B CA 1
ATOM 4143 C C . LEU B 1 195 ? -11.656 17.344 2.113 1 90.12 195 LEU B C 1
ATOM 4145 O O . LEU B 1 195 ? -11.992 18.328 2.789 1 90.12 195 LEU B O 1
ATOM 4149 N N . GLN B 1 196 ? -11.711 16.062 2.525 1 87.75 196 GLN B N 1
ATOM 4150 C CA . GLN B 1 196 ? -12.07 15.773 3.91 1 87.75 196 GLN B CA 1
ATOM 4151 C C . GLN B 1 196 ? -11.078 16.422 4.875 1 87.75 196 GLN B C 1
ATOM 4153 O O . GLN B 1 196 ? -11.477 16.953 5.918 1 87.75 196 GLN B O 1
ATOM 4158 N N . PHE B 1 197 ? -9.812 16.391 4.562 1 87.19 197 PHE B N 1
ATOM 4159 C CA . PHE B 1 197 ? -8.781 17.016 5.387 1 87.19 197 PHE B CA 1
ATOM 4160 C C . PHE B 1 197 ? -8.961 18.531 5.406 1 87.19 197 PHE B C 1
ATOM 4162 O O . PHE B 1 197 ? -8.781 19.172 6.445 1 87.19 197 PHE B O 1
ATOM 4169 N N . LEU B 1 198 ? -9.266 19.078 4.242 1 92.75 198 LEU B N 1
ATOM 4170 C CA . LEU B 1 198 ? -9.516 20.516 4.18 1 92.75 198 LEU B CA 1
ATOM 4171 C C . LEU B 1 198 ? -10.719 20.906 5.031 1 92.75 198 LEU B C 1
ATOM 4173 O O . LEU B 1 198 ? -10.672 21.891 5.777 1 92.75 198 LEU B O 1
ATOM 4177 N N . ALA B 1 199 ? -11.781 20.141 4.867 1 93.56 199 ALA B N 1
ATOM 4178 C CA . ALA B 1 199 ? -12.992 20.375 5.66 1 93.56 199 ALA B CA 1
ATOM 4179 C C . ALA B 1 199 ? -12.695 20.281 7.152 1 93.56 199 ALA B C 1
ATOM 4181 O O . ALA B 1 199 ? -13.148 21.109 7.938 1 93.56 199 ALA B O 1
ATOM 4182 N N . THR B 1 200 ? -11.93 19.25 7.531 1 91.69 200 THR B N 1
ATOM 4183 C CA . THR B 1 200 ? -11.523 19.062 8.922 1 91.69 200 THR B CA 1
ATOM 4184 C C . THR B 1 200 ? -10.711 20.25 9.414 1 91.69 200 THR B C 1
ATOM 4186 O O . THR B 1 200 ? -10.883 20.703 10.547 1 91.69 200 THR B O 1
ATOM 4189 N N . THR B 1 201 ? -9.844 20.766 8.555 1 91.88 201 THR B N 1
ATOM 4190 C CA . THR B 1 201 ? -9.039 21.938 8.883 1 91.88 201 THR B CA 1
ATOM 4191 C C . THR B 1 201 ? -9.938 23.125 9.211 1 91.88 201 THR B C 1
ATOM 4193 O O . THR B 1 201 ? -9.672 23.875 10.164 1 91.88 201 THR B O 1
ATOM 4196 N N . GLY B 1 202 ? -10.984 23.312 8.438 1 93.19 202 GLY B N 1
ATOM 4197 C CA . GLY B 1 202 ? -11.938 24.375 8.734 1 93.19 202 GLY B CA 1
ATOM 4198 C C . GLY B 1 202 ? -12.555 24.25 10.109 1 93.19 202 GLY B C 1
ATOM 4199 O O . GLY B 1 202 ? -12.664 25.234 10.844 1 93.19 202 GLY B O 1
ATOM 4200 N N . THR B 1 203 ? -12.969 23.031 10.438 1 93.62 203 THR B N 1
ATOM 4201 C CA . THR B 1 203 ? -13.57 22.766 11.734 1 93.62 203 THR B CA 1
ATOM 4202 C C . THR B 1 203 ? -12.57 23 12.859 1 93.62 203 THR B C 1
ATOM 4204 O O . THR B 1 203 ? -12.914 23.562 13.898 1 93.62 203 THR B O 1
ATOM 4207 N N . LEU B 1 204 ? -11.344 22.672 12.633 1 89.62 204 LEU B N 1
ATOM 4208 C CA . LEU B 1 204 ? -10.297 22.844 13.633 1 89.62 204 LEU B CA 1
ATOM 4209 C C . LEU B 1 204 ? -10.008 24.328 13.867 1 89.62 204 LEU B C 1
ATOM 4211 O O . LEU B 1 204 ? -9.766 24.75 15 1 89.62 204 LEU B O 1
ATOM 4215 N N . LEU B 1 205 ? -10.078 25.094 12.836 1 87.94 205 LEU B N 1
ATOM 4216 C CA . LEU B 1 205 ? -9.68 26.484 12.891 1 87.94 205 LEU B CA 1
ATOM 4217 C C . LEU B 1 205 ? -10.812 27.344 13.453 1 87.94 205 LEU B C 1
ATOM 4219 O O . LEU B 1 205 ? -10.57 28.266 14.25 1 87.94 205 LEU B O 1
ATOM 4223 N N . TYR B 1 206 ? -12.055 27.031 13.039 1 88.38 206 TYR B N 1
ATOM 4224 C CA . TYR B 1 206 ? -13.141 27.953 13.344 1 88.38 206 TYR B CA 1
ATOM 4225 C C . TYR B 1 206 ? -14.109 27.344 14.344 1 88.38 206 TYR B C 1
ATOM 4227 O O . TYR B 1 206 ? -14.797 28.062 15.07 1 88.38 206 TYR B O 1
ATOM 4235 N N . GLY B 1 207 ? -14.281 26.047 14.359 1 88.88 207 GLY B N 1
ATOM 4236 C CA . GLY B 1 207 ? -15.148 25.344 15.289 1 88.88 207 GLY B CA 1
ATOM 4237 C C . GLY B 1 207 ? -16.625 25.5 14.969 1 88.88 207 GLY B C 1
ATOM 4238 O O . GLY B 1 207 ? -17.469 24.875 15.594 1 88.88 207 GLY B O 1
ATOM 4239 N N . GLU B 1 208 ? -16.938 26.359 14.078 1 93 208 GLU B N 1
ATOM 4240 C CA . GLU B 1 208 ? -18.312 26.609 13.641 1 93 208 GLU B CA 1
ATOM 4241 C C . GLU B 1 208 ? -18.359 26.906 12.148 1 93 208 GLU B C 1
ATOM 4243 O O . GLU B 1 208 ? -17.328 27.094 11.508 1 93 208 GLU B O 1
ATOM 4248 N N . LYS B 1 209 ? -19.547 26.797 11.664 1 95.56 209 LYS B N 1
ATOM 4249 C CA . LYS B 1 209 ? -19.75 27.141 10.266 1 95.56 209 LYS B CA 1
ATOM 4250 C C . LYS B 1 209 ? -19.406 28.609 10.008 1 95.56 209 LYS B C 1
ATOM 4252 O O . LYS B 1 209 ? -19.922 29.5 10.695 1 95.56 209 LYS B O 1
ATOM 4257 N N . ASP B 1 210 ? -18.547 28.828 9.102 1 94.88 210 ASP B N 1
ATOM 4258 C CA . ASP B 1 210 ? -18.141 30.203 8.781 1 94.88 210 ASP B CA 1
ATOM 4259 C C . ASP B 1 210 ? -17.891 30.359 7.285 1 94.88 210 ASP B C 1
ATOM 4261 O O . ASP B 1 210 ? -16.906 29.844 6.754 1 94.88 210 ASP B O 1
ATOM 4265 N N . SER B 1 211 ? -18.688 31.062 6.652 1 94.19 211 SER B N 1
ATOM 4266 C CA . SER B 1 211 ? -18.578 31.281 5.211 1 94.19 211 SER B CA 1
ATOM 4267 C C . SER B 1 211 ? -17.344 32.094 4.867 1 94.19 211 SER B C 1
ATOM 4269 O O . SER B 1 211 ? -16.875 32.094 3.727 1 94.19 211 SER B O 1
ATOM 4271 N N . LYS B 1 212 ? -16.844 32.844 5.883 1 92.94 212 LYS B N 1
ATOM 4272 C CA . LYS B 1 212 ? -15.633 33.625 5.668 1 92.94 212 LYS B CA 1
ATOM 4273 C C . LYS B 1 212 ? -14.453 32.719 5.305 1 92.94 212 LYS B C 1
ATOM 4275 O O . LYS B 1 212 ? -13.609 33.094 4.484 1 92.94 212 LYS B O 1
ATOM 4280 N N . PHE B 1 213 ? -14.438 31.609 5.934 1 94.38 213 PHE B N 1
ATOM 4281 C CA . PHE B 1 213 ? -13.375 30.656 5.637 1 94.38 213 PHE B CA 1
ATOM 4282 C C . PHE B 1 213 ? -13.453 30.188 4.184 1 94.38 213 PHE B C 1
ATOM 4284 O O . PHE B 1 213 ? -12.43 30.078 3.508 1 94.38 213 PHE B O 1
ATOM 4291 N N . ILE B 1 214 ? -14.648 29.953 3.672 1 96.5 214 ILE B N 1
ATOM 4292 C CA . ILE B 1 214 ? -14.859 29.516 2.293 1 96.5 214 ILE B CA 1
ATOM 4293 C C . ILE B 1 214 ? -14.32 30.578 1.334 1 96.5 214 ILE B C 1
ATOM 4295 O O . ILE B 1 214 ? -13.617 30.25 0.374 1 96.5 214 ILE B O 1
ATOM 4299 N N . ARG B 1 215 ? -14.617 31.766 1.635 1 95.31 215 ARG B N 1
ATOM 4300 C CA . ARG B 1 215 ? -14.211 32.875 0.781 1 95.31 215 ARG B CA 1
ATOM 4301 C C . ARG B 1 215 ? -12.695 33.062 0.799 1 95.31 215 ARG B C 1
ATOM 4303 O O . ARG B 1 215 ? -12.086 33.312 -0.238 1 95.31 215 ARG B O 1
ATOM 4310 N N . ARG B 1 216 ? -12.164 32.938 1.994 1 94.75 216 ARG B N 1
ATOM 4311 C CA . ARG B 1 216 ? -10.719 33.094 2.131 1 94.75 216 ARG B CA 1
ATOM 4312 C C . ARG B 1 216 ? -9.969 32.031 1.332 1 94.75 216 ARG B C 1
ATOM 4314 O O . ARG B 1 216 ? -8.969 32.344 0.675 1 94.75 216 ARG B O 1
ATOM 4321 N N . VAL B 1 217 ? -10.453 30.797 1.434 1 96.56 217 VAL B N 1
ATOM 4322 C CA . VAL B 1 217 ? -9.82 29.719 0.7 1 96.56 217 VAL B CA 1
ATOM 4323 C C . VAL B 1 217 ? -9.984 29.938 -0.802 1 96.56 217 VAL B C 1
ATOM 4325 O O . VAL B 1 217 ? -9.047 29.734 -1.572 1 96.56 217 VAL B O 1
ATOM 4328 N N . ASP B 1 218 ? -11.141 30.344 -1.186 1 95.94 218 ASP B N 1
ATOM 4329 C CA . ASP B 1 218 ? -11.414 30.625 -2.592 1 95.94 218 ASP B CA 1
ATOM 4330 C C . ASP B 1 218 ? -10.484 31.719 -3.123 1 95.94 218 ASP B C 1
ATOM 4332 O O . ASP B 1 218 ? -10 31.641 -4.258 1 95.94 218 ASP B O 1
ATOM 4336 N N . ASN B 1 219 ? -10.266 32.719 -2.346 1 95.81 219 ASN B N 1
ATOM 4337 C CA . ASN B 1 219 ? -9.367 33.812 -2.725 1 95.81 219 ASN B CA 1
ATOM 4338 C C . ASN B 1 219 ? -7.934 33.312 -2.914 1 95.81 219 ASN B C 1
ATOM 4340 O O . ASN B 1 219 ? -7.246 33.75 -3.844 1 95.81 219 ASN B O 1
ATOM 4344 N N . ILE B 1 220 ? -7.52 32.5 -1.997 1 96.31 220 ILE B N 1
ATOM 4345 C CA . ILE B 1 220 ? -6.172 31.953 -2.086 1 96.31 220 ILE B CA 1
ATOM 4346 C C . ILE B 1 220 ? -6.039 31.109 -3.348 1 96.31 220 ILE B C 1
ATOM 4348 O O . ILE B 1 220 ? -5.02 31.172 -4.039 1 96.31 220 ILE B O 1
ATOM 4352 N N . VAL B 1 221 ? -7.051 30.281 -3.645 1 96.69 221 VAL B N 1
ATOM 4353 C CA . VAL B 1 221 ? -7.047 29.422 -4.832 1 96.69 221 VAL B CA 1
ATOM 4354 C C . VAL B 1 221 ? -6.934 30.297 -6.086 1 96.69 221 VAL B C 1
ATOM 4356 O O . VAL B 1 221 ? -6.156 29.984 -6.992 1 96.69 221 VAL B O 1
ATOM 4359 N N . GLU B 1 222 ? -7.664 31.359 -6.148 1 95.5 222 GLU B N 1
ATOM 4360 C CA . GLU B 1 222 ? -7.637 32.281 -7.285 1 95.5 222 GLU B CA 1
ATOM 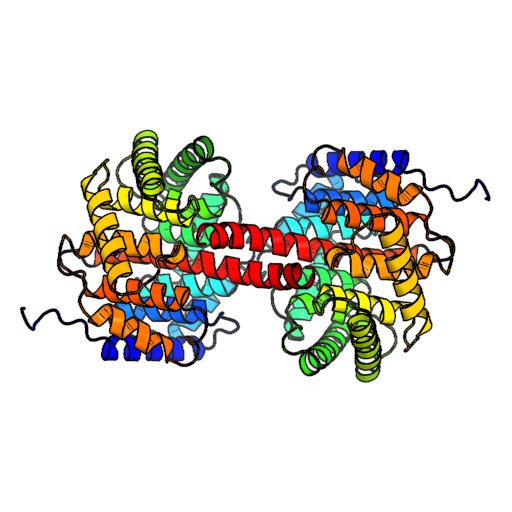4361 C C . GLU B 1 222 ? -6.27 32.938 -7.422 1 95.5 222 GLU B C 1
ATOM 4363 O O . GLU B 1 222 ? -5.766 33.094 -8.539 1 95.5 222 GLU B O 1
ATOM 4368 N N . GLU B 1 223 ? -5.719 33.344 -6.305 1 95.75 223 GLU B N 1
ATOM 4369 C CA . GLU B 1 223 ? -4.395 33.938 -6.332 1 95.75 223 GLU B CA 1
ATOM 4370 C C . GLU B 1 223 ? -3.342 32.969 -6.855 1 95.75 223 GLU B C 1
ATOM 4372 O O . GLU B 1 223 ? -2.451 33.375 -7.613 1 95.75 223 GLU B O 1
ATOM 4377 N N . LEU B 1 224 ? -3.443 31.766 -6.359 1 96.44 224 LEU B N 1
ATOM 4378 C CA . LEU B 1 224 ? -2.514 30.734 -6.828 1 96.44 224 LEU B CA 1
ATOM 4379 C C . LEU B 1 224 ? -2.666 30.516 -8.328 1 96.44 224 LEU B C 1
ATOM 4381 O O . LEU B 1 224 ? -1.672 30.406 -9.055 1 96.44 224 LEU B O 1
ATOM 4385 N N . ARG B 1 225 ? -3.873 30.5 -8.812 1 94.94 225 ARG B N 1
ATOM 4386 C CA . ARG B 1 225 ? -4.141 30.312 -10.242 1 94.94 225 ARG B CA 1
ATOM 4387 C C . ARG B 1 225 ? -3.564 31.469 -11.055 1 94.94 225 ARG B C 1
ATOM 4389 O O . ARG B 1 225 ? -2.996 31.25 -12.133 1 94.94 225 ARG B O 1
ATOM 4396 N N . GLN B 1 226 ? -3.693 32.625 -10.602 1 95.12 226 GLN B N 1
ATOM 4397 C CA . GLN B 1 226 ? -3.182 33.812 -11.281 1 95.12 226 GLN B CA 1
ATOM 4398 C C . GLN B 1 226 ? -1.66 33.781 -11.383 1 95.12 226 GLN B C 1
ATOM 4400 O O . GLN B 1 226 ? -1.083 34.312 -12.328 1 95.12 226 GLN B O 1
ATOM 4405 N N . LYS B 1 227 ? -1.096 33.125 -10.445 1 94.06 227 LYS B N 1
ATOM 4406 C CA . LYS B 1 227 ? 0.361 33.031 -10.414 1 94.06 227 LYS B CA 1
ATOM 4407 C C . LYS B 1 227 ? 0.846 31.797 -11.18 1 94.06 227 LYS B C 1
ATOM 4409 O O . LYS B 1 227 ? 2.039 31.484 -11.172 1 94.06 227 LYS B O 1
ATOM 4414 N N . GLY B 1 228 ? -0.114 31.109 -11.766 1 92.5 228 GLY B N 1
ATOM 4415 C CA . GLY B 1 228 ? 0.222 29.984 -12.625 1 92.5 228 GLY B CA 1
ATOM 4416 C C . GLY B 1 228 ? 0.338 28.672 -11.875 1 92.5 228 GLY B C 1
ATOM 4417 O O . GLY B 1 228 ? 0.91 27.719 -12.391 1 92.5 228 GLY B O 1
ATOM 4418 N N . ILE B 1 229 ? -0.146 28.609 -10.672 1 93.69 229 ILE B N 1
ATOM 4419 C CA . ILE B 1 229 ? -0.08 27.391 -9.875 1 93.69 229 ILE B CA 1
ATOM 4420 C C . ILE B 1 229 ? -1.397 26.625 -9.984 1 93.69 229 ILE B C 1
ATOM 4422 O O . ILE B 1 229 ? -2.461 27.172 -9.672 1 93.69 229 ILE B O 1
ATOM 4426 N N . LYS B 1 230 ? -1.327 25.438 -10.469 1 91.94 230 LYS B N 1
ATOM 4427 C CA . LYS B 1 230 ? -2.506 24.578 -10.555 1 91.94 230 LYS B CA 1
ATOM 4428 C C . LYS B 1 230 ? -2.785 23.891 -9.219 1 91.94 230 LYS B C 1
ATOM 4430 O O . LYS B 1 230 ? -1.93 23.172 -8.695 1 91.94 230 LYS B O 1
ATOM 4435 N N . VAL B 1 231 ? -3.93 24.078 -8.703 1 93.06 231 VAL B N 1
ATOM 4436 C CA . VAL B 1 231 ? -4.316 23.516 -7.418 1 93.06 231 VAL B CA 1
ATOM 4437 C C . VAL B 1 231 ? -4.754 22.062 -7.602 1 93.06 231 VAL B C 1
ATOM 4439 O O . VAL B 1 231 ? -5.59 21.766 -8.461 1 93.06 231 VAL B O 1
ATOM 4442 N N . LYS B 1 232 ? -4.121 21.203 -6.812 1 87.56 232 LYS B N 1
ATOM 4443 C CA . LYS B 1 232 ? -4.422 19.781 -6.797 1 87.56 232 LYS B CA 1
ATOM 4444 C C . LYS B 1 232 ? -4.832 19.312 -5.402 1 87.56 232 LYS B C 1
ATOM 4446 O O . LYS B 1 232 ? -4.547 19.984 -4.41 1 87.56 232 LYS B O 1
ATOM 4451 N N . PRO B 1 233 ? -5.496 18.141 -5.242 1 84.5 233 PRO B N 1
ATOM 4452 C CA . PRO B 1 233 ? -5.984 17.656 -3.947 1 84.5 233 PRO B CA 1
ATOM 4453 C C . PRO B 1 233 ? -4.891 17.625 -2.883 1 84.5 233 PRO B C 1
ATOM 4455 O O . PRO B 1 233 ? -5.137 17.969 -1.726 1 84.5 233 PRO B O 1
ATOM 4458 N N . ILE B 1 234 ? -3.709 17.312 -3.246 1 82.94 234 ILE B N 1
ATOM 4459 C CA . ILE B 1 234 ? -2.598 17.219 -2.309 1 82.94 234 ILE B CA 1
ATOM 4460 C C . ILE B 1 234 ? -2.322 18.578 -1.679 1 82.94 234 ILE B C 1
ATOM 4462 O O . ILE B 1 234 ? -1.676 18.672 -0.632 1 82.94 234 ILE B O 1
ATOM 4466 N N . HIS B 1 235 ? -2.906 19.703 -2.234 1 92.62 235 HIS B N 1
ATOM 4467 C CA . HIS B 1 235 ? -2.658 21.062 -1.766 1 92.62 235 HIS B CA 1
ATOM 4468 C C . HIS B 1 235 ? -3.77 21.547 -0.837 1 92.62 235 HIS B C 1
ATOM 4470 O O . HIS B 1 235 ? -3.619 22.547 -0.147 1 92.62 235 HIS B O 1
ATOM 4476 N N . TYR B 1 236 ? -4.883 20.828 -0.776 1 92 236 TYR B N 1
ATOM 4477 C CA . TYR B 1 236 ? -6.129 21.344 -0.21 1 92 236 TYR B CA 1
ATOM 4478 C C . TYR B 1 236 ? -5.934 21.781 1.235 1 92 236 TYR B C 1
ATOM 4480 O O . TYR B 1 236 ? -6.223 22.922 1.586 1 92 236 TYR B O 1
ATOM 4488 N N . SER B 1 237 ? -5.367 20.906 2.033 1 88 237 SER B N 1
ATOM 4489 C CA . SER B 1 237 ? -5.23 21.203 3.455 1 88 237 SER B CA 1
ATOM 4490 C C . SER B 1 237 ? -4.289 22.375 3.691 1 88 237 SER B C 1
ATOM 4492 O O . SER B 1 237 ? -4.574 23.25 4.504 1 88 237 SER B O 1
ATOM 4494 N N . SER B 1 238 ? -3.162 22.406 2.969 1 90.44 238 SER B N 1
ATOM 4495 C CA . SER B 1 238 ? -2.195 23.484 3.115 1 90.44 238 SER B CA 1
ATOM 4496 C C . SER B 1 238 ? -2.787 24.812 2.68 1 90.44 238 SER B C 1
ATOM 4498 O O . SER B 1 238 ? -2.492 25.859 3.271 1 90.44 238 SER B O 1
ATOM 4500 N N . ILE B 1 239 ? -3.604 24.734 1.672 1 94.12 239 ILE B N 1
ATOM 4501 C CA . ILE B 1 239 ? -4.254 25.953 1.172 1 94.12 239 ILE B CA 1
ATOM 4502 C C . ILE B 1 239 ? -5.219 26.484 2.223 1 94.12 239 ILE B C 1
ATOM 4504 O O . ILE B 1 239 ? -5.316 27.703 2.424 1 94.12 239 ILE B O 1
ATOM 4508 N N . GLY B 1 240 ? -5.969 25.609 2.863 1 93.69 240 GLY B N 1
ATOM 4509 C CA . GLY B 1 240 ? -6.844 26.031 3.943 1 93.69 240 GLY B CA 1
ATOM 4510 C C . GLY B 1 240 ? -6.109 26.734 5.066 1 93.69 240 GLY B C 1
ATOM 4511 O O . GLY B 1 240 ? -6.543 27.797 5.531 1 93.69 240 GLY B O 1
ATOM 4512 N N . ILE B 1 241 ? -4.988 26.203 5.453 1 90.94 241 ILE B N 1
ATOM 4513 C CA . ILE B 1 241 ? -4.203 26.797 6.531 1 90.94 241 ILE B CA 1
ATOM 4514 C C . ILE B 1 241 ? -3.582 28.109 6.07 1 90.94 241 ILE B C 1
ATOM 4516 O O . ILE B 1 241 ? -3.566 29.094 6.812 1 90.94 241 ILE B O 1
ATOM 4520 N N . LEU B 1 242 ? -3.107 28.094 4.828 1 92.12 242 LEU B N 1
ATOM 4521 C CA . LEU B 1 242 ? -2.541 29.312 4.25 1 92.12 242 LEU B CA 1
ATOM 4522 C C . LEU B 1 242 ? -3.572 30.438 4.234 1 92.12 242 LEU B C 1
ATOM 4524 O O . LEU B 1 242 ? -3.256 31.578 4.57 1 92.12 242 LEU B O 1
ATOM 4528 N N . ALA B 1 243 ? -4.785 30.109 3.834 1 92.81 243 ALA B N 1
ATOM 4529 C CA . ALA B 1 243 ? -5.863 31.094 3.793 1 92.81 243 ALA B CA 1
ATOM 4530 C C . ALA B 1 243 ? -6.102 31.703 5.172 1 92.81 243 ALA B C 1
ATOM 4532 O O . ALA B 1 243 ? -6.348 32.906 5.293 1 92.81 243 ALA B O 1
ATOM 4533 N N . PHE B 1 244 ? -6.055 30.891 6.148 1 89.12 244 PHE B N 1
ATOM 4534 C CA . PHE B 1 244 ? -6.285 31.344 7.516 1 89.12 244 PHE B CA 1
ATOM 4535 C C . PHE B 1 244 ? -5.16 32.25 7.977 1 89.12 244 PHE B C 1
ATOM 4537 O O . PHE B 1 244 ? -5.414 33.344 8.531 1 89.12 244 PHE B O 1
ATOM 4544 N N . VAL B 1 245 ? -3.908 31.938 7.727 1 87.44 245 VAL B N 1
ATOM 4545 C CA . VAL B 1 245 ? -2.756 32.656 8.258 1 87.44 245 VAL B CA 1
ATOM 4546 C C . VAL B 1 245 ? -2.58 33.969 7.5 1 87.44 245 VAL B C 1
ATOM 4548 O O . VAL B 1 245 ? -2.154 34.969 8.078 1 87.44 245 VAL B O 1
ATOM 4551 N N . MET B 1 246 ? -2.889 33.969 6.246 1 88.56 246 MET B N 1
ATOM 4552 C CA . MET B 1 246 ? -2.715 35.188 5.445 1 88.56 246 MET B CA 1
ATOM 4553 C C . MET B 1 246 ? -3.748 36.25 5.82 1 88.56 246 MET B C 1
ATOM 4555 O O . MET B 1 246 ? -3.484 37.438 5.707 1 88.56 246 MET B O 1
ATOM 4559 N N . ASP B 1 247 ? -4.859 35.75 6.281 1 85.69 247 ASP B N 1
ATOM 4560 C CA . ASP B 1 247 ? -5.906 36.625 6.773 1 85.69 247 ASP B CA 1
ATOM 4561 C C . ASP B 1 247 ? -6.105 37.812 5.832 1 85.69 247 ASP B C 1
ATOM 4563 O O . ASP B 1 247 ? -6.059 38.969 6.262 1 85.69 247 ASP B O 1
ATOM 4567 N N . GLY B 1 248 ? -6.223 37.562 4.574 1 84.62 248 GLY B N 1
ATOM 4568 C CA . GLY B 1 248 ? -6.527 38.594 3.605 1 84.62 248 GLY B CA 1
ATOM 4569 C C . GLY B 1 248 ? -5.285 39.188 2.957 1 84.62 248 GLY B C 1
ATOM 4570 O O . GLY B 1 248 ? -5.379 39.875 1.936 1 84.62 248 GLY B O 1
ATOM 4571 N N . ARG B 1 249 ? -4.07 38.906 3.523 1 88.38 249 ARG B N 1
ATOM 4572 C CA . ARG B 1 249 ? -2.84 39.375 2.891 1 88.38 249 ARG B CA 1
ATOM 4573 C C . ARG B 1 249 ? -2.594 38.625 1.575 1 88.38 249 ARG B C 1
ATOM 4575 O O . ARG B 1 249 ? -3.053 37.5 1.391 1 88.38 249 ARG B O 1
ATOM 4582 N N . LYS B 1 250 ? -1.908 39.281 0.699 1 89.44 250 LYS B N 1
ATOM 4583 C CA . LYS B 1 250 ? -1.604 38.688 -0.601 1 89.44 250 LYS B CA 1
ATOM 4584 C C . LYS B 1 250 ? -0.368 37.812 -0.525 1 89.44 250 LYS B C 1
ATOM 4586 O O . LYS B 1 250 ? 0.556 38.062 0.243 1 89.44 250 LYS B O 1
ATOM 4591 N N . ILE B 1 251 ? -0.416 36.781 -1.328 1 90.31 251 ILE B N 1
ATOM 4592 C CA . ILE B 1 251 ? 0.74 35.906 -1.45 1 90.31 251 ILE B CA 1
ATOM 4593 C C . ILE B 1 251 ? 1.852 36.625 -2.221 1 90.31 251 ILE B C 1
ATOM 4595 O O . ILE B 1 251 ? 1.634 37.094 -3.332 1 90.31 251 ILE B O 1
ATOM 4599 N N . ASP B 1 252 ? 2.938 36.781 -1.666 1 88.44 252 ASP B N 1
ATOM 4600 C CA . ASP B 1 252 ? 4.035 37.469 -2.332 1 88.44 252 ASP B CA 1
ATOM 4601 C C . ASP B 1 252 ? 4.773 36.531 -3.295 1 88.44 252 ASP B C 1
ATOM 4603 O O . ASP B 1 252 ? 4.375 35.375 -3.477 1 88.44 252 ASP B O 1
ATOM 4607 N N . SER B 1 253 ? 5.836 37.094 -4 1 89.88 253 SER B N 1
ATOM 4608 C CA . SER B 1 253 ? 6.562 36.344 -5.02 1 89.88 253 SER B CA 1
ATOM 4609 C C . SER B 1 253 ? 7.422 35.25 -4.395 1 89.88 253 SER B C 1
ATOM 4611 O O . SER B 1 253 ? 7.898 34.344 -5.094 1 89.88 253 SER B O 1
ATOM 4613 N N . GLY B 1 254 ? 7.531 35.312 -3.117 1 90.12 254 GLY B N 1
ATOM 4614 C CA . GLY B 1 254 ? 8.367 34.375 -2.412 1 90.12 254 GLY B CA 1
ATOM 4615 C C . GLY B 1 254 ? 7.914 32.938 -2.6 1 90.12 254 GLY B C 1
ATOM 4616 O O . GLY B 1 254 ? 8.742 32.031 -2.682 1 90.12 254 GLY B O 1
ATOM 4617 N N . LEU B 1 255 ? 6.586 32.688 -2.607 1 93.06 255 LEU B N 1
ATOM 4618 C CA . LEU B 1 255 ? 6.066 31.344 -2.781 1 93.06 255 LEU B CA 1
ATOM 4619 C C . LEU B 1 255 ? 6.422 30.797 -4.16 1 93.06 255 LEU B C 1
ATOM 4621 O O . LEU B 1 255 ? 6.883 29.672 -4.277 1 93.06 255 LEU B O 1
ATOM 4625 N N . VAL B 1 256 ? 6.188 31.562 -5.227 1 93.56 256 VAL B N 1
ATOM 4626 C CA . VAL B 1 256 ? 6.48 31.141 -6.594 1 93.56 256 VAL B CA 1
ATOM 4627 C C . VAL B 1 256 ? 7.98 30.891 -6.746 1 93.56 256 VAL B C 1
ATOM 4629 O O . VAL B 1 256 ? 8.391 29.922 -7.379 1 93.56 256 VAL B O 1
ATOM 4632 N N . ASN B 1 257 ? 8.789 31.781 -6.145 1 93.19 257 ASN B N 1
ATOM 4633 C CA . ASN B 1 257 ? 10.234 31.594 -6.164 1 93.19 257 ASN B CA 1
ATOM 4634 C C . ASN B 1 257 ? 10.641 30.281 -5.492 1 93.19 257 ASN B C 1
ATOM 4636 O O . ASN B 1 257 ? 11.531 29.578 -5.977 1 93.19 257 ASN B O 1
ATOM 4640 N N . LEU B 1 258 ? 10.031 30.031 -4.375 1 92.06 258 LEU B N 1
ATOM 4641 C CA . LEU B 1 258 ? 10.328 28.812 -3.633 1 92.06 258 LEU B CA 1
ATOM 4642 C C . LEU B 1 258 ? 10 27.578 -4.465 1 92.06 258 LEU B C 1
ATOM 4644 O O . LEU B 1 258 ? 10.781 26.625 -4.5 1 92.06 258 LEU B O 1
ATOM 4648 N N . ILE B 1 259 ? 8.82 27.547 -5.129 1 92.62 259 ILE B N 1
ATOM 4649 C CA . ILE B 1 259 ? 8.414 26.438 -5.969 1 92.62 259 ILE B CA 1
ATOM 4650 C C . ILE B 1 259 ? 9.445 26.203 -7.07 1 92.62 259 ILE B C 1
ATOM 4652 O O . ILE B 1 259 ? 9.883 25.078 -7.301 1 92.62 259 ILE B O 1
ATOM 4656 N N . ASP B 1 260 ? 9.859 27.25 -7.715 1 91.12 260 ASP B N 1
ATOM 4657 C CA . ASP B 1 260 ? 10.82 27.156 -8.805 1 91.12 260 ASP B CA 1
ATOM 4658 C C . ASP B 1 260 ? 12.18 26.656 -8.297 1 91.12 260 ASP B C 1
ATOM 4660 O O . ASP B 1 260 ? 12.836 25.859 -8.961 1 91.12 260 ASP B O 1
ATOM 4664 N N . GLU B 1 261 ? 12.586 27.172 -7.188 1 90.56 261 GLU B N 1
ATOM 4665 C CA . GLU B 1 261 ? 13.852 26.766 -6.594 1 90.56 261 GLU B CA 1
ATOM 4666 C C . GLU B 1 261 ? 13.836 25.297 -6.227 1 90.56 261 GLU B C 1
ATOM 4668 O O . GLU B 1 261 ? 14.797 24.562 -6.496 1 90.56 261 GLU B O 1
ATOM 4673 N N . LEU B 1 262 ? 12.75 24.906 -5.535 1 89.88 262 LEU B N 1
ATOM 4674 C CA . LEU B 1 262 ? 12.648 23.516 -5.117 1 89.88 262 LEU B CA 1
ATOM 4675 C C . LEU B 1 262 ? 12.633 22.578 -6.324 1 89.88 262 LEU B C 1
ATOM 4677 O O . LEU B 1 262 ? 13.211 21.5 -6.277 1 89.88 262 LEU B O 1
ATOM 4681 N N . GLN B 1 263 ? 11.984 23.047 -7.395 1 88.88 263 GLN B N 1
ATOM 4682 C CA . GLN B 1 263 ? 11.875 22.234 -8.609 1 88.88 263 GLN B CA 1
ATOM 4683 C C . GLN B 1 263 ? 13.242 21.984 -9.227 1 88.88 263 GLN B C 1
ATOM 4685 O O . GLN B 1 263 ? 13.43 21.016 -9.961 1 88.88 263 GLN B O 1
ATOM 4690 N N . GLN B 1 264 ? 14.195 22.781 -8.891 1 87.56 264 GLN B N 1
ATOM 4691 C CA . GLN B 1 264 ? 15.531 22.672 -9.469 1 87.56 264 GLN B CA 1
ATOM 4692 C C . GLN B 1 264 ? 16.438 21.812 -8.602 1 87.56 264 GLN B C 1
ATOM 4694 O O . GLN B 1 264 ? 17.531 21.438 -9.023 1 87.56 264 GLN B O 1
ATOM 4699 N N . GLN B 1 265 ? 15.961 21.516 -7.445 1 86.44 265 GLN B N 1
ATOM 4700 C CA . GLN B 1 265 ? 16.797 20.734 -6.539 1 86.44 265 GLN B CA 1
ATOM 4701 C C . GLN B 1 265 ? 16.875 19.281 -6.969 1 86.44 265 GLN B C 1
ATOM 4703 O O . GLN B 1 265 ? 15.883 18.719 -7.445 1 86.44 265 GLN B O 1
ATOM 4708 N N . PRO B 1 266 ? 18.031 18.672 -6.699 1 77.38 266 PRO B N 1
ATOM 4709 C CA . PRO B 1 266 ? 18.141 17.234 -6.988 1 77.38 266 PRO B CA 1
ATOM 4710 C C . PRO B 1 266 ? 17.172 16.406 -6.16 1 77.38 266 PRO B C 1
ATOM 4712 O O . PRO B 1 266 ? 17.016 16.641 -4.957 1 77.38 266 PRO B O 1
ATOM 4715 N N . GLY B 1 267 ? 16.438 15.57 -6.746 1 72.25 267 GLY B N 1
ATOM 4716 C CA . GLY B 1 267 ? 15.477 14.719 -6.059 1 72.25 267 GLY B CA 1
ATOM 4717 C C . GLY B 1 267 ? 14.055 15.227 -6.152 1 72.25 267 GLY B C 1
ATOM 4718 O O . GLY B 1 267 ? 13.109 14.5 -5.84 1 72.25 267 GLY B O 1
ATOM 4719 N N . LEU B 1 268 ? 13.938 16.516 -6.383 1 78.69 268 LEU B N 1
ATOM 4720 C CA . LEU B 1 268 ? 12.602 17.109 -6.457 1 78.69 268 LEU B CA 1
ATOM 4721 C C . LEU B 1 268 ? 12.234 17.422 -7.902 1 78.69 268 LEU B C 1
ATOM 4723 O O . LEU B 1 268 ? 11.32 18.219 -8.156 1 78.69 268 LEU B O 1
ATOM 4727 N N . ARG B 1 269 ? 12.945 16.828 -8.781 1 66.12 269 ARG B N 1
ATOM 4728 C CA . ARG B 1 269 ? 12.703 17.156 -10.188 1 66.12 269 ARG B CA 1
ATOM 4729 C C . ARG B 1 269 ? 11.453 16.453 -10.703 1 66.12 269 ARG B C 1
ATOM 4731 O O . ARG B 1 269 ? 10.977 16.75 -11.805 1 66.12 269 ARG B O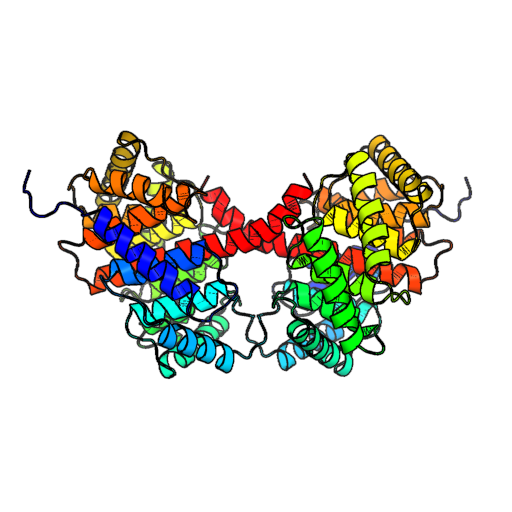 1
ATOM 4738 N N . PHE B 1 270 ? 10.953 15.547 -9.797 1 60.16 270 PHE B N 1
ATOM 4739 C CA . PHE B 1 270 ? 9.781 14.82 -10.289 1 60.16 270 PHE B CA 1
ATOM 4740 C C . PHE B 1 270 ? 8.547 15.172 -9.469 1 60.16 270 PHE B C 1
ATOM 4742 O O . PHE B 1 270 ? 8.648 15.484 -8.281 1 60.16 270 PHE B O 1
ATOM 4749 N N . GLY B 1 271 ? 7.5 15.641 -10.219 1 69.81 271 GLY B N 1
ATOM 4750 C CA . GLY B 1 271 ? 6.195 15.773 -9.586 1 69.81 271 GLY B CA 1
ATOM 4751 C C . GLY B 1 271 ? 5.914 17.172 -9.086 1 69.81 271 GLY B C 1
ATOM 4752 O O . GLY B 1 271 ? 5.98 17.438 -7.879 1 69.81 271 GLY B O 1
ATOM 4753 N N . ARG B 1 272 ? 5.715 18.047 -9.875 1 79.12 272 ARG B N 1
ATOM 4754 C CA . ARG B 1 272 ? 5.496 19.453 -9.555 1 79.12 272 ARG B CA 1
ATOM 4755 C C . ARG B 1 272 ? 4.434 19.625 -8.477 1 79.12 272 ARG B C 1
ATOM 4757 O O . ARG B 1 272 ? 4.512 20.531 -7.648 1 79.12 272 ARG B O 1
ATOM 4764 N N . GLU B 1 273 ? 3.477 18.719 -8.477 1 82.31 273 GLU B N 1
ATOM 4765 C CA . GLU B 1 273 ? 2.422 18.797 -7.469 1 82.31 273 GLU B CA 1
ATOM 4766 C C . GLU B 1 273 ? 2.984 18.625 -6.062 1 82.31 273 GLU B C 1
ATOM 4768 O O . GLU B 1 273 ? 2.578 19.328 -5.133 1 82.31 273 GLU B O 1
ATOM 4773 N N . PHE B 1 274 ? 3.91 17.672 -5.965 1 84.75 274 PHE B N 1
ATOM 4774 C CA . PHE B 1 274 ? 4.539 17.438 -4.672 1 84.75 274 PHE B CA 1
ATOM 4775 C C . PHE B 1 274 ? 5.406 18.625 -4.27 1 84.75 274 PHE B C 1
ATOM 4777 O O . PHE B 1 274 ? 5.367 19.062 -3.123 1 84.75 274 PHE B O 1
ATOM 4784 N N . VAL B 1 275 ? 6.148 19.141 -5.207 1 88.81 275 VAL B N 1
ATOM 4785 C CA . VAL B 1 275 ? 7.016 20.281 -4.965 1 88.81 275 VAL B CA 1
ATOM 4786 C C . VAL B 1 275 ? 6.184 21.484 -4.5 1 88.81 275 VAL B C 1
ATOM 4788 O O . VAL B 1 275 ? 6.559 22.172 -3.557 1 88.81 275 VAL B O 1
ATOM 4791 N N . THR B 1 276 ? 5.105 21.656 -5.16 1 92.25 276 THR B N 1
ATOM 4792 C CA . THR B 1 276 ? 4.199 22.75 -4.812 1 92.25 276 THR B CA 1
ATOM 4793 C C . THR B 1 276 ? 3.631 22.547 -3.41 1 92.25 276 THR B C 1
ATOM 4795 O O . THR B 1 276 ? 3.539 23.5 -2.635 1 92.25 276 THR B O 1
ATOM 4798 N N . ALA B 1 277 ? 3.23 21.328 -3.105 1 89.19 277 ALA B N 1
ATOM 4799 C CA . ALA B 1 277 ? 2.717 21.047 -1.77 1 89.19 277 ALA B CA 1
ATOM 4800 C C . ALA B 1 277 ? 3.76 21.359 -0.701 1 89.19 277 ALA B C 1
ATOM 4802 O O . ALA B 1 277 ? 3.441 21.953 0.327 1 89.19 277 ALA B O 1
ATOM 4803 N N . LEU B 1 278 ? 5.023 20.953 -0.934 1 88.5 278 LEU B N 1
ATOM 4804 C CA . LEU B 1 278 ? 6.125 21.219 -0.016 1 88.5 278 LEU B CA 1
ATOM 4805 C C . LEU B 1 278 ? 6.34 22.734 0.147 1 88.5 278 LEU B C 1
ATOM 4807 O O . LEU B 1 278 ? 6.531 23.219 1.265 1 88.5 278 LEU B O 1
ATOM 4811 N N . ALA B 1 279 ? 6.293 23.391 -0.97 1 92 279 ALA B N 1
ATOM 4812 C CA . ALA B 1 279 ? 6.531 24.828 -0.969 1 92 279 ALA B CA 1
ATOM 4813 C C . ALA B 1 279 ? 5.438 25.562 -0.203 1 92 279 ALA B C 1
ATOM 4815 O O . ALA B 1 279 ? 5.727 26.453 0.607 1 92 279 ALA B O 1
ATOM 4816 N N . ILE B 1 280 ? 4.164 25.234 -0.467 1 91.94 280 ILE B N 1
ATOM 4817 C CA . ILE B 1 280 ? 3.062 25.875 0.232 1 91.94 280 ILE B CA 1
ATOM 4818 C C . ILE B 1 280 ? 3.176 25.625 1.731 1 91.94 280 ILE B C 1
ATOM 4820 O O . ILE B 1 280 ? 2.961 26.531 2.543 1 91.94 280 ILE B O 1
ATOM 4824 N N . SER B 1 281 ? 3.488 24.406 2.076 1 88.75 281 SER B N 1
ATOM 4825 C CA . SER B 1 281 ? 3.633 24.047 3.48 1 88.75 281 SER B CA 1
ATOM 4826 C C . SER B 1 281 ? 4.723 24.875 4.156 1 88.75 281 SER B C 1
ATOM 4828 O O . SER B 1 281 ? 4.516 25.422 5.242 1 88.75 281 SER B O 1
ATOM 4830 N N . LEU B 1 282 ? 5.891 25.031 3.529 1 87.75 282 LEU B N 1
ATOM 4831 C CA . LEU B 1 282 ? 7.004 25.797 4.086 1 87.75 282 LEU B CA 1
ATOM 4832 C C . LEU B 1 282 ? 6.668 27.281 4.16 1 87.75 282 LEU B C 1
ATOM 4834 O O . LEU B 1 282 ? 6.969 27.938 5.156 1 87.75 282 LEU B O 1
ATOM 4838 N N . TYR B 1 283 ? 6.094 27.734 3.096 1 89.81 283 TYR B N 1
ATOM 4839 C CA . TYR B 1 283 ? 5.699 29.141 3.029 1 89.81 283 TYR B CA 1
ATOM 4840 C C . TYR B 1 283 ? 4.703 29.469 4.133 1 89.81 283 TYR B C 1
ATOM 4842 O O . TYR B 1 283 ? 4.828 30.5 4.793 1 89.81 283 TYR B O 1
ATOM 4850 N N . THR B 1 284 ? 3.703 28.625 4.305 1 87.31 284 THR B N 1
ATOM 4851 C CA . THR B 1 284 ? 2.66 28.828 5.305 1 87.31 284 THR B CA 1
ATOM 4852 C C . THR B 1 284 ? 3.26 28.891 6.703 1 87.31 284 THR B C 1
ATOM 4854 O O . THR B 1 284 ? 2.852 29.734 7.516 1 87.31 284 THR B O 1
ATOM 4857 N N . GLU B 1 285 ? 4.156 28.062 6.953 1 81.19 285 GLU B N 1
ATOM 4858 C CA . GLU B 1 285 ? 4.789 28.016 8.266 1 81.19 285 GLU B CA 1
ATOM 4859 C C . GLU B 1 285 ? 5.516 29.328 8.586 1 81.19 285 GLU B C 1
ATOM 4861 O O . GLU B 1 285 ? 5.609 29.719 9.75 1 81.19 285 GLU B O 1
ATOM 4866 N N . LYS B 1 286 ? 6.004 30 7.574 1 82.19 286 LYS B N 1
ATOM 4867 C CA . LYS B 1 286 ? 6.773 31.219 7.777 1 82.19 286 LYS B CA 1
ATOM 4868 C C . LYS B 1 286 ? 5.859 32.438 7.816 1 82.19 286 LYS B C 1
ATOM 4870 O O . LYS B 1 286 ? 6.285 33.531 8.211 1 82.19 286 LYS B O 1
ATOM 4875 N N . GLN B 1 287 ? 4.66 32.25 7.387 1 79.38 287 GLN B N 1
ATOM 4876 C CA . GLN B 1 287 ? 3.707 33.344 7.383 1 79.38 287 GLN B CA 1
ATOM 4877 C C . GLN B 1 287 ? 3.023 33.5 8.742 1 79.38 287 GLN B C 1
ATOM 4879 O O . GLN B 1 287 ? 2.234 34.438 8.953 1 79.38 287 GLN B O 1
ATOM 4884 N N . SER B 1 288 ? 3.164 32.625 9.641 1 69.38 288 SER B N 1
ATOM 4885 C CA . SER B 1 288 ? 2.326 32.469 10.82 1 69.38 288 SER B CA 1
ATOM 4886 C C . SER B 1 288 ? 2.307 33.75 11.664 1 69.38 288 SER B C 1
ATOM 4888 O O . SER B 1 288 ? 1.611 33.812 12.68 1 69.38 288 SER B O 1
ATOM 4890 N N . GLY B 1 289 ? 2.566 34.781 11.031 1 55.06 289 GLY B N 1
ATOM 4891 C CA . GLY B 1 289 ? 2.371 36.094 11.648 1 55.06 289 GLY B CA 1
ATOM 4892 C C . GLY B 1 289 ? 1.733 36 13.023 1 55.06 289 GLY B C 1
ATOM 4893 O O . GLY B 1 289 ? 2.422 35.781 14.016 1 55.06 289 GLY B O 1
ATOM 4894 N N . GLN B 1 290 ? 0.402 35.906 13.109 1 56.34 290 GLN B N 1
ATOM 4895 C CA . GLN B 1 290 ? -0.47 36.125 14.258 1 56.34 290 GLN B CA 1
ATOM 4896 C C . GLN B 1 290 ? -0.791 34.812 14.969 1 56.34 290 GLN B C 1
ATOM 4898 O O . GLN B 1 290 ? -1.304 34.812 16.094 1 56.34 290 GLN B O 1
ATOM 4903 N N . MET B 1 291 ? -0.574 33.656 14.312 1 70.56 291 MET B N 1
ATOM 4904 C CA . MET B 1 291 ? -0.897 32.406 14.992 1 70.56 291 MET B CA 1
ATOM 4905 C C . MET B 1 291 ? 0.24 31.969 15.914 1 70.56 291 MET B C 1
ATOM 4907 O O . MET B 1 291 ? 1.413 32.188 15.586 1 70.56 291 MET B O 1
ATOM 4911 N N . SER B 1 292 ? -0.338 31.547 17.062 1 73.5 292 SER B N 1
ATOM 4912 C CA . SER B 1 292 ? 0.687 31.031 17.969 1 73.5 292 SER B CA 1
ATOM 4913 C C . SER B 1 292 ? 1.446 29.875 17.328 1 73.5 292 SER B C 1
ATOM 4915 O O . SER B 1 292 ? 0.919 29.172 16.453 1 73.5 292 SER B O 1
ATOM 4917 N N . LYS B 1 293 ? 2.609 29.734 17.672 1 73.44 293 LYS B N 1
ATOM 4918 C CA . LYS B 1 293 ? 3.475 28.672 17.172 1 73.44 293 LYS B CA 1
ATOM 4919 C C . LYS B 1 293 ? 2.863 27.297 17.438 1 73.44 293 LYS B C 1
ATOM 4921 O O . LYS B 1 293 ? 2.932 26.422 16.578 1 73.44 293 LYS B O 1
ATOM 4926 N N . GLU B 1 294 ? 2.242 27.203 18.547 1 71.75 294 GLU B N 1
ATOM 4927 C CA . GLU B 1 294 ? 1.673 25.922 18.953 1 71.75 294 GLU B CA 1
ATOM 4928 C C . GLU B 1 294 ? 0.471 25.547 18.094 1 71.75 294 GLU B C 1
ATOM 4930 O O . GLU B 1 294 ? 0.323 24.391 17.688 1 71.75 294 GLU B O 1
ATOM 4935 N N . GLN B 1 295 ? -0.339 26.562 17.859 1 73.94 295 GLN B N 1
ATOM 4936 C CA . GLN B 1 295 ? -1.519 26.328 17.031 1 73.94 295 GLN B CA 1
ATOM 4937 C C . GLN B 1 295 ? -1.124 25.953 15.602 1 73.94 295 GLN B C 1
ATOM 4939 O O . GLN B 1 295 ? -1.688 25.016 15.023 1 73.94 295 GLN B O 1
ATOM 4944 N N . LEU B 1 296 ? -0.177 26.609 15.172 1 77 296 LEU B N 1
ATOM 4945 C CA . LEU B 1 296 ? 0.289 26.375 13.812 1 77 296 LEU B CA 1
ATOM 4946 C C . LEU B 1 296 ? 0.945 25 13.695 1 77 296 LEU B C 1
ATOM 4948 O O . LEU B 1 296 ? 0.747 24.297 12.703 1 77 296 LEU B O 1
ATOM 4952 N N . GLU B 1 297 ? 1.623 24.594 14.688 1 73.12 297 GLU B N 1
ATOM 4953 C CA . GLU B 1 297 ? 2.301 23.297 14.68 1 73.12 297 GLU B CA 1
ATOM 4954 C C . GLU B 1 297 ? 1.302 22.156 14.57 1 73.12 297 GLU B C 1
ATOM 4956 O O . GLU B 1 297 ? 1.534 21.188 13.844 1 73.12 297 GLU B O 1
ATOM 4961 N N . GLY B 1 298 ? 0.267 22.281 15.289 1 75 298 GLY B N 1
ATOM 4962 C CA . GLY B 1 298 ? -0.771 21.266 15.219 1 75 298 GLY B CA 1
ATOM 4963 C C . GLY B 1 298 ? -1.382 21.141 13.836 1 75 298 GLY B C 1
ATOM 4964 O O . GLY B 1 298 ? -1.627 20.016 13.367 1 75 298 GLY B O 1
ATOM 4965 N N . LEU B 1 299 ? -1.536 22.281 13.242 1 79.12 299 LEU B N 1
ATOM 4966 C CA . LEU B 1 299 ? -2.137 22.266 11.906 1 79.12 299 LEU B CA 1
ATOM 4967 C C . LEU B 1 299 ? -1.165 21.719 10.875 1 79.12 299 LEU B C 1
ATOM 4969 O O . LEU B 1 299 ? -1.576 21.016 9.945 1 79.12 299 LEU B O 1
ATOM 4973 N N . MET B 1 300 ? 0.067 21.984 11.133 1 78.12 300 MET B N 1
ATOM 4974 C CA . MET B 1 300 ? 1.073 21.531 10.18 1 78.12 300 MET B CA 1
ATOM 4975 C C . MET B 1 300 ? 1.285 20.031 10.281 1 78.12 300 MET B C 1
ATOM 4977 O O . MET B 1 300 ? 1.628 19.375 9.289 1 78.12 300 MET B O 1
ATOM 4981 N N . VAL B 1 301 ? 1.04 19.5 11.422 1 79.56 301 VAL B N 1
ATOM 4982 C CA . VAL B 1 301 ? 1.061 18.047 11.578 1 79.56 301 VAL B CA 1
ATOM 4983 C C . VAL B 1 301 ? 0.003 17.406 10.68 1 79.56 301 VAL B C 1
ATOM 4985 O O . VAL B 1 301 ? 0.257 16.391 10.039 1 79.56 301 VAL B O 1
ATOM 4988 N N . ASN B 1 302 ? -1.113 18.078 10.656 1 76.94 302 ASN B N 1
ATOM 4989 C CA . ASN B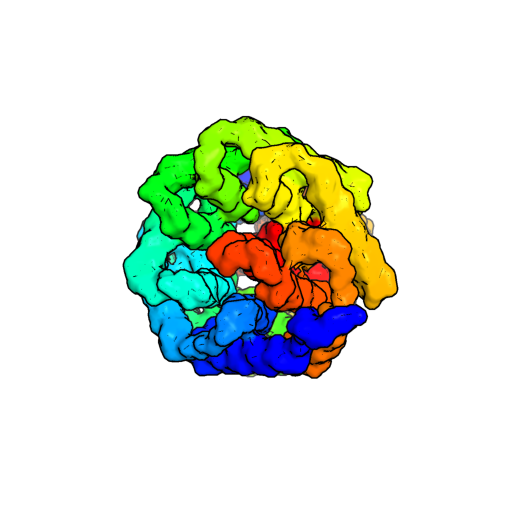 1 302 ? -2.189 17.609 9.789 1 76.94 302 ASN B CA 1
ATOM 4990 C C . ASN B 1 302 ? -1.757 17.578 8.328 1 76.94 302 ASN B C 1
ATOM 4992 O O . ASN B 1 302 ? -2.064 16.625 7.602 1 76.94 302 ASN B O 1
ATOM 4996 N N . VAL B 1 303 ? -1.061 18.594 7.969 1 79.5 303 VAL B N 1
ATOM 4997 C CA . VAL B 1 303 ? -0.572 18.672 6.598 1 79.5 303 VAL B CA 1
ATOM 4998 C C . VAL B 1 303 ? 0.444 17.562 6.34 1 79.5 303 VAL B C 1
ATOM 5000 O O . VAL B 1 303 ? 0.386 16.891 5.309 1 79.5 303 VAL B O 1
ATOM 5003 N N . HIS B 1 304 ? 1.301 17.438 7.273 1 80.25 304 HIS B N 1
ATOM 5004 C CA . HIS B 1 304 ? 2.316 16.406 7.137 1 80.25 304 HIS B CA 1
ATOM 5005 C C . HIS B 1 304 ? 1.683 15.023 6.984 1 80.25 304 HIS B C 1
ATOM 5007 O O . HIS B 1 304 ? 2.07 14.25 6.105 1 80.25 304 HIS B O 1
ATOM 5013 N N . ILE B 1 305 ? 0.768 14.727 7.824 1 79.38 305 ILE B N 1
ATOM 5014 C CA . ILE B 1 305 ? 0.14 13.414 7.852 1 79.38 305 ILE B CA 1
ATOM 5015 C C . ILE B 1 305 ? -0.599 13.172 6.539 1 79.38 305 ILE B C 1
ATOM 5017 O O . ILE B 1 305 ? -0.473 12.102 5.938 1 79.38 305 ILE B O 1
ATOM 5021 N N . LEU B 1 306 ? -1.306 14.195 6.078 1 77.44 306 LEU B N 1
ATOM 5022 C CA . LEU B 1 306 ? -2.039 14.047 4.824 1 77.44 306 LEU B CA 1
ATOM 5023 C C . LEU B 1 306 ? -1.091 13.734 3.674 1 77.44 306 LEU B C 1
ATOM 5025 O O . LEU B 1 306 ? -1.313 12.781 2.924 1 77.44 306 LEU B O 1
ATOM 5029 N N . ILE B 1 307 ? -0.04 14.508 3.58 1 77.31 307 ILE B N 1
ATOM 5030 C CA . ILE B 1 307 ? 0.879 14.336 2.459 1 77.31 307 ILE B CA 1
ATOM 5031 C C . ILE B 1 307 ? 1.608 13 2.59 1 77.31 307 ILE B C 1
ATOM 5033 O O . ILE B 1 307 ? 1.783 12.281 1.603 1 77.31 307 ILE B O 1
ATOM 5037 N N . ALA B 1 308 ? 1.975 12.664 3.785 1 76.44 308 ALA B N 1
ATOM 5038 C CA . ALA B 1 308 ? 2.668 11.398 4.016 1 76.44 308 ALA B CA 1
ATOM 5039 C C . ALA B 1 308 ? 1.786 10.211 3.637 1 76.44 308 ALA B C 1
ATOM 5041 O O . ALA B 1 308 ? 2.258 9.25 3.029 1 76.44 308 ALA B O 1
ATOM 5042 N N . MET B 1 309 ? 0.556 10.289 3.994 1 73.19 309 MET B N 1
ATOM 5043 C CA . MET B 1 309 ? -0.388 9.227 3.678 1 73.19 309 MET B CA 1
ATOM 5044 C C . MET B 1 309 ? -0.566 9.086 2.17 1 73.19 309 MET B C 1
ATOM 5046 O O . MET B 1 309 ? -0.586 7.973 1.643 1 73.19 309 MET B O 1
ATOM 5050 N N . GLU B 1 310 ? -0.702 10.211 1.548 1 67 310 GLU B N 1
ATOM 5051 C CA . GLU B 1 310 ? -0.885 10.211 0.1 1 67 310 GLU B CA 1
ATOM 5052 C C . GLU B 1 310 ? 0.328 9.617 -0.608 1 67 310 GLU B C 1
ATOM 5054 O O . GLU B 1 310 ? 0.182 8.867 -1.577 1 67 310 GLU B O 1
ATOM 5059 N N . GLN B 1 311 ? 1.461 10.023 -0.039 1 63.47 311 GLN B N 1
ATOM 5060 C CA . GLN B 1 311 ? 2.689 9.539 -0.661 1 63.47 311 GLN B CA 1
ATOM 5061 C C . GLN B 1 311 ? 2.912 8.062 -0.365 1 63.47 311 GLN B C 1
ATOM 5063 O O . GLN B 1 311 ? 3.391 7.312 -1.222 1 63.47 311 GLN B O 1
ATOM 5068 N N . ALA B 1 312 ? 2.584 7.676 0.857 1 61.19 312 ALA B N 1
ATOM 5069 C CA . ALA B 1 312 ? 2.734 6.273 1.232 1 61.19 312 ALA B CA 1
ATOM 5070 C C . ALA B 1 312 ? 1.8 5.383 0.417 1 61.19 312 ALA B C 1
ATOM 5072 O O . ALA B 1 312 ? 2.186 4.293 -0.009 1 61.19 312 ALA B O 1
ATOM 5073 N N . ALA B 1 313 ? 0.568 5.969 0.244 1 55.41 313 ALA B N 1
ATOM 5074 C CA . ALA B 1 313 ? -0.41 5.238 -0.56 1 55.41 313 ALA B CA 1
ATOM 5075 C C . ALA B 1 313 ? 0.035 5.148 -2.016 1 55.41 313 ALA B C 1
ATOM 5077 O O . ALA B 1 313 ? -0.163 4.121 -2.67 1 55.41 313 ALA B O 1
ATOM 5078 N N . ALA B 1 314 ? 0.615 6.324 -2.473 1 50.19 314 ALA B N 1
ATOM 5079 C CA . ALA B 1 314 ? 1.077 6.352 -3.857 1 50.19 314 ALA B CA 1
ATOM 5080 C C . ALA B 1 314 ? 2.201 5.344 -4.082 1 50.19 314 ALA B C 1
ATOM 5082 O O . ALA B 1 314 ? 2.256 4.688 -5.121 1 50.19 314 ALA B O 1
ATOM 5083 N N . VAL B 1 315 ? 3.014 5.305 -3.133 1 47.44 315 VAL B N 1
ATOM 5084 C CA . VAL B 1 315 ? 4.117 4.355 -3.23 1 47.44 315 VAL B CA 1
ATOM 5085 C C . VAL B 1 315 ? 3.568 2.93 -3.268 1 47.44 315 VAL B C 1
ATOM 5087 O O . VAL B 1 315 ? 4.023 2.104 -4.062 1 47.44 315 VAL B O 1
ATOM 5090 N N . SER B 1 316 ? 2.574 2.805 -2.379 1 45.59 316 SER B N 1
ATOM 5091 C CA . SER B 1 316 ? 1.948 1.486 -2.348 1 45.59 316 SER B CA 1
ATOM 5092 C C . SER B 1 316 ? 1.203 1.2 -3.648 1 45.59 316 SER B C 1
ATOM 5094 O O . SER B 1 316 ? 1.245 0.079 -4.16 1 45.59 316 SER B O 1
ATOM 5096 N N . ALA B 1 317 ? 0.503 2.416 -4.102 1 41.59 317 ALA B N 1
ATOM 5097 C CA . ALA B 1 317 ? -0.24 2.295 -5.352 1 41.59 317 ALA B CA 1
ATOM 5098 C C . ALA B 1 317 ? 0.705 2.117 -6.539 1 41.59 317 ALA B C 1
ATOM 5100 O O . ALA B 1 317 ? 0.428 1.333 -7.449 1 41.59 317 ALA B O 1
ATOM 5101 N N . ALA B 1 318 ? 1.696 3.094 -6.559 1 39.69 318 ALA B N 1
ATOM 5102 C CA . ALA B 1 318 ? 2.658 2.973 -7.652 1 39.69 318 ALA B CA 1
ATOM 5103 C C . ALA B 1 318 ? 3.281 1.58 -7.68 1 39.69 318 ALA B C 1
ATOM 5105 O O . ALA B 1 318 ? 3.465 0.999 -8.75 1 39.69 318 ALA B O 1
ATOM 5106 N N . ALA B 1 319 ? 3.521 1.261 -6.527 1 38.16 319 ALA B N 1
ATOM 5107 C CA . ALA B 1 319 ? 4.008 -0.116 -6.477 1 38.16 319 ALA B CA 1
ATOM 5108 C C . ALA B 1 319 ? 2.953 -1.09 -6.996 1 38.16 319 ALA B C 1
ATOM 5110 O O . ALA B 1 319 ? 3.27 -2.02 -7.742 1 38.16 319 ALA B O 1
ATOM 5111 N N . ALA B 1 320 ? 1.675 -0.646 -6.617 1 37 320 ALA B N 1
ATOM 5112 C CA . ALA B 1 320 ? 0.555 -1.442 -7.113 1 37 320 ALA B CA 1
ATOM 5113 C C . ALA B 1 320 ? 0.293 -1.159 -8.586 1 37 320 ALA B C 1
ATOM 5115 O O . ALA B 1 320 ? 0.032 -2.08 -9.367 1 37 320 ALA B O 1
ATOM 5116 N N . ALA B 1 321 ? 0.162 0.272 -8.945 1 36.19 321 ALA B N 1
ATOM 5117 C CA . ALA B 1 321 ? -0.092 0.683 -10.32 1 36.19 321 ALA B CA 1
ATOM 5118 C C . ALA B 1 321 ? 1.01 0.187 -11.258 1 36.19 321 ALA B C 1
ATOM 5120 O O . ALA B 1 321 ? 0.735 -0.244 -12.375 1 36.19 321 ALA B O 1
ATOM 5121 N N . SER B 1 322 ? 2.135 0.561 -10.906 1 32.34 322 SER B N 1
ATOM 5122 C CA . SER B 1 322 ? 3.201 -0.012 -11.727 1 32.34 322 SER B CA 1
ATOM 5123 C C . SER B 1 322 ? 2.996 -1.509 -11.93 1 32.34 322 SER B C 1
ATOM 5125 O O . SER B 1 322 ? 3.221 -2.025 -13.031 1 32.34 322 SER B O 1
ATOM 5127 N N . ALA B 1 323 ? 2.51 -1.963 -11.008 1 34.25 323 ALA B N 1
ATOM 5128 C CA . ALA B 1 323 ? 2.061 -3.344 -11.172 1 34.25 323 ALA B CA 1
ATOM 5129 C C . ALA B 1 323 ? 0.821 -3.416 -12.062 1 34.25 323 ALA B C 1
ATOM 5131 O O . ALA B 1 323 ? 0.732 -4.273 -12.945 1 34.25 323 ALA B O 1
ATOM 5132 N N . ALA B 1 324 ? -0.202 -2.541 -11.812 1 32.47 324 ALA B N 1
ATOM 5133 C CA . ALA B 1 324 ? -1.417 -2.471 -12.617 1 32.47 324 ALA B CA 1
ATOM 5134 C C . ALA B 1 324 ? -1.127 -1.875 -13.992 1 32.47 324 ALA B C 1
ATOM 5136 O O . ALA B 1 324 ? -1.705 -2.301 -14.992 1 32.47 324 ALA B O 1
ATOM 5137 N N . ALA B 1 325 ? -0.568 -0.661 -14.117 1 32.34 325 ALA B N 1
ATOM 5138 C CA . ALA B 1 325 ? -0.277 -0.066 -15.414 1 32.34 325 ALA B CA 1
ATOM 5139 C C . ALA B 1 325 ? 0.573 -1.003 -16.266 1 32.34 325 ALA B C 1
ATOM 5141 O O . ALA B 1 325 ? 0.514 -0.956 -17.5 1 32.34 325 ALA B O 1
ATOM 5142 N N . ALA B 1 326 ? 1.381 -1.638 -15.82 1 30.33 326 ALA B N 1
ATOM 5143 C CA . ALA B 1 326 ? 2.02 -2.65 -16.656 1 30.33 326 ALA B CA 1
ATOM 5144 C C . ALA B 1 326 ? 1.002 -3.674 -17.156 1 30.33 326 ALA B C 1
ATOM 5146 O O . ALA B 1 326 ? 1.326 -4.527 -17.984 1 30.33 326 ALA B O 1
ATOM 5147 N N . SER B 1 327 ? -0.093 -3.752 -16.578 1 28.53 327 SER B N 1
ATOM 5148 C CA . SER B 1 327 ? -1.19 -4.582 -17.062 1 28.53 327 SER B CA 1
ATOM 5149 C C . SER B 1 327 ? -2.053 -3.83 -18.062 1 28.53 327 SER B C 1
ATOM 5151 O O . SER B 1 327 ? -2.951 -4.41 -18.688 1 28.53 327 SER B O 1
ATOM 5153 N N . SER B 1 328 ? -2.174 -2.428 -18.109 1 28.39 328 SER B N 1
ATOM 5154 C CA . SER B 1 328 ? -2.893 -1.821 -19.234 1 28.39 328 SER B CA 1
ATOM 5155 C C . SER B 1 328 ? -2.006 -1.715 -20.469 1 28.39 328 SER B C 1
ATOM 5157 O O . SER B 1 328 ? -0.792 -1.53 -20.344 1 28.39 328 SER B O 1
#